Protein AF-A0A0L0VIV9-F1 (afdb_monomer_lite)

Organism: NCBI:txid1165861

Foldseek 3Di:
DDDDPPPLQDDDPVLLVVLVVVVDPVCPLLSVLLSLLSNVLSVQVVVVVVPVPDDDDDDDDDPDDDDDDDDDDDDDDDPPPLPDDDDDDDPQCDVSNLVSCLPRVVVSLLVSVVSCLVGVLVCLLPDLVSNLSNLLSSLVVLVVCVVNVSDDVVVSCVRQCLDLLNLLSVVLSNLLSLCNVQFQNLLVDLQNQQLDLVSCLLFPSNVSCNVSSVPDDPQSSLLSSVSSLLSCLVSVVSNQDDDDDPDPVVLNQLSVLLNVFDQDDPPDSGGDQLVPGPDDPSNLVSLVVLVCLQQQLDDQDPDPSSLSSSLVSNRSSLSSLVSLCSSDVVSSLVSHDPVCNVVVPLVVQLVVLSSQLLVLLSSCVSVVVDDPVSVVSNVVSVVSNQVSLVVGPHNPSSVVSVVSSCVSRPDPDPPD

Structure (mmCIF, N/CA/C/O backbone):
data_AF-A0A0L0VIV9-F1
#
_entry.id   AF-A0A0L0VIV9-F1
#
loop_
_atom_site.group_PDB
_atom_site.id
_atom_site.type_symbol
_atom_site.label_atom_id
_atom_site.label_alt_id
_atom_site.label_comp_id
_atom_site.label_asym_id
_atom_site.label_entity_id
_atom_site.label_seq_id
_atom_site.pdbx_PDB_ins_code
_atom_site.Cartn_x
_atom_site.Cartn_y
_atom_site.Cartn_z
_atom_site.occupancy
_atom_site.B_iso_or_equiv
_atom_site.auth_seq_id
_atom_site.auth_comp_id
_atom_site.auth_asym_id
_atom_site.auth_atom_id
_atom_site.pdbx_PDB_model_num
ATOM 1 N N . MET A 1 1 ? -49.493 12.167 20.588 1.00 30.33 1 MET A N 1
ATOM 2 C CA . MET A 1 1 ? -48.872 11.074 21.364 1.00 30.33 1 MET A CA 1
ATOM 3 C C . MET A 1 1 ? -47.437 10.954 20.902 1.00 30.33 1 MET A C 1
ATOM 5 O O . MET A 1 1 ? -47.211 10.672 19.734 1.00 30.33 1 MET A O 1
ATOM 9 N N . TYR A 1 2 ? -46.517 11.317 21.790 1.00 25.84 2 TYR A N 1
ATOM 10 C CA . TYR A 1 2 ? -45.075 11.329 21.571 1.00 25.84 2 TYR A CA 1
ATOM 11 C C . TYR A 1 2 ? -44.561 9.894 21.414 1.00 25.84 2 TYR A C 1
ATOM 13 O O . TYR A 1 2 ? -44.811 9.061 22.281 1.00 25.84 2 TYR A O 1
ATOM 21 N N . ALA A 1 3 ? -43.861 9.618 20.316 1.00 26.64 3 ALA A N 1
ATOM 22 C CA . ALA A 1 3 ? -42.904 8.524 20.252 1.00 26.64 3 ALA A CA 1
ATOM 23 C C . ALA A 1 3 ? -41.528 9.155 20.475 1.00 26.64 3 ALA A C 1
ATOM 25 O O . ALA A 1 3 ? -41.120 10.031 19.711 1.00 26.64 3 ALA A O 1
ATOM 26 N N . ASP A 1 4 ? -40.881 8.760 21.568 1.00 26.44 4 ASP A N 1
ATOM 27 C CA . ASP A 1 4 ? -39.577 9.244 22.003 1.00 26.44 4 ASP A CA 1
ATOM 28 C C . ASP A 1 4 ? -38.535 9.075 20.893 1.00 26.44 4 ASP A C 1
ATOM 30 O O . ASP A 1 4 ? -38.040 7.978 20.619 1.00 26.44 4 ASP A O 1
ATOM 34 N N . ALA A 1 5 ? -38.180 10.189 20.256 1.00 26.14 5 ALA A N 1
ATOM 35 C CA . ALA A 1 5 ? -36.932 10.291 19.528 1.00 26.14 5 ALA A CA 1
ATOM 36 C C . ALA A 1 5 ? -35.815 10.178 20.569 1.00 26.14 5 ALA A C 1
ATOM 38 O O . ALA A 1 5 ? -35.598 11.096 21.358 1.00 26.14 5 ALA A O 1
ATOM 39 N N . ILE A 1 6 ? -35.145 9.026 20.609 1.00 30.06 6 ILE A N 1
ATOM 40 C CA . ILE A 1 6 ? -33.910 8.864 21.373 1.00 30.06 6 ILE A CA 1
ATOM 41 C C . ILE A 1 6 ? -32.949 9.936 20.854 1.00 30.06 6 ILE A C 1
ATOM 43 O O . ILE A 1 6 ? -32.520 9.891 19.704 1.00 30.06 6 ILE A O 1
ATOM 47 N N . ASP A 1 7 ? -32.684 10.936 21.687 1.00 30.53 7 ASP A N 1
ATOM 48 C CA . ASP A 1 7 ? -31.726 12.002 21.431 1.00 30.53 7 ASP A CA 1
ATOM 49 C C . ASP A 1 7 ? -30.311 11.404 21.481 1.00 30.53 7 ASP A C 1
ATOM 51 O O . ASP A 1 7 ? -29.715 11.238 22.547 1.0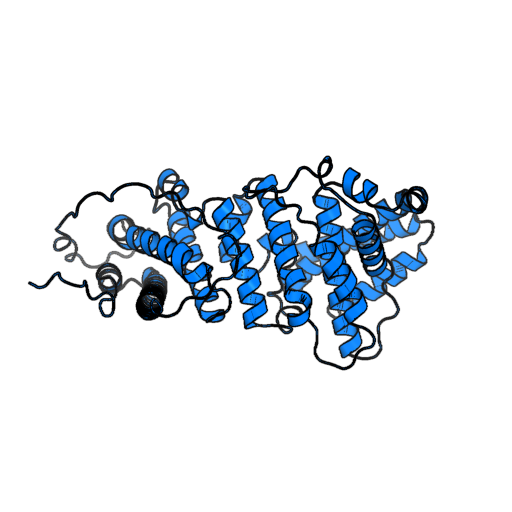0 30.53 7 ASP A O 1
ATOM 55 N N . TRP A 1 8 ? -29.797 11.002 20.316 1.00 32.59 8 TRP A N 1
ATOM 56 C CA . TRP A 1 8 ? -28.451 10.439 20.158 1.00 32.59 8 TRP A CA 1
ATOM 57 C C . TRP A 1 8 ? -27.338 11.501 20.259 1.00 32.59 8 TRP A C 1
ATOM 59 O O . TRP A 1 8 ? -26.168 11.130 20.217 1.00 32.59 8 TRP A O 1
ATOM 69 N N . SER A 1 9 ? -27.678 12.789 20.424 1.00 29.77 9 SER A N 1
ATOM 70 C CA . SER A 1 9 ? -26.742 13.910 20.235 1.00 29.77 9 SER A CA 1
ATOM 71 C C . SER A 1 9 ? -25.964 14.366 21.471 1.00 29.77 9 SER A C 1
ATOM 73 O O . SER A 1 9 ? -25.123 15.263 21.380 1.00 29.77 9 SER A O 1
ATOM 75 N N . LYS A 1 10 ? -26.232 13.804 22.661 1.00 35.88 10 LYS A N 1
ATOM 76 C CA . LYS A 1 10 ? -25.715 14.404 23.912 1.00 35.88 10 LYS A CA 1
ATOM 77 C C . LYS A 1 10 ? -25.101 13.486 24.952 1.00 35.88 10 LYS A C 1
ATOM 79 O O . LYS A 1 10 ? -24.591 13.997 25.947 1.00 35.88 10 LYS A O 1
ATOM 84 N N . ASN A 1 11 ? -25.070 12.176 24.752 1.00 44.88 11 ASN A N 1
ATOM 85 C CA . ASN A 1 11 ? -24.484 11.286 25.749 1.00 44.88 11 ASN A CA 1
ATOM 86 C C . ASN A 1 11 ? -23.296 10.538 25.162 1.00 44.88 11 ASN A C 1
ATOM 88 O O . ASN A 1 11 ? -23.470 9.590 24.402 1.00 44.88 11 ASN A O 1
ATOM 92 N N . ILE A 1 12 ? -22.089 10.948 25.576 1.00 50.00 12 ILE A N 1
ATOM 93 C CA . ILE A 1 12 ? -20.916 10.069 25.521 1.00 50.00 12 ILE A CA 1
ATOM 94 C C . ILE A 1 12 ? -21.352 8.735 26.118 1.00 50.00 12 ILE A C 1
ATOM 96 O O . ILE A 1 12 ? -21.906 8.750 27.224 1.00 50.00 12 ILE A O 1
ATOM 100 N N . ASP A 1 13 ? -21.119 7.620 25.415 1.00 57.41 13 ASP A N 1
ATOM 101 C CA . ASP A 1 13 ? -21.567 6.306 25.887 1.00 57.41 13 ASP A CA 1
ATOM 102 C C . ASP A 1 13 ? -21.195 6.156 27.376 1.00 57.41 13 ASP A C 1
ATOM 104 O O . ASP A 1 13 ? -20.014 6.269 27.731 1.00 57.41 13 ASP A O 1
ATOM 108 N N . PRO A 1 14 ? -22.167 5.952 28.286 1.00 58.62 14 PRO A N 1
ATOM 109 C CA . PRO A 1 14 ? -21.909 5.940 29.723 1.00 58.62 14 PRO A CA 1
ATOM 110 C C . PRO A 1 14 ? -20.863 4.889 30.121 1.00 58.62 14 PRO A C 1
ATOM 112 O O . PRO A 1 14 ? -20.201 5.030 31.150 1.00 58.62 14 PRO A O 1
ATOM 115 N N . ARG A 1 15 ? -20.636 3.871 29.280 1.00 55.31 15 ARG A N 1
ATOM 116 C CA . ARG A 1 15 ? -19.543 2.902 29.422 1.00 55.31 15 ARG A CA 1
ATOM 117 C C . ARG A 1 15 ? -18.161 3.553 29.256 1.00 55.31 15 ARG A C 1
ATOM 119 O O . ARG A 1 15 ? -17.265 3.249 30.033 1.00 55.31 15 ARG A O 1
ATOM 126 N N . ILE A 1 16 ? -17.985 4.504 28.336 1.00 57.59 16 ILE A N 1
ATOM 127 C CA . ILE A 1 16 ? -16.742 5.282 28.138 1.00 57.59 16 ILE A CA 1
ATOM 128 C C . ILE A 1 16 ? -16.467 6.230 29.321 1.00 57.59 16 ILE A C 1
ATOM 130 O O . ILE A 1 16 ? -15.313 6.559 29.621 1.00 57.59 16 ILE A O 1
ATOM 134 N N . THR A 1 17 ? -17.516 6.705 29.992 1.00 59.12 17 THR A N 1
ATOM 135 C CA . THR A 1 17 ? -17.397 7.506 31.221 1.00 59.12 17 THR A CA 1
ATOM 136 C C . THR A 1 17 ? -16.951 6.640 32.397 1.00 59.12 17 THR A C 1
ATOM 138 O O . THR A 1 17 ? -15.981 7.003 33.057 1.00 59.12 17 THR A O 1
ATOM 141 N N . ARG A 1 18 ? -17.521 5.438 32.556 1.00 57.97 18 ARG A N 1
ATOM 142 C CA . ARG A 1 18 ? -17.087 4.449 33.564 1.00 57.97 18 ARG A CA 1
ATOM 143 C C . ARG A 1 18 ? -15.617 4.040 33.428 1.00 57.97 18 ARG A C 1
ATOM 145 O O . ARG A 1 18 ? -14.953 3.811 34.427 1.00 57.97 18 ARG A O 1
ATOM 152 N N . LEU A 1 19 ? -15.068 4.017 32.211 1.00 56.31 19 LEU A N 1
ATOM 153 C CA . LEU A 1 19 ? -13.638 3.745 32.000 1.00 56.31 19 LEU A CA 1
ATOM 154 C C . LEU A 1 19 ? -12.714 4.845 32.538 1.00 56.31 19 LEU A C 1
ATOM 156 O O . LEU A 1 19 ? -11.604 4.538 32.968 1.00 56.31 19 LEU A O 1
ATOM 160 N N . LYS A 1 20 ? -13.158 6.114 32.564 1.00 58.38 20 LYS A N 1
ATOM 161 C CA . LYS A 1 20 ? -12.384 7.208 33.187 1.00 58.38 20 LYS A CA 1
ATOM 162 C C . LYS A 1 20 ? -12.302 7.053 34.700 1.00 58.38 20 LYS A C 1
ATOM 164 O O . LYS A 1 20 ? -11.278 7.392 35.284 1.00 58.38 20 LYS A O 1
ATOM 169 N N . GLU A 1 21 ? -13.375 6.568 35.316 1.00 56.59 21 GLU A N 1
ATOM 170 C CA . GLU A 1 21 ? -13.497 6.437 36.773 1.00 56.59 21 GLU A CA 1
ATOM 171 C C . GLU A 1 21 ? -12.497 5.423 37.353 1.00 56.59 21 GLU A C 1
ATOM 173 O O . GLU A 1 21 ? -12.188 5.472 38.539 1.00 56.59 21 GLU A O 1
ATOM 178 N N . LEU A 1 22 ? -11.921 4.558 36.511 1.00 54.41 22 LEU A N 1
ATOM 179 C CA . LEU A 1 22 ? -10.913 3.569 36.901 1.00 54.41 22 LEU A CA 1
ATOM 180 C C . LEU A 1 22 ? -9.522 4.168 37.155 1.00 54.41 22 LEU A C 1
ATOM 182 O O . LEU A 1 22 ? -8.687 3.507 37.770 1.00 54.41 22 LEU A O 1
ATOM 186 N N . GLY A 1 23 ? -9.240 5.384 36.665 1.00 53.12 23 GLY A N 1
ATOM 187 C CA . GLY A 1 23 ? -8.001 6.120 36.958 1.00 53.12 23 GLY A CA 1
ATOM 188 C C . GLY A 1 23 ? -6.684 5.420 36.578 1.00 53.12 23 GLY A C 1
ATOM 189 O O . GLY A 1 23 ? -5.636 5.783 37.107 1.00 53.12 23 GLY A O 1
ATOM 190 N N . ARG A 1 24 ? -6.707 4.407 35.698 1.00 56.03 24 ARG A N 1
ATOM 191 C CA . ARG A 1 24 ? -5.515 3.639 35.287 1.00 56.03 24 ARG A CA 1
ATOM 192 C C . ARG A 1 24 ? -4.817 4.307 34.095 1.00 56.03 24 ARG A C 1
ATOM 194 O O . ARG A 1 24 ? -5.448 4.533 33.063 1.00 56.03 24 ARG A O 1
ATOM 201 N N . GLU A 1 25 ? -3.508 4.553 34.199 1.00 56.38 25 GLU A N 1
ATOM 202 C CA . GLU A 1 25 ? -2.712 5.195 33.134 1.00 56.38 25 GLU A CA 1
ATOM 203 C C . GLU A 1 25 ? -2.796 4.460 31.789 1.00 56.38 25 GLU A C 1
ATOM 205 O O . GLU A 1 25 ? -2.945 5.091 30.742 1.00 56.38 25 GLU A O 1
ATOM 210 N N . GLU A 1 26 ? -2.793 3.128 31.820 1.00 51.44 26 GLU A N 1
ATOM 211 C CA . GLU A 1 26 ? -2.868 2.261 30.637 1.00 51.44 26 GLU A CA 1
ATOM 212 C C . GLU A 1 26 ? -4.173 2.442 29.840 1.00 51.44 26 GLU A C 1
ATOM 214 O O . GLU A 1 26 ? -4.196 2.279 28.620 1.00 51.44 26 GLU A O 1
ATOM 219 N N . LEU A 1 27 ? -5.257 2.852 30.509 1.00 56.91 27 LEU A N 1
ATOM 220 C CA . LEU A 1 27 ? -6.567 3.078 29.899 1.00 56.91 27 LEU A CA 1
ATOM 221 C C . LEU A 1 27 ? -6.804 4.538 29.495 1.00 56.91 27 LEU A C 1
ATOM 223 O O . LEU A 1 27 ? -7.804 4.827 28.835 1.00 56.91 27 LEU A O 1
ATOM 227 N N . ASN A 1 28 ? -5.907 5.471 29.825 1.00 63.88 28 ASN A N 1
ATOM 228 C CA . ASN A 1 28 ? -6.099 6.888 29.496 1.00 63.88 28 ASN A CA 1
ATOM 229 C C . ASN A 1 28 ? -6.072 7.136 27.982 1.00 63.88 28 ASN A C 1
ATOM 231 O O . ASN A 1 28 ? -6.937 7.841 27.449 1.00 63.88 28 ASN A O 1
ATOM 235 N N . GLY A 1 29 ? -5.132 6.505 27.270 1.00 60.91 29 GLY A N 1
ATOM 236 C CA . GLY A 1 29 ? -5.070 6.564 25.805 1.00 60.91 29 GLY A CA 1
ATOM 237 C C . GLY A 1 29 ? -6.297 5.920 25.156 1.00 60.91 29 GLY A C 1
ATOM 238 O O . GLY A 1 29 ? -6.917 6.510 24.272 1.00 60.91 29 GLY A O 1
ATOM 239 N N . VAL A 1 30 ? -6.708 4.755 25.670 1.00 61.75 30 VAL A N 1
ATOM 240 C CA . VAL A 1 30 ? -7.902 4.012 25.234 1.00 61.75 30 VAL A CA 1
ATOM 241 C C . VAL A 1 30 ? -9.163 4.857 25.372 1.00 61.75 30 VAL A C 1
ATOM 243 O O . VAL A 1 30 ? -9.919 5.041 24.423 1.00 61.75 30 VAL A O 1
ATOM 246 N N . THR A 1 31 ? -9.356 5.435 26.550 1.00 66.06 31 THR A N 1
ATOM 247 C CA . THR A 1 31 ? -10.541 6.219 26.888 1.00 66.06 31 THR A CA 1
ATOM 248 C C . THR A 1 31 ? -10.613 7.519 26.093 1.00 66.06 31 THR A C 1
ATOM 250 O O . THR A 1 31 ? -11.701 7.949 25.713 1.00 66.06 31 THR A O 1
ATOM 253 N N . THR A 1 32 ? -9.466 8.143 25.815 1.00 69.81 32 THR A N 1
ATOM 254 C CA . THR A 1 32 ? -9.387 9.336 24.959 1.00 69.81 32 THR A CA 1
ATOM 255 C C . THR A 1 32 ? -9.786 8.999 23.526 1.00 69.81 32 THR A C 1
ATOM 257 O O . THR A 1 32 ? -10.635 9.674 22.947 1.00 69.81 32 THR A O 1
ATOM 260 N N . HIS A 1 33 ? -9.238 7.914 22.978 1.00 64.69 33 HIS A N 1
ATOM 261 C CA . HIS A 1 33 ? -9.556 7.455 21.631 1.00 64.69 33 HIS A CA 1
ATOM 262 C C . HIS A 1 33 ? -11.033 7.071 21.463 1.00 64.69 33 HIS A C 1
ATOM 264 O O . HIS A 1 33 ? -11.654 7.471 20.481 1.00 64.69 33 HIS A O 1
ATOM 270 N N . LEU A 1 34 ? -11.610 6.350 22.431 1.00 69.69 34 LEU A N 1
ATOM 271 C CA . LEU A 1 34 ? -13.023 5.960 22.398 1.00 69.69 34 LEU A CA 1
ATOM 272 C C . LEU A 1 34 ? -13.958 7.177 22.451 1.00 69.69 34 LEU A C 1
ATOM 274 O O . LEU A 1 34 ? -14.949 7.202 21.732 1.00 69.69 34 LEU A O 1
ATOM 278 N N . LYS A 1 35 ? -13.630 8.208 23.245 1.00 72.12 35 LYS A N 1
ATOM 279 C CA . LYS A 1 35 ? -14.424 9.451 23.309 1.00 72.12 35 LYS A CA 1
ATOM 280 C C . LYS A 1 35 ? -14.464 10.192 21.985 1.00 72.12 35 LYS A C 1
ATOM 282 O O . LYS A 1 35 ? -15.537 10.586 21.545 1.00 72.12 35 LYS A O 1
ATOM 287 N N . LEU A 1 36 ? -13.296 10.390 21.377 1.00 69.38 36 LEU A N 1
ATOM 288 C CA . LEU A 1 36 ? -13.211 11.079 20.093 1.00 69.38 36 LEU A CA 1
ATOM 289 C C . LEU A 1 36 ? -14.004 10.312 19.022 1.00 69.38 36 LEU A C 1
ATOM 291 O O . LEU A 1 36 ? -14.686 10.927 18.207 1.00 69.38 36 LEU A O 1
ATOM 295 N N . LEU A 1 37 ? -13.946 8.975 19.053 1.00 67.25 37 LEU A N 1
ATOM 296 C CA . LEU A 1 37 ? -14.643 8.121 18.095 1.00 67.25 37 LEU A CA 1
ATOM 297 C C . LEU A 1 37 ? -16.168 8.176 18.261 1.00 67.25 37 LEU A C 1
ATOM 299 O O . LEU A 1 37 ? -16.882 8.283 17.268 1.00 67.25 37 LEU A O 1
ATOM 303 N N . ASP A 1 38 ? -16.661 8.146 19.498 1.00 71.38 38 ASP A N 1
ATOM 304 C CA . ASP A 1 38 ? -18.091 8.259 19.802 1.00 71.38 38 ASP A CA 1
ATOM 305 C C . ASP A 1 38 ? -18.660 9.617 19.356 1.00 71.38 38 ASP A C 1
ATOM 307 O O . ASP A 1 38 ? -19.642 9.663 18.617 1.00 71.38 38 ASP A O 1
ATOM 311 N N . GLN A 1 39 ? -17.970 10.718 19.680 1.00 75.00 39 GLN A N 1
ATOM 312 C CA . GLN A 1 39 ? -18.352 12.069 19.240 1.00 75.00 39 GLN A CA 1
ATOM 313 C C . GLN A 1 39 ? -18.424 12.189 17.713 1.00 75.00 39 GLN A C 1
ATOM 315 O O . GLN A 1 39 ? -19.348 12.789 17.167 1.00 75.00 39 GLN A O 1
ATOM 320 N N . TYR A 1 40 ? -17.454 11.599 17.014 1.00 70.06 40 TYR A N 1
ATOM 321 C CA . TYR A 1 40 ? -17.420 11.617 15.559 1.00 70.06 40 TYR A CA 1
ATOM 322 C C . TYR A 1 40 ? -18.597 10.871 14.931 1.00 70.06 40 TYR A C 1
ATOM 324 O O . TYR A 1 40 ? -19.241 11.357 14.001 1.00 70.06 40 TYR A O 1
ATOM 332 N N . VAL A 1 41 ? -18.870 9.670 15.436 1.00 70.56 41 VAL A N 1
ATOM 333 C CA . VAL A 1 41 ? -19.943 8.814 14.933 1.00 70.56 41 VAL A CA 1
ATOM 334 C C . VAL A 1 41 ? -21.312 9.458 15.166 1.00 70.56 41 VAL A C 1
ATOM 336 O O . VAL A 1 41 ? -22.151 9.414 14.266 1.00 70.56 41 VAL A O 1
ATOM 339 N N . GLN A 1 42 ? -21.516 10.101 16.320 1.00 72.00 42 GLN A N 1
ATOM 340 C CA . GLN A 1 42 ? -22.736 10.859 16.623 1.00 72.00 42 GLN A CA 1
ATOM 341 C C . GLN A 1 42 ? -22.939 12.015 15.630 1.00 72.00 42 GLN A C 1
ATOM 343 O O . GLN A 1 42 ? -23.981 12.083 14.975 1.00 72.00 42 GLN A O 1
ATOM 348 N N . ALA A 1 43 ? -21.904 12.830 15.397 1.00 70.88 43 ALA A N 1
ATOM 349 C CA . ALA A 1 43 ? -21.970 13.944 14.448 1.00 70.88 43 ALA A CA 1
ATOM 350 C C . ALA A 1 43 ? -22.299 13.499 13.005 1.00 70.88 43 ALA A C 1
ATOM 352 O O . ALA A 1 43 ? -23.040 14.175 12.290 1.00 70.88 43 ALA A O 1
ATOM 353 N N . GLN A 1 44 ? -21.782 12.346 12.561 1.00 67.38 44 GLN A N 1
ATOM 354 C CA . GLN A 1 44 ? -22.096 11.802 11.230 1.00 67.38 44 GLN A CA 1
ATOM 355 C C . GLN A 1 44 ? -23.524 11.245 11.137 1.00 67.38 44 GLN A C 1
ATOM 357 O O . GLN A 1 44 ? -24.179 11.395 10.101 1.00 67.38 44 GLN A O 1
ATOM 362 N N . ALA A 1 45 ? -24.027 10.619 12.203 1.00 65.00 45 ALA A N 1
ATOM 363 C CA . ALA A 1 45 ? -25.401 10.124 12.249 1.00 65.00 45 ALA A CA 1
ATOM 364 C C . ALA A 1 45 ? -26.417 11.277 12.152 1.00 65.00 45 ALA A C 1
ATOM 366 O O . ALA A 1 45 ? -27.360 11.192 11.365 1.00 65.00 45 ALA A O 1
ATOM 367 N N . GLU A 1 46 ? -26.174 12.379 12.866 1.00 64.12 46 GLU A N 1
ATOM 368 C CA . GLU A 1 46 ? -26.997 13.599 12.823 1.00 64.12 46 GLU A CA 1
ATOM 369 C C . GLU A 1 46 ? -26.972 14.294 11.456 1.00 64.12 46 GLU A C 1
ATOM 371 O O . GLU A 1 46 ? -28.000 14.749 10.951 1.00 64.12 46 GLU A O 1
ATOM 376 N N . ALA A 1 47 ? -25.805 14.338 10.809 1.00 59.78 47 ALA A N 1
ATOM 377 C CA . ALA A 1 47 ? -25.685 14.892 9.463 1.00 59.78 47 ALA A CA 1
ATOM 378 C C . ALA A 1 47 ? -26.463 14.069 8.418 1.00 59.78 47 ALA A C 1
ATOM 380 O O . ALA A 1 47 ? -26.955 14.622 7.434 1.00 59.78 47 ALA A O 1
ATOM 381 N N . THR A 1 48 ? -26.595 12.756 8.632 1.00 56.66 48 THR A N 1
ATOM 382 C CA . THR A 1 48 ? -27.301 11.848 7.715 1.00 56.66 48 THR A CA 1
ATOM 383 C C . THR A 1 48 ? -28.821 11.951 7.872 1.00 56.66 48 THR A C 1
ATOM 385 O O . THR A 1 48 ? -29.536 11.937 6.872 1.00 56.66 48 THR A O 1
ATOM 388 N N . THR A 1 49 ? -29.337 12.138 9.092 1.00 52.47 49 THR A N 1
ATOM 389 C CA . THR A 1 49 ? -30.774 12.372 9.336 1.00 52.47 49 THR A CA 1
ATOM 390 C C . THR A 1 49 ? -31.246 13.753 8.870 1.00 52.47 49 THR A C 1
ATOM 392 O O . THR A 1 49 ? -32.402 13.890 8.476 1.00 52.47 49 THR A O 1
ATOM 395 N N . GLY A 1 50 ? -30.364 14.758 8.827 1.00 40.47 50 GLY A N 1
ATOM 396 C CA . GLY A 1 50 ? -30.671 16.091 8.287 1.00 40.47 50 GLY A CA 1
ATOM 397 C C . GLY A 1 50 ? -30.670 16.206 6.753 1.00 40.47 50 GLY A C 1
ATOM 398 O O . GLY A 1 50 ? -31.199 17.178 6.217 1.00 40.47 50 GLY A O 1
ATOM 399 N N . ALA A 1 51 ? -30.095 15.237 6.029 1.00 37.31 51 ALA A N 1
ATOM 400 C CA . ALA A 1 51 ? -29.887 15.312 4.576 1.00 37.31 51 ALA A CA 1
ATOM 401 C C . ALA A 1 51 ? -30.969 14.616 3.720 1.00 37.31 51 ALA A C 1
ATOM 403 O O . ALA A 1 51 ? -30.902 14.670 2.493 1.00 37.31 51 ALA A O 1
ATOM 404 N N . VAL A 1 52 ? -31.988 13.996 4.331 1.00 36.50 52 VAL A N 1
ATOM 405 C CA . VAL A 1 52 ? -33.010 13.183 3.629 1.00 36.50 52 VAL A CA 1
ATOM 406 C C . VAL A 1 52 ? -33.962 14.008 2.730 1.00 36.50 52 VAL A C 1
ATOM 408 O O . VAL A 1 52 ? -34.784 13.442 2.020 1.00 36.50 52 VAL A O 1
ATOM 411 N N . THR A 1 53 ? -33.840 15.338 2.653 1.00 33.97 53 THR A N 1
ATOM 412 C CA . THR A 1 53 ? -34.732 16.189 1.832 1.00 33.97 53 THR A CA 1
ATOM 413 C C . THR A 1 53 ? -34.216 16.598 0.449 1.00 33.97 53 THR A C 1
ATOM 415 O O . THR A 1 53 ? -34.863 17.426 -0.195 1.00 33.97 53 THR A O 1
ATOM 418 N N . ARG A 1 54 ? -33.103 16.054 -0.064 1.00 28.61 54 ARG A N 1
ATOM 419 C CA . ARG A 1 54 ? -32.705 16.269 -1.473 1.00 28.61 54 ARG A CA 1
ATOM 420 C C . ARG A 1 54 ? -32.071 15.022 -2.089 1.00 28.61 54 ARG A C 1
ATOM 422 O O . ARG A 1 54 ? -30.956 14.658 -1.731 1.00 28.61 54 ARG A O 1
ATOM 429 N N . GLU A 1 55 ? -32.772 14.409 -3.043 1.00 34.03 55 GLU A N 1
ATOM 430 C CA . GLU A 1 55 ? -32.191 13.409 -3.949 1.00 34.03 55 GLU A CA 1
ATOM 431 C C . GLU A 1 55 ? -30.999 13.997 -4.718 1.00 34.03 55 GLU A C 1
ATOM 433 O O . GLU A 1 55 ? -31.011 15.171 -5.107 1.00 34.03 55 GLU A O 1
ATOM 438 N N . PRO A 1 56 ? -29.982 13.165 -4.989 1.00 31.84 56 PRO A N 1
ATOM 439 C CA . PRO A 1 56 ? -29.657 12.948 -6.394 1.00 31.84 56 PRO A CA 1
ATOM 440 C C . PRO A 1 56 ? -29.307 11.492 -6.734 1.00 31.84 56 PRO A C 1
ATOM 442 O O . PRO A 1 56 ? -28.641 10.772 -5.993 1.00 31.84 56 PRO A O 1
ATOM 445 N N . GLN A 1 57 ? -29.713 11.109 -7.943 1.00 33.56 57 GLN A N 1
ATOM 446 C CA . GLN A 1 57 ? -29.256 9.930 -8.667 1.00 33.56 57 GLN A CA 1
ATOM 447 C C . GLN A 1 57 ? -27.767 10.070 -9.028 1.00 33.56 57 GLN A C 1
ATOM 449 O O . GLN A 1 57 ? -27.364 11.058 -9.639 1.00 33.56 57 GLN A O 1
ATOM 454 N N . THR A 1 58 ? -26.944 9.070 -8.714 1.00 23.25 58 THR A N 1
ATOM 455 C CA . THR A 1 58 ? -25.841 8.617 -9.584 1.00 23.25 58 THR A CA 1
ATOM 456 C C . THR A 1 58 ? -25.390 7.216 -9.166 1.00 23.25 58 THR A C 1
ATOM 458 O O . THR A 1 58 ? -25.135 6.934 -8.000 1.00 23.25 58 THR A O 1
ATOM 461 N N . LEU A 1 59 ? -25.346 6.329 -10.159 1.00 30.91 59 LEU A N 1
ATOM 462 C CA . LEU A 1 59 ? -24.979 4.919 -10.083 1.00 30.91 59 LEU A CA 1
ATOM 463 C C . LEU A 1 59 ? -23.494 4.739 -9.730 1.00 30.91 59 LEU A C 1
ATOM 465 O O . LEU A 1 59 ? -22.633 4.899 -10.591 1.00 30.91 59 LEU A O 1
ATOM 469 N N . VAL A 1 60 ? -23.207 4.338 -8.492 1.00 25.84 60 VAL A N 1
ATOM 470 C CA . VAL A 1 60 ? -22.025 3.542 -8.126 1.00 25.84 60 VAL A CA 1
ATOM 471 C C . VAL A 1 60 ? -22.505 2.519 -7.100 1.00 25.84 60 VAL A C 1
ATOM 473 O O . VAL A 1 60 ? -23.008 2.897 -6.044 1.00 25.84 60 VAL A O 1
ATOM 476 N N . GLU A 1 61 ? -22.416 1.231 -7.430 1.00 24.00 61 GLU A N 1
ATOM 477 C CA . GLU A 1 61 ? -22.817 0.161 -6.513 1.00 24.00 61 GLU A CA 1
ATOM 478 C C . GLU A 1 61 ? -21.992 0.212 -5.209 1.00 24.00 61 GLU A C 1
ATOM 480 O O . GLU A 1 61 ? -20.777 0.443 -5.251 1.00 24.00 61 GLU A O 1
ATOM 485 N N . PRO A 1 62 ? -22.627 0.016 -4.039 1.00 26.17 62 PRO A N 1
ATOM 486 C CA . PRO A 1 62 ? -21.956 0.092 -2.748 1.00 26.17 62 PRO A CA 1
ATOM 487 C C . PRO A 1 62 ? -21.010 -1.098 -2.532 1.00 26.17 62 PRO A C 1
ATOM 489 O O . PRO A 1 62 ? -21.368 -2.251 -2.750 1.00 26.17 62 PRO A O 1
ATOM 492 N N . VAL A 1 63 ? -19.809 -0.810 -2.022 1.00 34.47 63 VAL A N 1
ATOM 493 C CA . VAL A 1 63 ? -18.732 -1.786 -1.739 1.00 34.47 63 VAL A CA 1
ATOM 494 C C . VAL A 1 63 ? -18.982 -2.598 -0.452 1.00 34.47 63 VAL A C 1
ATOM 496 O O . VAL A 1 63 ? -18.235 -3.518 -0.137 1.00 34.47 63 VAL A O 1
ATOM 499 N N . PHE A 1 64 ? -20.052 -2.316 0.296 1.00 30.67 64 PHE A N 1
ATOM 500 C CA . PHE A 1 64 ? -20.349 -2.995 1.558 1.00 30.67 64 PHE A CA 1
ATOM 501 C C . PHE A 1 64 ? -21.729 -3.658 1.519 1.00 30.67 64 PHE A C 1
ATOM 503 O O . PHE A 1 64 ? -22.753 -2.992 1.657 1.00 30.67 64 PHE A O 1
ATOM 510 N N . GLN A 1 65 ? -21.757 -4.986 1.392 1.00 25.34 65 GLN A N 1
ATOM 511 C CA . GLN A 1 65 ? -22.915 -5.796 1.773 1.00 25.34 65 GLN A CA 1
ATOM 512 C C . GLN A 1 65 ? -22.641 -6.393 3.154 1.00 25.34 65 GLN A C 1
ATOM 514 O O . GLN A 1 65 ? -21.966 -7.411 3.287 1.00 25.34 65 GLN A O 1
ATOM 519 N N . VAL A 1 66 ? -23.128 -5.725 4.201 1.00 29.42 66 VAL A N 1
ATOM 520 C CA . VAL A 1 66 ? -23.114 -6.276 5.561 1.00 29.42 66 VAL A CA 1
ATOM 521 C C . VAL A 1 66 ? -24.424 -7.027 5.769 1.00 29.42 66 VAL A C 1
ATOM 523 O O . VAL A 1 66 ? -25.487 -6.415 5.849 1.00 29.42 66 VAL A O 1
ATOM 526 N N . THR A 1 67 ? -24.357 -8.353 5.866 1.00 23.50 67 THR A N 1
ATOM 527 C CA . THR A 1 67 ? -25.498 -9.174 6.287 1.00 23.50 67 THR A CA 1
ATOM 528 C C . THR A 1 67 ? -25.798 -8.882 7.763 1.00 23.50 67 THR A C 1
ATOM 530 O O . THR A 1 67 ? -24.884 -8.975 8.588 1.00 23.50 67 THR A O 1
ATOM 533 N N . PRO A 1 68 ? -27.037 -8.524 8.143 1.00 22.48 68 PRO A N 1
ATOM 534 C CA . PRO A 1 68 ? -27.366 -8.251 9.536 1.00 22.48 68 PRO A CA 1
ATOM 535 C C . PRO A 1 68 ? -27.332 -9.554 10.344 1.00 22.48 68 PRO A C 1
ATOM 537 O O . PRO A 1 68 ? -28.104 -10.475 10.081 1.00 22.48 68 PRO A O 1
ATOM 540 N N . ALA A 1 69 ? -26.439 -9.637 11.332 1.00 26.91 69 ALA A N 1
ATOM 541 C CA . ALA A 1 69 ? -26.467 -10.687 12.344 1.00 26.91 69 ALA A CA 1
ATOM 542 C C . ALA A 1 69 ? -27.321 -10.252 13.549 1.00 26.91 69 ALA A C 1
ATOM 544 O O . ALA A 1 69 ? -27.412 -9.073 13.886 1.00 26.91 69 ALA A O 1
ATOM 545 N N . GLN A 1 70 ? -27.992 -11.240 14.137 1.00 27.42 70 GLN A N 1
ATOM 546 C CA . GLN A 1 70 ? -29.142 -11.147 15.033 1.00 27.42 70 GLN A CA 1
ATOM 547 C C . GLN A 1 70 ? -28.870 -10.522 16.416 1.00 27.42 70 GLN A C 1
ATOM 549 O O . GLN A 1 70 ? -27.756 -10.529 16.929 1.00 27.42 70 GLN A O 1
ATOM 554 N N . ALA A 1 71 ? -29.973 -10.026 16.991 1.00 25.20 71 ALA A N 1
ATOM 555 C CA . ALA A 1 71 ? -30.220 -9.516 18.341 1.00 25.20 71 ALA A CA 1
ATOM 556 C C . ALA A 1 71 ? -29.148 -9.778 19.422 1.00 25.20 71 ALA A C 1
ATOM 558 O O . ALA A 1 71 ? -28.835 -10.913 19.778 1.00 25.20 71 ALA A O 1
ATOM 559 N N . SER A 1 72 ? -28.688 -8.684 20.033 1.00 26.39 72 SER A N 1
ATOM 560 C CA . SER A 1 72 ? -27.850 -8.661 21.234 1.00 26.39 72 SER A CA 1
ATOM 561 C C . SER A 1 72 ? -28.578 -9.256 22.458 1.00 26.39 72 SER A C 1
ATOM 563 O O . SER A 1 72 ? -29.768 -8.978 22.634 1.00 26.39 72 SER A O 1
ATOM 565 N N . PRO A 1 73 ? -27.902 -9.997 23.361 1.00 26.73 73 PRO A N 1
ATOM 566 C CA . PRO A 1 73 ? -28.509 -10.440 24.613 1.00 26.73 73 PRO A CA 1
ATOM 567 C C . PRO A 1 73 ? -28.654 -9.302 25.635 1.00 26.73 73 PRO A C 1
ATOM 569 O O . PRO A 1 73 ? -27.931 -8.305 25.617 1.00 26.73 73 PRO A O 1
ATOM 572 N N . GLN A 1 74 ? -29.619 -9.499 26.534 1.00 29.23 74 GLN A N 1
ATOM 573 C CA . GLN A 1 74 ? -30.139 -8.576 27.542 1.00 29.23 74 GLN A CA 1
ATOM 574 C C . GLN A 1 74 ? -29.121 -8.004 28.545 1.00 29.23 74 GLN A C 1
ATOM 576 O O . GLN A 1 74 ? -28.149 -8.638 28.950 1.00 29.23 74 GLN A O 1
ATOM 581 N N . ARG A 1 75 ? -29.464 -6.788 29.001 1.00 32.91 75 ARG A N 1
ATOM 582 C CA . ARG A 1 75 ? -28.891 -6.023 30.119 1.00 32.91 75 ARG A CA 1
ATOM 583 C C . ARG A 1 75 ? -28.685 -6.879 31.377 1.00 32.91 75 ARG A C 1
ATOM 585 O O . ARG A 1 75 ? -29.636 -7.468 31.877 1.00 32.91 75 ARG A O 1
ATOM 592 N N . SER A 1 76 ? -27.489 -6.799 31.957 1.00 28.06 76 SER A N 1
ATOM 593 C CA . SER A 1 76 ? -27.216 -7.183 33.346 1.00 28.06 76 SER A CA 1
ATOM 594 C C . SER A 1 76 ? -26.858 -5.935 34.157 1.00 28.06 76 SER A C 1
ATOM 596 O O . SER A 1 76 ? -25.946 -5.178 33.816 1.00 28.06 76 SER A O 1
ATOM 598 N N . SER A 1 77 ? -27.642 -5.687 35.203 1.00 30.06 77 SER A N 1
ATOM 599 C CA . SER A 1 77 ? -27.465 -4.633 36.196 1.00 30.06 77 SER A CA 1
ATOM 600 C C . SER A 1 77 ? -26.680 -5.158 37.398 1.00 30.06 77 SER A C 1
ATOM 602 O O . SER A 1 77 ? -27.147 -6.090 38.044 1.00 30.06 77 SER A O 1
ATOM 604 N N . SER A 1 78 ? -25.549 -4.519 37.719 1.00 34.44 78 SER A N 1
ATOM 605 C CA . SER A 1 78 ? -24.989 -4.289 39.071 1.00 34.44 78 SER A CA 1
ATOM 606 C C . SER A 1 78 ? -23.456 -4.267 39.008 1.00 34.44 78 SER A C 1
ATOM 608 O O . SER A 1 78 ? -22.795 -5.286 39.161 1.00 34.44 78 SER A O 1
ATOM 610 N N . LEU A 1 79 ? -22.884 -3.084 38.764 1.00 33.41 79 LEU A N 1
ATOM 611 C CA . LEU A 1 79 ? -21.433 -2.832 38.842 1.00 33.41 79 LEU A CA 1
ATOM 612 C C . LEU A 1 79 ? -21.045 -2.062 40.117 1.00 33.41 79 LEU A C 1
ATOM 614 O O . LEU A 1 79 ? -19.887 -1.718 40.309 1.00 33.41 79 LEU A O 1
ATOM 618 N N . VAL A 1 80 ? -22.004 -1.792 41.008 1.00 30.47 80 VAL A N 1
ATOM 619 C CA . VAL A 1 80 ? -21.808 -0.927 42.186 1.00 30.47 80 VAL A CA 1
ATOM 620 C C . VAL A 1 80 ? -20.939 -1.602 43.265 1.00 30.47 80 VAL A C 1
ATOM 622 O O . VAL A 1 80 ? -20.349 -0.914 44.090 1.00 30.47 80 VAL A O 1
ATOM 625 N N . GLY A 1 81 ? -20.783 -2.930 43.230 1.00 31.28 81 GLY A N 1
ATOM 626 C CA . GLY A 1 81 ? -20.010 -3.691 44.222 1.00 31.28 81 GLY A CA 1
ATOM 627 C C . GLY A 1 81 ? -18.491 -3.759 44.006 1.00 31.28 81 GLY A C 1
ATOM 628 O O . GLY A 1 81 ? -17.796 -4.239 44.895 1.00 31.28 81 GLY A O 1
ATOM 629 N N . LEU A 1 82 ? -17.962 -3.300 42.864 1.00 35.50 82 LEU A N 1
ATOM 630 C CA . LEU A 1 82 ? -16.528 -3.426 42.540 1.00 35.50 82 LEU A CA 1
ATOM 631 C C . LEU A 1 82 ? -15.679 -2.242 43.047 1.00 35.50 82 LEU A C 1
ATOM 633 O O . LEU A 1 82 ? -14.467 -2.341 43.152 1.00 35.50 82 LEU A O 1
ATOM 637 N N . PHE A 1 83 ? -16.296 -1.131 43.459 1.00 37.38 83 PHE A N 1
ATOM 638 C CA . PHE A 1 83 ? -15.591 0.129 43.750 1.00 37.38 83 PHE A CA 1
ATOM 639 C C . PHE A 1 83 ? -14.941 0.238 45.142 1.00 37.38 83 PHE A C 1
ATOM 641 O O . PHE A 1 83 ? -14.558 1.330 45.565 1.00 37.38 83 PHE A O 1
ATOM 648 N N . THR A 1 84 ? -14.784 -0.865 45.877 1.00 31.11 84 THR A N 1
ATOM 649 C CA . THR A 1 84 ? -14.195 -0.840 47.224 1.00 31.11 84 THR A CA 1
ATOM 650 C C . THR A 1 84 ? -13.042 -1.824 47.371 1.00 31.11 84 THR A C 1
ATOM 652 O O . THR A 1 84 ? -13.168 -2.809 48.094 1.00 31.11 84 THR A O 1
ATOM 655 N N . LYS A 1 85 ? -11.891 -1.544 46.749 1.00 34.00 85 LYS A N 1
ATOM 656 C CA . LYS A 1 85 ? -10.576 -1.934 47.293 1.00 34.00 85 LYS A CA 1
ATOM 657 C C . LYS A 1 85 ? -9.437 -1.180 46.606 1.00 34.00 85 LYS A C 1
ATOM 659 O O . LYS A 1 85 ? -9.321 -1.127 45.390 1.00 34.00 85 LYS A O 1
ATOM 664 N N . LYS A 1 86 ? -8.597 -0.544 47.425 1.00 34.16 86 LYS A N 1
ATOM 665 C CA . LYS A 1 86 ? -7.404 0.188 46.989 1.00 34.16 86 LYS A CA 1
ATOM 666 C C . LYS A 1 86 ? -6.312 -0.785 46.537 1.00 34.16 86 LYS A C 1
ATOM 668 O O . LYS A 1 86 ? -5.904 -1.632 47.320 1.00 34.16 86 LYS A O 1
ATOM 673 N N . SER A 1 87 ? -5.804 -0.530 45.329 1.00 43.31 87 SER A N 1
ATOM 674 C CA . SER A 1 87 ? -4.405 -0.634 44.883 1.00 43.31 87 SER A CA 1
ATOM 675 C C . SER A 1 87 ? -3.564 -1.771 45.477 1.00 43.31 87 SER A C 1
ATOM 677 O O . SER A 1 87 ? -3.045 -1.637 46.586 1.00 43.31 87 SER A O 1
ATOM 679 N N . SER A 1 88 ? -3.230 -2.769 44.654 1.00 32.66 88 SER A N 1
ATOM 680 C CA . SER A 1 88 ? -1.991 -3.531 44.833 1.00 32.66 88 SER A CA 1
ATOM 681 C C . SER A 1 88 ? -1.071 -3.344 43.624 1.00 32.66 88 SER A C 1
ATOM 683 O O . SER A 1 88 ? -1.503 -3.341 42.474 1.00 32.66 88 SER A O 1
ATOM 685 N N . LYS A 1 89 ? 0.203 -3.087 43.924 1.00 38.09 89 LYS A N 1
ATOM 686 C CA . LYS A 1 89 ? 1.297 -2.938 42.969 1.00 38.09 89 LYS A CA 1
ATOM 687 C C . LYS A 1 89 ? 1.669 -4.329 42.451 1.00 38.09 89 LYS A C 1
ATOM 689 O O . LYS A 1 89 ? 2.317 -5.070 43.180 1.00 38.09 89 LYS A O 1
ATOM 694 N N . ASN A 1 90 ? 1.302 -4.656 41.217 1.00 33.94 90 ASN A N 1
ATOM 695 C CA . ASN A 1 90 ? 1.959 -5.701 40.433 1.00 33.94 90 ASN A CA 1
ATOM 696 C C . ASN A 1 90 ? 1.816 -5.390 38.929 1.00 33.94 90 ASN A C 1
ATOM 698 O O . ASN A 1 90 ? 0.800 -4.822 38.539 1.00 33.94 90 ASN A O 1
ATOM 702 N N . PRO A 1 91 ? 2.815 -5.721 38.088 1.00 42.88 91 PRO A N 1
ATOM 703 C CA . PRO A 1 91 ? 2.796 -5.470 36.643 1.00 42.88 91 PRO A CA 1
ATOM 704 C C . PRO A 1 91 ? 2.020 -6.538 35.845 1.00 42.88 91 PRO A C 1
ATOM 706 O O . PRO A 1 91 ? 2.055 -6.538 34.617 1.00 42.88 91 PRO A O 1
ATOM 709 N N . GLU A 1 92 ? 1.329 -7.456 36.520 1.00 47.91 92 GLU A N 1
ATOM 710 C CA . GLU A 1 92 ? 0.337 -8.327 35.895 1.00 47.91 92 GLU A CA 1
ATOM 711 C C . GLU A 1 92 ? -1.005 -7.593 35.852 1.00 47.91 92 GLU A C 1
ATOM 713 O O . GLU A 1 92 ? -1.407 -6.978 36.839 1.00 47.91 92 GLU A O 1
ATOM 718 N N . LEU A 1 93 ? -1.688 -7.645 34.702 1.00 56.41 93 LEU A N 1
ATOM 719 C CA . LEU A 1 93 ? -3.070 -7.182 34.552 1.00 56.41 93 LEU A CA 1
ATOM 720 C C . LEU A 1 93 ? -3.932 -7.802 35.656 1.00 56.41 93 LEU A C 1
ATOM 722 O O . LEU A 1 93 ? -4.290 -8.975 35.566 1.00 56.41 93 LEU A O 1
ATOM 726 N N . ASP A 1 94 ? -4.219 -6.990 36.672 1.00 65.75 94 ASP A N 1
ATOM 727 C CA . ASP A 1 94 ? -5.084 -7.294 37.808 1.00 65.75 94 ASP A CA 1
ATOM 728 C C . ASP A 1 94 ? -6.399 -7.917 37.311 1.00 65.75 94 ASP A C 1
ATOM 730 O O . ASP A 1 94 ? -6.991 -7.425 36.346 1.00 65.75 94 ASP A O 1
ATOM 734 N N . GLU A 1 95 ? -6.846 -9.009 37.930 1.00 68.50 95 GLU A N 1
ATOM 735 C CA . GLU A 1 95 ? -8.000 -9.795 37.464 1.00 68.50 95 GLU A CA 1
ATOM 736 C C . GLU A 1 95 ? -9.272 -8.930 37.392 1.00 68.50 95 GLU A C 1
ATOM 738 O O . GLU A 1 95 ? -10.083 -9.048 36.475 1.00 68.50 95 GLU A O 1
ATOM 743 N N . GLU A 1 96 ? -9.384 -7.955 38.297 1.00 66.94 96 GLU A N 1
ATOM 744 C CA . GLU A 1 96 ? -10.443 -6.946 38.293 1.00 66.94 96 GLU A CA 1
ATOM 745 C C . GLU A 1 96 ? -10.401 -6.059 37.033 1.00 66.94 96 GLU A C 1
ATOM 747 O O . GLU A 1 96 ? -11.426 -5.782 36.406 1.00 66.94 96 GLU A O 1
ATOM 752 N N . LEU A 1 97 ? -9.203 -5.647 36.612 1.00 66.31 97 LEU A N 1
ATOM 753 C CA . LEU A 1 97 ? -9.001 -4.846 35.406 1.00 66.31 97 LEU A CA 1
ATOM 754 C C . LEU A 1 97 ? -9.308 -5.660 34.142 1.00 66.31 97 LEU A C 1
ATOM 756 O O . LEU A 1 97 ? -9.896 -5.123 33.199 1.00 66.31 97 LEU A O 1
ATOM 760 N N . ARG A 1 98 ? -8.961 -6.955 34.130 1.00 70.12 98 ARG A N 1
ATOM 761 C CA . ARG A 1 98 ? -9.329 -7.876 33.042 1.00 70.12 98 ARG A CA 1
ATOM 762 C C . ARG A 1 98 ? -10.844 -7.965 32.886 1.00 70.12 98 ARG A C 1
ATOM 764 O O . ARG A 1 98 ? -11.344 -7.769 31.777 1.00 70.12 98 ARG A O 1
ATOM 771 N N . GLU A 1 99 ? -11.563 -8.177 33.985 1.00 72.56 99 GLU A N 1
ATOM 772 C CA . GLU A 1 99 ? -13.026 -8.259 33.989 1.00 72.56 99 GLU A CA 1
ATOM 773 C C . GLU A 1 99 ? -13.684 -6.970 33.487 1.00 72.56 99 GLU A C 1
ATOM 775 O O . GLU A 1 99 ? -14.603 -7.014 32.664 1.00 72.56 99 GLU A O 1
ATOM 780 N N . ILE A 1 100 ? -13.178 -5.800 33.883 1.00 69.62 100 ILE A N 1
ATOM 781 C CA . ILE A 1 100 ? -13.703 -4.523 33.385 1.00 69.62 100 ILE A CA 1
ATOM 782 C C . ILE A 1 100 ? -13.454 -4.350 31.879 1.00 69.62 100 ILE A C 1
ATOM 784 O O . ILE A 1 100 ? -14.331 -3.874 31.150 1.00 69.62 100 ILE A O 1
ATOM 788 N N . ILE A 1 101 ? -12.283 -4.747 31.377 1.00 70.50 101 ILE A N 1
ATOM 789 C CA . ILE A 1 101 ? -11.988 -4.658 29.942 1.00 70.50 101 ILE A CA 1
ATOM 790 C C . ILE A 1 101 ? -12.932 -5.562 29.140 1.00 70.50 101 ILE A C 1
ATOM 792 O O . ILE A 1 101 ? -13.522 -5.108 28.153 1.00 70.50 101 ILE A O 1
ATOM 796 N N . ILE A 1 102 ? -13.128 -6.799 29.600 1.00 75.31 102 ILE A N 1
ATOM 797 C CA . ILE A 1 102 ? -14.020 -7.790 28.983 1.00 75.31 102 ILE A CA 1
ATOM 798 C C . ILE A 1 102 ? -15.472 -7.305 28.966 1.00 75.31 102 ILE A C 1
ATOM 800 O O . ILE A 1 102 ? -16.121 -7.336 27.919 1.00 75.31 102 ILE A O 1
ATOM 804 N N . THR A 1 103 ? -15.980 -6.834 30.103 1.00 73.38 103 THR A N 1
ATOM 805 C CA . THR A 1 103 ? -17.406 -6.519 30.277 1.00 73.38 103 THR A CA 1
ATOM 806 C C . THR A 1 103 ? -17.799 -5.121 29.799 1.00 73.38 103 THR A C 1
ATOM 808 O O . THR A 1 103 ? -18.936 -4.931 29.361 1.00 73.38 103 THR A O 1
ATOM 811 N N . ALA A 1 104 ? -16.893 -4.136 29.844 1.00 69.56 104 ALA A N 1
ATOM 812 C CA . ALA A 1 104 ? -17.214 -2.743 29.524 1.00 69.56 104 ALA A CA 1
ATOM 813 C C . ALA A 1 104 ? -16.511 -2.215 28.266 1.00 69.56 104 ALA A C 1
ATOM 815 O O . ALA A 1 104 ? -17.166 -1.584 27.435 1.00 69.56 104 ALA A O 1
ATOM 816 N N . VAL A 1 105 ? -15.206 -2.459 28.095 1.00 73.50 105 VAL A N 1
ATOM 817 C CA . VAL A 1 105 ? -14.434 -1.847 26.993 1.00 73.50 105 VAL A CA 1
ATOM 818 C C . VAL A 1 105 ? -14.715 -2.534 25.661 1.00 73.50 105 VAL A C 1
ATOM 820 O O . VAL A 1 105 ? -15.032 -1.869 24.675 1.00 73.50 105 VAL A O 1
ATOM 823 N N . ILE A 1 106 ? -14.594 -3.862 25.616 1.00 77.56 106 ILE A N 1
ATOM 824 C CA . ILE A 1 106 ? -14.706 -4.634 24.372 1.00 77.56 106 ILE A CA 1
ATOM 825 C C . ILE A 1 106 ? -16.074 -4.456 23.697 1.00 77.56 106 ILE A C 1
ATOM 827 O O . ILE A 1 106 ? -16.085 -4.241 22.485 1.00 77.56 106 ILE A O 1
ATOM 831 N N . PRO A 1 107 ? -17.217 -4.461 24.414 1.00 80.88 107 PRO A N 1
ATOM 832 C CA . PRO A 1 107 ? -18.515 -4.200 23.793 1.00 80.88 107 PRO A CA 1
ATOM 833 C C . PRO A 1 107 ? -18.630 -2.806 23.165 1.00 80.88 107 PRO A C 1
ATOM 835 O O . PRO A 1 107 ? -19.205 -2.675 22.089 1.00 80.88 107 PRO A O 1
ATOM 838 N N . VAL A 1 108 ? -18.072 -1.771 23.803 1.00 76.75 108 VAL A N 1
ATOM 839 C CA . VAL A 1 108 ? -18.054 -0.405 23.249 1.00 76.75 108 VAL A CA 1
ATOM 840 C C . VAL A 1 108 ? -17.180 -0.348 22.006 1.00 76.75 108 VAL A C 1
ATOM 842 O O . VAL A 1 108 ? -17.587 0.178 20.977 1.00 76.75 108 VAL A O 1
ATOM 845 N N . TRP A 1 109 ? -15.979 -0.916 22.083 1.00 82.69 109 TRP A N 1
ATOM 846 C CA . TRP A 1 109 ? -15.072 -0.966 20.944 1.00 82.69 109 TRP A CA 1
ATOM 847 C C . TRP A 1 109 ? -15.692 -1.725 19.758 1.00 82.69 109 TRP A C 1
ATOM 849 O O . TRP A 1 109 ? -15.619 -1.231 18.634 1.00 82.69 109 TRP A O 1
ATOM 859 N N . LYS A 1 110 ? -16.374 -2.856 20.007 1.00 83.00 110 LYS A N 1
ATOM 860 C CA . LYS A 1 110 ? -17.117 -3.628 18.993 1.00 83.00 110 LYS A CA 1
ATOM 861 C C . LYS A 1 110 ? -18.253 -2.836 18.342 1.00 83.00 110 LYS A C 1
ATOM 863 O O . LYS A 1 110 ? -18.455 -2.966 17.142 1.00 83.00 110 LYS A O 1
ATOM 868 N N . ASP A 1 111 ? -18.975 -2.020 19.099 1.00 80.62 111 ASP A N 1
ATOM 869 C CA . ASP A 1 111 ? -20.027 -1.158 18.549 1.00 80.62 111 ASP A CA 1
ATOM 870 C C . ASP A 1 111 ? -19.434 -0.021 17.697 1.00 80.62 111 ASP A C 1
ATOM 872 O O . ASP A 1 111 ? -19.864 0.231 16.570 1.00 80.62 111 ASP A O 1
ATOM 876 N N . LEU A 1 112 ? -18.375 0.626 18.191 1.00 79.19 112 LEU A N 1
ATOM 877 C CA . LEU A 1 112 ? -17.744 1.744 17.496 1.00 79.19 112 LEU A CA 1
ATOM 878 C C . LEU A 1 112 ? -17.039 1.327 16.199 1.00 79.19 112 LEU A C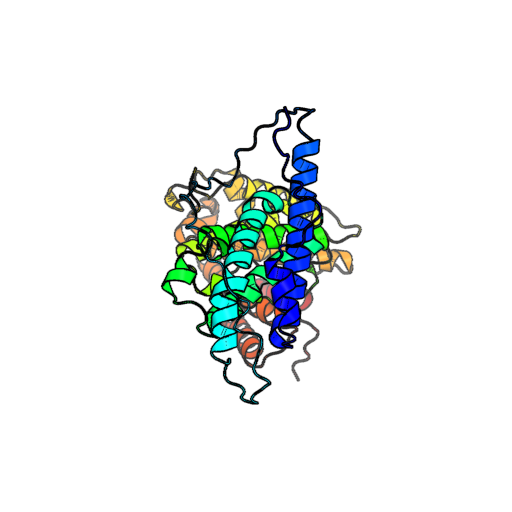 1
ATOM 880 O O . LEU A 1 112 ? -17.132 2.062 15.216 1.00 79.19 112 LEU A O 1
ATOM 884 N N . GLN A 1 113 ? -16.366 0.168 16.152 1.00 85.56 113 GLN A N 1
ATOM 885 C CA . GLN A 1 113 ? -15.789 -0.326 14.890 1.00 85.56 113 GLN A CA 1
ATOM 886 C C . GLN A 1 113 ? -16.876 -0.580 13.835 1.00 85.56 113 GLN A C 1
ATOM 888 O O . GLN A 1 113 ? -16.703 -0.174 12.689 1.00 85.56 113 GLN A O 1
ATOM 893 N N . GLU A 1 114 ? -18.017 -1.174 14.203 1.00 83.75 114 GLU A N 1
ATOM 894 C CA . GLU A 1 114 ? -19.111 -1.409 13.257 1.00 83.75 114 GLU A CA 1
ATOM 895 C C . GLU A 1 114 ? -19.702 -0.103 12.734 1.00 83.75 114 GLU A C 1
ATOM 897 O O . GLU A 1 114 ? -19.899 0.047 11.527 1.00 83.75 114 GLU A O 1
ATOM 902 N N . LYS A 1 115 ? -19.963 0.860 13.625 1.00 80.94 115 LYS A N 1
ATOM 903 C CA . LYS A 1 115 ? -20.473 2.178 13.232 1.00 80.94 115 LYS A CA 1
ATOM 904 C C . LYS A 1 115 ? -19.477 2.922 12.348 1.00 80.94 115 LYS A C 1
ATOM 906 O O . LYS A 1 115 ? -19.879 3.513 11.350 1.00 80.94 115 LYS A O 1
ATOM 911 N N . PHE A 1 116 ? -18.184 2.858 12.660 1.00 82.50 116 PHE A N 1
ATOM 912 C CA . PHE A 1 116 ? -17.144 3.471 11.837 1.00 82.50 116 PHE A CA 1
ATOM 913 C C . PHE A 1 116 ? -17.109 2.870 10.425 1.00 82.50 116 PHE A C 1
ATOM 915 O O . PHE A 1 116 ? -17.144 3.617 9.446 1.00 82.50 116 PHE A O 1
ATOM 922 N N . ILE A 1 117 ? -17.127 1.537 10.311 1.00 83.00 117 ILE A N 1
ATOM 923 C CA . ILE A 1 117 ? -17.168 0.835 9.019 1.00 83.00 117 ILE A CA 1
ATOM 924 C C . ILE A 1 117 ? -18.435 1.219 8.236 1.00 83.00 117 ILE A C 1
ATOM 926 O O . ILE A 1 117 ? -18.358 1.545 7.053 1.00 83.00 117 ILE A O 1
ATOM 930 N N . LYS A 1 118 ? -19.602 1.248 8.892 1.00 80.25 118 LYS A N 1
ATOM 931 C CA . LYS A 1 118 ? -20.895 1.537 8.248 1.00 80.25 118 LYS A CA 1
ATOM 932 C C . LYS A 1 118 ? -21.090 3.008 7.871 1.00 80.25 118 LYS A C 1
ATOM 934 O O . LYS A 1 118 ? -21.772 3.280 6.894 1.00 80.25 118 LYS A O 1
ATOM 939 N N . LEU A 1 119 ? -20.510 3.962 8.599 1.00 73.44 119 LEU A N 1
ATOM 940 C CA . LEU A 1 119 ? -20.803 5.393 8.417 1.00 73.44 119 LEU A CA 1
ATOM 941 C C . LEU A 1 119 ? -19.611 6.173 7.852 1.00 73.44 119 LEU A C 1
ATOM 943 O O . LEU A 1 119 ? -19.743 6.918 6.883 1.00 73.44 119 LEU A O 1
ATOM 947 N N . ALA A 1 120 ? -18.423 5.993 8.428 1.00 70.12 120 ALA A N 1
ATOM 948 C CA . ALA A 1 120 ? -17.266 6.837 8.135 1.00 70.12 120 ALA A CA 1
ATOM 949 C C . ALA A 1 120 ? -16.503 6.396 6.878 1.00 70.12 120 ALA A C 1
ATOM 951 O O . ALA A 1 120 ? -15.956 7.243 6.159 1.00 70.12 120 ALA A O 1
ATOM 952 N N . CYS A 1 121 ? -16.477 5.091 6.592 1.00 76.44 121 CYS A N 1
ATOM 953 C CA . CYS A 1 121 ? -15.761 4.540 5.439 1.00 76.44 121 CYS A CA 1
ATOM 954 C C . CYS A 1 121 ? -16.407 4.878 4.083 1.00 76.44 121 CYS A C 1
ATOM 956 O O . CYS A 1 121 ? -15.728 4.819 3.061 1.00 76.44 121 CYS A O 1
ATOM 958 N N . HIS A 1 122 ? -17.674 5.307 4.065 1.00 69.88 122 HIS A N 1
ATOM 959 C CA . HIS A 1 122 ? -18.412 5.637 2.838 1.00 69.88 122 HIS A CA 1
ATOM 960 C C . HIS A 1 122 ? -18.097 7.032 2.275 1.00 69.88 122 HIS A C 1
ATOM 962 O O . HIS A 1 122 ? -18.432 7.326 1.132 1.00 69.88 122 HIS A O 1
ATOM 968 N N . SER A 1 123 ? -17.437 7.899 3.050 1.00 69.31 123 SER A N 1
ATOM 969 C CA . SER A 1 123 ? -17.175 9.296 2.676 1.00 69.31 123 SER A CA 1
ATOM 970 C C . SER A 1 123 ? -15.690 9.674 2.796 1.00 69.31 123 SER A C 1
ATOM 972 O O . SER A 1 123 ? -15.354 10.581 3.561 1.00 69.31 123 SER A O 1
ATOM 974 N N . PRO A 1 124 ? -14.759 9.011 2.078 1.00 66.81 124 PRO A N 1
ATOM 975 C CA . PRO A 1 124 ? -13.313 9.247 2.227 1.00 66.81 124 PRO A CA 1
ATOM 976 C C . PRO A 1 124 ? -12.917 10.726 2.116 1.00 66.81 124 PRO A C 1
ATOM 978 O O . PRO A 1 124 ? -11.970 11.154 2.760 1.00 66.81 124 PRO A O 1
ATOM 981 N N . GLU A 1 125 ? -13.692 11.514 1.372 1.00 68.12 125 GLU A N 1
ATOM 982 C CA . GLU A 1 125 ? -13.410 12.910 1.054 1.00 68.12 125 GLU A CA 1
ATOM 983 C C . GLU A 1 125 ? -13.498 13.888 2.237 1.00 68.12 125 GLU A C 1
ATOM 985 O O . GLU A 1 125 ? -12.977 14.999 2.138 1.00 68.12 125 GLU A O 1
ATOM 990 N N . LYS A 1 126 ? -14.116 13.514 3.361 1.00 74.62 126 LYS A N 1
ATOM 991 C CA . LYS A 1 126 ? -14.262 14.404 4.523 1.00 74.62 126 LYS A CA 1
ATOM 992 C C . LYS A 1 126 ? -13.332 13.993 5.660 1.00 74.62 126 LYS A C 1
ATOM 994 O O . LYS A 1 126 ? -13.281 12.822 6.026 1.00 74.62 126 LYS A O 1
ATOM 999 N N . GLU A 1 127 ? -12.652 14.987 6.234 1.00 80.12 127 GLU A N 1
ATOM 1000 C CA . GLU A 1 127 ? -11.890 14.891 7.492 1.00 80.12 127 GLU A CA 1
ATOM 1001 C C . GLU A 1 127 ? -10.851 13.749 7.526 1.00 80.12 127 GLU A C 1
ATOM 1003 O O . GLU A 1 127 ? -10.869 12.906 8.432 1.00 80.12 127 GLU A O 1
ATOM 1008 N N . PRO A 1 128 ? -9.920 13.696 6.555 1.00 85.06 128 PRO A N 1
ATOM 1009 C CA . PRO A 1 128 ? -9.032 12.549 6.397 1.00 85.06 128 PRO A CA 1
ATOM 1010 C C . PRO A 1 128 ? -8.140 12.294 7.618 1.00 85.06 128 PRO A C 1
ATOM 1012 O O . PRO A 1 128 ? -7.982 11.146 8.025 1.00 85.06 128 PRO A O 1
ATOM 1015 N N . ASP A 1 129 ? -7.615 13.343 8.256 1.00 83.06 129 ASP A N 1
ATOM 1016 C CA . ASP A 1 129 ? -6.745 13.212 9.434 1.00 83.06 129 ASP A CA 1
ATOM 1017 C C . ASP A 1 129 ? -7.474 12.618 10.644 1.00 83.06 129 ASP A C 1
ATOM 1019 O O . ASP A 1 129 ? -6.933 11.781 11.369 1.00 83.06 129 ASP A O 1
ATOM 1023 N N . ILE A 1 130 ? -8.728 13.026 10.844 1.00 79.69 130 ILE A N 1
ATOM 1024 C CA . ILE A 1 130 ? -9.576 12.543 11.933 1.00 79.69 130 ILE A CA 1
ATOM 1025 C C . ILE A 1 130 ? -9.847 11.043 11.741 1.00 79.69 130 ILE A C 1
ATOM 1027 O O . ILE A 1 130 ? -9.617 10.243 12.649 1.00 79.69 130 ILE A O 1
ATOM 1031 N N . LYS A 1 131 ? -10.239 10.638 10.528 1.00 84.62 131 LYS A N 1
ATOM 1032 C CA . LYS A 1 131 ? -10.509 9.232 10.188 1.00 84.62 131 LYS A CA 1
ATOM 1033 C C . LYS A 1 131 ? -9.267 8.340 10.273 1.00 84.62 131 LYS A C 1
ATOM 1035 O O . LYS A 1 131 ? -9.372 7.201 10.728 1.00 84.62 131 LYS A O 1
ATOM 1040 N N . LEU A 1 132 ? -8.095 8.849 9.886 1.00 85.88 132 LEU A N 1
ATOM 1041 C CA . LEU A 1 132 ? -6.817 8.142 10.043 1.00 85.88 132 LEU A CA 1
ATOM 1042 C C . LEU A 1 132 ? -6.494 7.875 11.516 1.00 85.88 132 LEU A C 1
ATOM 1044 O O . LEU A 1 132 ? -6.123 6.756 11.877 1.00 85.88 132 LEU A O 1
ATOM 1048 N N . ASN A 1 133 ? -6.673 8.880 12.377 1.00 81.25 133 ASN A N 1
ATOM 1049 C CA . ASN A 1 133 ? -6.468 8.713 13.814 1.00 81.25 133 ASN A CA 1
ATOM 1050 C C . ASN A 1 133 ? -7.426 7.670 14.398 1.00 81.25 133 ASN A C 1
ATOM 1052 O O . ASN A 1 133 ? -6.997 6.837 15.192 1.00 81.25 133 ASN A O 1
ATOM 1056 N N . PHE A 1 134 ? -8.683 7.645 13.951 1.00 82.81 134 PHE A N 1
ATOM 1057 C CA . PHE A 1 134 ? -9.651 6.643 14.397 1.00 82.81 134 PHE A CA 1
ATOM 1058 C C . PHE A 1 134 ? -9.316 5.221 13.983 1.00 82.81 134 PHE A C 1
ATOM 1060 O O . PHE A 1 134 ? -9.349 4.329 14.831 1.00 82.81 134 PHE A O 1
ATOM 1067 N N . LEU A 1 135 ? -8.944 5.005 12.722 1.00 87.88 135 LEU A N 1
ATOM 1068 C CA . LEU A 1 135 ? -8.452 3.705 12.268 1.00 87.88 135 LEU A CA 1
ATOM 1069 C C . LEU A 1 135 ? -7.299 3.226 13.148 1.00 87.88 135 LEU A C 1
ATOM 1071 O O . LEU A 1 135 ? -7.348 2.130 13.704 1.00 87.88 135 LEU A O 1
ATOM 1075 N N . LYS A 1 136 ? -6.296 4.085 13.347 1.00 85.50 136 LYS A N 1
ATOM 1076 C CA . LYS A 1 136 ? -5.154 3.776 14.206 1.00 85.50 136 LYS A CA 1
ATOM 1077 C C . LYS A 1 136 ? -5.601 3.385 15.613 1.00 85.50 136 LYS A C 1
ATOM 1079 O O . LYS A 1 136 ? -5.140 2.373 16.136 1.00 85.50 136 LYS A O 1
ATOM 1084 N N . SER A 1 137 ? -6.502 4.154 16.215 1.00 81.62 137 SER A N 1
ATOM 1085 C CA . SER A 1 137 ? -7.042 3.873 17.543 1.00 81.62 137 SER A CA 1
ATOM 1086 C C . SER A 1 137 ? -7.754 2.523 17.625 1.00 81.62 137 SER A C 1
ATOM 1088 O O . SER A 1 137 ? -7.497 1.769 18.561 1.00 81.62 137 SER A O 1
ATOM 1090 N N . LEU A 1 138 ? -8.611 2.195 16.655 1.00 86.44 138 LEU A N 1
ATOM 1091 C CA . LEU A 1 138 ? -9.364 0.939 16.631 1.00 86.44 138 LEU A CA 1
ATOM 1092 C C . LEU A 1 138 ? -8.444 -0.286 16.577 1.00 86.44 138 LEU A C 1
ATOM 1094 O O . LEU A 1 138 ? -8.645 -1.230 17.343 1.00 86.44 138 LEU A O 1
ATOM 1098 N N . PHE A 1 139 ? -7.422 -0.249 15.719 1.00 87.69 139 PHE A N 1
ATOM 1099 C CA . PHE A 1 139 ? -6.461 -1.344 15.584 1.00 87.69 139 PHE A CA 1
ATOM 1100 C C . PHE A 1 139 ? -5.537 -1.466 16.797 1.00 87.69 139 PHE A C 1
ATOM 1102 O O . PHE A 1 139 ? -5.347 -2.569 17.300 1.00 87.69 139 PHE A O 1
ATOM 1109 N N . VAL A 1 140 ? -5.025 -0.347 17.327 1.00 83.12 140 VAL A N 1
ATOM 1110 C CA . VAL A 1 140 ? -4.194 -0.355 18.546 1.00 83.12 140 VAL A CA 1
ATOM 1111 C C . VAL A 1 140 ? -4.951 -0.967 19.728 1.00 83.12 140 VAL A C 1
ATOM 1113 O O . VAL A 1 140 ? -4.370 -1.738 20.489 1.00 83.12 140 VAL A O 1
ATOM 1116 N N . LEU A 1 141 ? -6.246 -0.666 19.868 1.00 79.62 141 LEU A N 1
ATOM 1117 C CA . LEU A 1 141 ? -7.084 -1.249 20.917 1.00 79.62 141 LEU A CA 1
ATOM 1118 C C . LEU A 1 141 ? -7.265 -2.753 20.759 1.00 79.62 141 LEU A C 1
ATOM 1120 O O . LEU A 1 141 ? -7.058 -3.499 21.713 1.00 79.62 141 LEU A O 1
ATOM 1124 N N . GLY A 1 142 ? -7.612 -3.215 19.561 1.00 82.94 142 GLY A N 1
ATOM 1125 C CA . GLY A 1 142 ? -7.776 -4.647 19.349 1.00 82.94 142 GLY A CA 1
ATOM 1126 C C . GLY A 1 142 ? -6.456 -5.423 19.464 1.00 82.94 142 GLY A C 1
ATOM 1127 O O . GLY A 1 142 ? -6.450 -6.529 20.002 1.00 82.94 142 GLY A O 1
ATOM 1128 N N . ASP A 1 143 ? -5.324 -4.837 19.065 1.00 82.50 143 ASP A N 1
ATOM 1129 C CA . ASP A 1 143 ? -3.996 -5.426 19.282 1.00 82.50 143 ASP A CA 1
ATOM 1130 C C . ASP A 1 143 ? -3.635 -5.506 20.769 1.00 82.50 143 ASP A C 1
ATOM 1132 O O . ASP A 1 143 ? -3.039 -6.496 21.202 1.00 82.50 143 ASP A O 1
ATOM 1136 N N . TYR A 1 144 ? -4.033 -4.509 21.566 1.00 77.69 144 TYR A N 1
ATOM 1137 C CA . TYR A 1 144 ? -3.889 -4.547 23.020 1.00 77.69 144 TYR A CA 1
ATOM 1138 C C . TYR A 1 144 ? -4.724 -5.681 23.631 1.00 77.69 144 TYR A C 1
ATOM 1140 O O . TYR A 1 144 ? -4.205 -6.437 24.454 1.00 77.69 144 TYR A O 1
ATOM 1148 N N . PHE A 1 145 ? -5.977 -5.862 23.196 1.00 79.56 145 PHE A N 1
ATOM 1149 C CA . PHE A 1 145 ? -6.823 -6.968 23.666 1.00 79.56 145 PHE A CA 1
ATOM 1150 C C . PHE A 1 145 ? -6.239 -8.337 23.314 1.00 79.56 145 PHE A C 1
ATOM 1152 O O . PHE A 1 145 ? -6.221 -9.234 24.160 1.00 79.56 145 PHE A O 1
ATOM 1159 N N . TYR A 1 146 ? -5.718 -8.476 22.093 1.00 79.69 146 TYR A N 1
ATOM 1160 C CA . TYR A 1 146 ? -5.073 -9.700 21.629 1.00 79.69 146 TYR A CA 1
ATOM 1161 C C . TYR A 1 146 ? -3.805 -10.016 22.433 1.00 79.69 146 TYR A C 1
ATOM 1163 O O . TYR A 1 146 ? -3.681 -11.094 23.006 1.00 79.69 146 TYR A O 1
ATOM 1171 N N . SER A 1 147 ? -2.874 -9.061 22.512 1.00 77.81 147 SER A N 1
ATOM 1172 C CA . SER A 1 147 ? -1.530 -9.279 23.071 1.00 77.81 147 SER A CA 1
ATOM 1173 C C . SER A 1 147 ? -1.540 -9.568 24.573 1.00 77.81 147 SER A C 1
ATOM 1175 O O . SER A 1 147 ? -0.625 -10.205 25.081 1.00 77.81 147 SER A O 1
ATOM 1177 N N . ASN A 1 148 ? -2.581 -9.123 25.279 1.00 73.38 148 ASN A N 1
ATOM 1178 C CA . ASN A 1 148 ? -2.742 -9.330 26.717 1.00 73.38 148 ASN A CA 1
ATOM 1179 C C . ASN A 1 148 ? -3.650 -10.526 27.074 1.00 73.38 148 ASN A C 1
ATOM 1181 O O . ASN A 1 148 ? -3.983 -10.723 28.248 1.00 73.38 148 ASN A O 1
ATOM 1185 N N . ASN A 1 149 ? -4.066 -11.326 26.082 1.00 73.81 149 ASN A N 1
ATOM 1186 C CA . ASN A 1 149 ? -5.007 -12.440 26.255 1.00 73.81 149 ASN A CA 1
ATOM 1187 C C . ASN A 1 149 ? -6.302 -12.016 26.972 1.00 73.81 149 ASN A C 1
ATOM 1189 O O . ASN A 1 149 ? -6.852 -12.760 27.781 1.00 73.81 149 ASN A O 1
ATOM 1193 N N . LEU A 1 150 ? -6.775 -10.794 26.707 1.00 71.00 150 LEU A N 1
ATOM 1194 C CA . LEU A 1 150 ? -7.997 -10.248 27.315 1.00 71.00 150 LEU A CA 1
ATOM 1195 C C . LEU A 1 150 ? -9.256 -10.784 26.634 1.00 71.00 150 LEU A C 1
ATOM 1197 O O . LEU A 1 150 ? -10.360 -10.628 27.136 1.00 71.00 150 LEU A O 1
ATOM 1201 N N . VAL A 1 151 ? -9.094 -11.421 25.478 1.00 68.62 151 VAL A N 1
ATOM 1202 C CA . VAL A 1 151 ? -10.172 -12.011 24.697 1.00 68.62 151 VAL A CA 1
ATOM 1203 C C . VAL A 1 151 ? -9.708 -13.385 24.236 1.00 68.62 151 VAL A C 1
ATOM 1205 O O . VAL A 1 151 ? -8.608 -13.521 23.701 1.00 68.62 151 VAL A O 1
ATOM 1208 N N . ARG A 1 152 ? -10.538 -14.419 24.428 1.00 67.25 152 ARG A N 1
ATOM 1209 C CA . ARG A 1 152 ? -10.273 -15.748 23.846 1.00 67.25 152 ARG A CA 1
ATOM 1210 C C . ARG A 1 152 ? -10.162 -15.602 22.328 1.00 67.25 152 ARG A C 1
ATOM 1212 O O . ARG A 1 152 ? -10.989 -14.898 21.751 1.00 67.25 152 ARG A O 1
ATOM 1219 N N . SER A 1 153 ? -9.218 -16.292 21.678 1.00 64.44 153 SER A N 1
ATOM 1220 C CA . SER A 1 153 ? -8.973 -16.109 20.232 1.00 64.44 153 SER A CA 1
ATOM 1221 C C . SER A 1 153 ? -10.258 -16.214 19.403 1.00 64.44 153 SER A C 1
ATOM 1223 O O . SER A 1 153 ? -10.511 -15.358 18.569 1.00 64.44 153 SER A O 1
ATOM 1225 N N . LYS A 1 154 ? -11.148 -17.150 19.762 1.00 65.62 154 LYS A N 1
ATOM 1226 C CA . LYS A 1 154 ? -12.448 -17.352 19.111 1.00 65.62 154 LYS A CA 1
ATOM 1227 C C . LYS A 1 154 ? -13.328 -16.092 19.052 1.00 65.62 154 LYS A C 1
ATOM 1229 O O . LYS A 1 154 ? -14.010 -15.876 18.064 1.00 65.62 154 LYS A O 1
ATOM 1234 N N . ILE A 1 155 ? -13.304 -15.246 20.085 1.00 68.56 155 ILE A N 1
ATOM 1235 C CA . ILE A 1 155 ? -14.076 -13.990 20.114 1.00 68.56 155 ILE A CA 1
ATOM 1236 C C . ILE A 1 155 ? -13.372 -12.897 19.294 1.00 68.56 155 ILE A C 1
ATOM 1238 O O . ILE A 1 155 ? -14.046 -12.013 18.769 1.00 68.56 155 ILE A O 1
ATOM 1242 N N . MET A 1 156 ? -12.038 -12.943 19.177 1.00 70.81 156 MET A N 1
ATOM 1243 C CA . MET A 1 156 ? -11.277 -12.048 18.292 1.00 70.81 156 MET A CA 1
ATOM 1244 C C . MET A 1 156 ? -11.492 -12.387 16.817 1.00 70.81 156 MET A C 1
ATOM 1246 O O . MET A 1 156 ? -11.538 -11.472 16.000 1.00 70.81 156 MET A O 1
ATOM 1250 N N . ASP A 1 157 ? -11.687 -13.667 16.497 1.00 67.94 157 ASP A N 1
ATOM 1251 C CA . ASP A 1 157 ? -11.992 -14.141 15.142 1.00 67.94 157 ASP A CA 1
ATOM 1252 C C . ASP A 1 157 ? -13.376 -13.661 14.655 1.00 67.94 157 ASP A C 1
ATOM 1254 O O . ASP A 1 157 ? -13.611 -13.513 13.457 1.00 67.94 157 ASP A O 1
ATOM 1258 N N . GLU A 1 158 ? -14.290 -13.362 15.583 1.00 74.25 158 GLU A N 1
ATOM 1259 C CA . GLU A 1 158 ? -15.622 -12.810 15.298 1.00 74.25 158 GLU A CA 1
ATOM 1260 C C . GLU A 1 158 ? -15.622 -11.284 15.094 1.00 74.25 158 GLU A C 1
ATOM 1262 O O . GLU A 1 158 ? -16.631 -10.717 14.673 1.00 74.25 158 GLU A O 1
ATOM 1267 N N . VAL A 1 159 ? -14.522 -10.588 15.398 1.00 81.06 159 VAL A N 1
ATOM 1268 C CA . VAL A 1 159 ? -14.454 -9.127 15.271 1.00 81.06 159 VAL A CA 1
ATOM 1269 C C . VAL A 1 159 ? -14.357 -8.723 13.800 1.00 81.06 159 VAL A C 1
ATOM 1271 O O . VAL A 1 159 ? -13.380 -9.027 13.118 1.00 81.06 159 VAL A O 1
ATOM 1274 N N . GLU A 1 160 ? -15.331 -7.931 13.351 1.00 84.31 160 GLU A N 1
ATOM 1275 C CA . GLU A 1 160 ? -15.435 -7.439 11.972 1.00 84.31 160 GLU A CA 1
ATOM 1276 C C . GLU A 1 160 ? -14.145 -6.797 11.433 1.00 84.31 160 GLU A C 1
ATOM 1278 O O . GLU A 1 160 ? -13.688 -7.175 10.359 1.00 84.31 160 GLU A O 1
ATOM 1283 N N . ILE A 1 161 ? -13.507 -5.887 12.183 1.00 86.81 161 ILE A N 1
ATOM 1284 C CA . ILE A 1 161 ? -12.299 -5.160 11.747 1.00 86.81 161 ILE A CA 1
ATOM 1285 C C . ILE A 1 161 ? -11.089 -6.071 11.479 1.00 86.81 161 ILE A C 1
ATOM 1287 O O . ILE A 1 161 ? -10.136 -5.645 10.827 1.00 86.81 161 ILE A O 1
ATOM 1291 N N . PHE A 1 162 ? -11.114 -7.314 11.976 1.00 88.31 162 PHE A N 1
ATOM 1292 C CA . PHE A 1 162 ? -10.061 -8.311 11.774 1.00 88.31 162 PHE A CA 1
ATOM 1293 C C . PHE A 1 162 ? -10.402 -9.364 10.725 1.00 88.31 162 PHE A C 1
ATOM 1295 O O . PHE A 1 162 ? -9.532 -10.163 10.372 1.00 88.31 162 PHE A O 1
ATOM 1302 N N . LYS A 1 163 ? -11.616 -9.343 10.165 1.00 88.94 163 LYS A N 1
ATOM 1303 C CA . LYS A 1 163 ? -11.954 -10.217 9.043 1.00 88.94 163 LYS A CA 1
ATOM 1304 C C . LYS A 1 163 ? -11.079 -9.871 7.833 1.00 88.94 163 LYS A C 1
ATOM 1306 O O . LYS A 1 163 ? -10.922 -8.688 7.527 1.00 88.94 163 LYS A O 1
ATOM 1311 N N . PRO A 1 164 ? -10.523 -10.865 7.114 1.00 89.56 164 PRO A N 1
ATOM 1312 C CA . PRO A 1 164 ? -9.531 -10.613 6.070 1.00 89.56 164 PRO A CA 1
ATOM 1313 C C . PRO A 1 164 ? -9.956 -9.595 5.005 1.00 89.56 164 PRO A C 1
ATOM 1315 O O . PRO A 1 164 ? -9.191 -8.689 4.690 1.00 89.56 164 PRO A O 1
ATOM 1318 N N . ASN A 1 165 ? -11.180 -9.694 4.486 1.00 88.06 165 ASN A N 1
ATOM 1319 C CA . ASN A 1 165 ? -11.691 -8.769 3.473 1.00 88.06 165 ASN A CA 1
ATOM 1320 C C . ASN A 1 165 ? -11.894 -7.346 4.023 1.00 88.06 165 ASN A C 1
ATOM 1322 O O . ASN A 1 165 ? -11.553 -6.365 3.364 1.00 88.06 165 ASN A O 1
ATOM 1326 N N . ILE A 1 166 ? -12.365 -7.227 5.267 1.00 90.19 166 ILE A N 1
ATOM 1327 C CA . ILE A 1 166 ? -12.512 -5.942 5.955 1.00 90.19 166 ILE A CA 1
ATOM 1328 C C . ILE A 1 166 ? -11.143 -5.298 6.192 1.00 90.19 166 ILE A C 1
ATOM 1330 O O . ILE A 1 166 ? -10.975 -4.112 5.917 1.00 90.19 166 ILE A O 1
ATOM 1334 N N . VAL A 1 167 ? -10.139 -6.071 6.616 1.00 93.19 167 VAL A N 1
ATOM 1335 C CA . VAL A 1 167 ? -8.757 -5.589 6.774 1.00 93.19 167 VAL A CA 1
ATOM 1336 C C . VAL A 1 167 ? -8.231 -5.011 5.462 1.00 93.19 167 VAL A C 1
ATOM 1338 O O . VAL A 1 167 ? -7.679 -3.910 5.467 1.00 93.19 167 VAL A O 1
ATOM 1341 N N . VAL A 1 168 ? -8.430 -5.709 4.338 1.00 92.94 168 VAL A N 1
ATOM 1342 C CA . VAL A 1 168 ? -8.008 -5.212 3.020 1.00 92.94 168 VAL A CA 1
ATOM 1343 C C . VAL A 1 168 ? -8.672 -3.874 2.700 1.00 92.94 168 VAL A C 1
ATOM 1345 O O . VAL A 1 168 ? -7.979 -2.911 2.364 1.00 92.94 168 VAL A O 1
ATOM 1348 N N . ASN A 1 169 ? -9.990 -3.787 2.875 1.00 90.56 169 ASN A N 1
ATOM 1349 C CA . ASN A 1 169 ? -10.755 -2.576 2.586 1.00 90.56 169 ASN A CA 1
ATOM 1350 C C . ASN A 1 169 ? -10.359 -1.400 3.493 1.00 90.56 169 ASN A C 1
ATOM 1352 O O . ASN A 1 169 ? -10.295 -0.260 3.037 1.00 90.56 169 ASN A O 1
ATOM 1356 N N . LEU A 1 170 ? -10.040 -1.655 4.764 1.00 93.44 170 LEU A N 1
ATOM 1357 C CA . LEU A 1 170 ? -9.612 -0.614 5.702 1.00 93.44 170 LEU A CA 1
ATOM 1358 C C . LEU A 1 170 ? -8.196 -0.110 5.423 1.00 93.44 170 LEU A C 1
ATOM 1360 O O . LEU A 1 170 ? -7.938 1.080 5.604 1.00 93.44 170 LEU A O 1
ATOM 1364 N N . ILE A 1 171 ? -7.290 -0.971 4.953 1.00 94.56 171 ILE A N 1
ATOM 1365 C CA . ILE A 1 171 ? -5.959 -0.535 4.512 1.00 94.56 171 ILE A CA 1
ATOM 1366 C C . ILE A 1 171 ? -6.074 0.277 3.219 1.00 94.56 171 ILE A C 1
ATOM 1368 O O . ILE A 1 171 ? -5.476 1.348 3.119 1.00 94.56 171 ILE A O 1
ATOM 1372 N N . ASP A 1 172 ? -6.883 -0.176 2.258 1.00 92.12 172 ASP A N 1
ATOM 1373 C CA . ASP A 1 172 ? -7.169 0.581 1.034 1.00 92.12 172 ASP A CA 1
ATOM 1374 C C . ASP A 1 172 ? -7.737 1.974 1.358 1.00 92.12 172 ASP A C 1
ATOM 1376 O O . ASP A 1 172 ? -7.268 3.001 0.856 1.00 92.12 172 ASP A O 1
ATOM 1380 N N . PHE A 1 173 ? -8.690 2.025 2.290 1.00 91.88 173 PHE A N 1
ATOM 1381 C CA . PHE A 1 173 ? -9.255 3.262 2.812 1.00 91.88 173 PHE A CA 1
ATOM 1382 C C . PHE A 1 173 ? -8.196 4.142 3.498 1.00 91.88 173 PHE A C 1
ATOM 1384 O O . PHE A 1 173 ? -8.087 5.324 3.171 1.00 91.88 173 PHE A O 1
ATOM 1391 N N . HIS A 1 174 ? -7.353 3.580 4.372 1.00 93.62 174 HIS A N 1
ATOM 1392 C CA . HIS A 1 174 ? -6.243 4.296 5.013 1.00 93.62 174 HIS A CA 1
ATOM 1393 C C . HIS A 1 174 ? -5.301 4.940 3.985 1.00 93.62 174 HIS A C 1
ATOM 1395 O O . HIS A 1 174 ? -4.889 6.093 4.142 1.00 93.62 174 HIS A O 1
ATOM 1401 N N . VAL A 1 175 ? -4.958 4.220 2.913 1.00 92.94 175 VAL A N 1
ATOM 1402 C CA . VAL A 1 175 ? -4.088 4.731 1.844 1.00 92.94 175 VAL A CA 1
ATOM 1403 C C . VAL A 1 175 ? -4.744 5.913 1.132 1.00 92.94 175 VAL A C 1
ATOM 1405 O O . VAL A 1 175 ? -4.102 6.954 0.976 1.00 92.94 175 VAL A O 1
ATOM 1408 N N . LYS A 1 176 ? -6.031 5.809 0.772 1.00 91.94 176 LYS A N 1
ATOM 1409 C CA . LYS A 1 176 ? -6.783 6.919 0.156 1.00 91.94 176 LYS A CA 1
ATOM 1410 C C . LYS A 1 176 ? -6.800 8.158 1.049 1.00 91.94 176 LYS A C 1
ATOM 1412 O O . LYS A 1 176 ? -6.495 9.250 0.568 1.00 91.94 176 LYS A O 1
ATOM 1417 N N . LEU A 1 177 ? -7.090 7.989 2.340 1.00 91.56 177 LEU A N 1
ATOM 1418 C CA . LEU A 1 177 ? -7.090 9.089 3.308 1.00 91.56 177 LEU A CA 1
ATOM 1419 C C . LEU A 1 177 ? -5.699 9.713 3.465 1.00 91.56 177 LEU A C 1
ATOM 1421 O O . LEU A 1 177 ? -5.576 10.934 3.516 1.00 91.56 177 LEU A O 1
ATOM 1425 N N . SER A 1 178 ? -4.643 8.895 3.490 1.00 91.56 178 SER A N 1
ATOM 1426 C CA . SER A 1 178 ? -3.258 9.371 3.601 1.00 91.56 178 SER A CA 1
ATOM 1427 C C . SER A 1 178 ? -2.861 10.239 2.408 1.00 91.56 178 SER A C 1
ATOM 1429 O O . SER A 1 178 ? -2.257 11.300 2.580 1.00 91.56 178 SER A O 1
ATOM 1431 N N . ILE A 1 179 ? -3.227 9.813 1.193 1.00 91.12 179 ILE A N 1
ATOM 1432 C CA . ILE A 1 179 ? -2.987 10.588 -0.030 1.00 91.12 179 ILE A CA 1
ATOM 1433 C C . ILE A 1 179 ? -3.801 11.876 -0.002 1.00 91.12 179 ILE A C 1
ATOM 1435 O O . ILE A 1 179 ? -3.287 12.926 -0.368 1.00 91.12 179 ILE A O 1
ATOM 1439 N N . GLN A 1 180 ? -5.044 11.829 0.465 1.00 89.50 180 GLN A N 1
ATOM 1440 C CA . GLN A 1 180 ? -5.880 13.017 0.534 1.00 89.50 180 GLN A CA 1
ATOM 1441 C C . GLN A 1 180 ? -5.376 14.044 1.558 1.00 89.50 180 GLN A C 1
ATOM 1443 O O . GLN A 1 180 ? -5.330 15.233 1.253 1.00 89.50 180 GLN A O 1
ATOM 1448 N N . SER A 1 181 ? -4.977 13.595 2.748 1.00 88.75 181 SER A N 1
ATOM 1449 C CA . SER A 1 181 ? -4.437 14.452 3.810 1.00 88.75 181 SER A CA 1
ATOM 1450 C C . SER A 1 181 ? -3.140 15.145 3.373 1.00 88.75 181 SER A C 1
ATOM 1452 O O . SER A 1 181 ? -2.966 16.352 3.548 1.00 88.75 181 SER A O 1
ATOM 1454 N N . LYS A 1 182 ? -2.216 14.391 2.765 1.00 88.56 182 LYS A N 1
ATOM 1455 C CA . LYS A 1 182 ? -0.838 14.859 2.532 1.00 88.56 182 LYS A CA 1
ATOM 1456 C C . LYS A 1 182 ? -0.548 15.265 1.091 1.00 88.56 182 LYS A C 1
ATOM 1458 O O . LYS A 1 182 ? 0.445 15.958 0.847 1.00 88.56 182 LYS A O 1
ATOM 1463 N N . GLY A 1 183 ? -1.373 14.839 0.138 1.00 87.94 183 GLY A N 1
ATOM 1464 C CA . GLY A 1 183 ? -1.174 15.042 -1.294 1.00 87.94 183 GLY A CA 1
ATOM 1465 C C . GLY A 1 183 ? 0.231 14.642 -1.735 1.00 87.94 183 GLY A C 1
ATOM 1466 O O . GLY A 1 183 ? 0.794 13.627 -1.316 1.00 87.94 183 GLY A O 1
ATOM 1467 N N . ASN A 1 184 ? 0.855 15.511 -2.521 1.00 85.94 184 ASN A N 1
ATOM 1468 C CA . ASN A 1 184 ? 2.198 15.300 -3.049 1.00 85.94 184 ASN A CA 1
ATOM 1469 C C . ASN A 1 184 ? 3.318 15.272 -1.994 1.00 85.94 184 ASN A C 1
ATOM 1471 O O . ASN A 1 184 ? 4.427 14.837 -2.302 1.00 85.94 184 ASN A O 1
ATOM 1475 N N . LYS A 1 185 ? 3.057 15.693 -0.748 1.00 85.94 185 LYS A N 1
ATOM 1476 C CA . LYS A 1 185 ? 4.032 15.561 0.345 1.00 85.94 185 LYS A CA 1
ATOM 1477 C C . LYS A 1 185 ? 4.163 14.113 0.816 1.00 85.94 185 LYS A C 1
ATOM 1479 O O . LYS A 1 185 ? 5.218 13.748 1.331 1.00 85.94 185 LYS A O 1
ATOM 1484 N N . LEU A 1 186 ? 3.133 13.279 0.619 1.00 85.44 186 LEU A N 1
ATOM 1485 C CA . LEU A 1 186 ? 3.158 11.872 1.032 1.00 85.44 186 LEU A CA 1
ATOM 1486 C C . LEU A 1 186 ? 4.300 11.117 0.353 1.00 85.44 186 LEU A C 1
ATOM 1488 O O . LEU A 1 186 ? 5.061 10.420 1.018 1.00 85.44 186 LEU A O 1
ATOM 1492 N N . PHE A 1 187 ? 4.432 11.304 -0.959 1.00 81.31 187 PHE A N 1
ATOM 1493 C CA . PHE A 1 187 ? 5.410 10.628 -1.808 1.00 81.31 187 PHE A CA 1
ATOM 1494 C C . PHE A 1 187 ? 6.861 10.793 -1.323 1.00 81.31 187 PHE A C 1
ATOM 1496 O O . PHE A 1 187 ? 7.686 9.880 -1.415 1.00 81.31 187 PHE A O 1
ATOM 1503 N N . GLU A 1 188 ? 7.189 11.954 -0.764 1.00 77.50 188 GLU A N 1
ATOM 1504 C CA . GLU A 1 188 ? 8.545 12.239 -0.296 1.00 77.50 188 GLU A CA 1
ATOM 1505 C C . GLU A 1 188 ? 8.789 11.809 1.148 1.00 77.50 188 GLU A C 1
ATOM 1507 O O . GLU A 1 188 ? 9.944 11.741 1.573 1.00 77.50 188 GLU A O 1
ATOM 1512 N N . SER A 1 189 ? 7.732 11.464 1.877 1.00 82.81 189 SER A N 1
ATOM 1513 C CA . SER A 1 189 ? 7.799 11.083 3.281 1.00 82.81 189 SER A CA 1
ATOM 1514 C C . SER A 1 189 ? 8.157 9.605 3.478 1.00 82.81 189 SER A C 1
ATOM 1516 O O . SER A 1 189 ? 8.020 8.776 2.577 1.00 82.81 189 SER A O 1
ATOM 1518 N N . SER A 1 190 ? 8.581 9.260 4.695 1.00 78.38 190 SER A N 1
ATOM 1519 C CA . SER A 1 190 ? 8.738 7.869 5.145 1.00 78.38 190 SER A CA 1
ATOM 1520 C C . SER A 1 190 ? 7.406 7.130 5.304 1.00 78.38 190 SER A C 1
ATOM 1522 O O . SER A 1 190 ? 7.399 5.918 5.473 1.00 78.38 190 SER A O 1
ATOM 1524 N N . GLU A 1 191 ? 6.288 7.853 5.266 1.00 82.44 191 GLU A N 1
ATOM 1525 C CA . GLU A 1 191 ? 4.939 7.297 5.377 1.00 82.44 191 GLU A CA 1
ATOM 1526 C C . GLU A 1 191 ? 4.357 6.876 4.027 1.00 82.44 191 GLU A C 1
ATOM 1528 O O . GLU A 1 191 ? 3.248 6.344 3.972 1.00 82.44 191 GLU A O 1
ATOM 1533 N N . TRP A 1 192 ? 5.102 7.105 2.940 1.00 87.69 192 TRP A N 1
ATOM 1534 C CA . TRP A 1 192 ? 4.757 6.594 1.624 1.00 87.69 192 TRP A CA 1
ATOM 1535 C C . TRP A 1 192 ? 4.508 5.084 1.675 1.00 87.69 192 TRP A C 1
ATOM 1537 O O . TRP A 1 192 ? 5.336 4.314 2.177 1.00 87.69 192 TRP A O 1
ATOM 1547 N N . VAL A 1 193 ? 3.382 4.669 1.101 1.00 88.81 193 VAL A N 1
ATOM 1548 C CA . VAL A 1 193 ? 2.955 3.275 1.035 1.00 88.81 193 VAL A CA 1
ATOM 1549 C C . VAL A 1 193 ? 3.334 2.697 -0.324 1.00 88.81 193 VAL A C 1
ATOM 1551 O O . VAL A 1 193 ? 2.712 3.005 -1.338 1.00 88.81 193 VAL A O 1
ATOM 1554 N N . THR A 1 194 ? 4.363 1.850 -0.346 1.00 91.06 194 THR A N 1
ATOM 1555 C CA . THR A 1 194 ? 4.714 1.066 -1.535 1.00 91.06 194 THR A CA 1
ATOM 1556 C C . THR A 1 194 ? 3.851 -0.202 -1.568 1.00 91.06 194 THR A C 1
ATOM 1558 O O . THR A 1 194 ? 3.916 -0.965 -0.604 1.00 91.06 194 THR A O 1
ATOM 1561 N N . PRO A 1 195 ? 3.063 -0.456 -2.633 1.00 92.81 195 PRO A N 1
ATOM 1562 C CA . PRO A 1 195 ? 2.239 -1.657 -2.790 1.00 92.81 195 PRO A CA 1
ATOM 1563 C C . PRO A 1 195 ? 3.095 -2.915 -3.028 1.00 92.81 195 PRO A C 1
ATOM 1565 O O . PRO A 1 195 ? 3.174 -3.436 -4.130 1.00 92.81 195 PRO A O 1
ATOM 1568 N N . GLN A 1 196 ? 3.764 -3.390 -1.983 1.00 92.31 196 GLN A N 1
ATOM 1569 C CA . GLN A 1 196 ? 4.504 -4.649 -1.943 1.00 92.31 196 GLN A CA 1
ATOM 1570 C C . GLN A 1 196 ? 4.379 -5.198 -0.527 1.00 92.31 196 GLN A C 1
ATOM 1572 O O . GLN A 1 196 ? 4.597 -4.458 0.429 1.00 92.31 196 GLN A O 1
ATOM 1577 N N . ILE A 1 197 ? 4.044 -6.479 -0.374 1.00 92.75 197 ILE A N 1
ATOM 1578 C CA . ILE A 1 197 ? 3.594 -7.005 0.921 1.00 92.75 197 ILE A CA 1
ATOM 1579 C C . ILE A 1 197 ? 4.593 -6.775 2.067 1.00 92.75 197 ILE A C 1
ATOM 1581 O O . ILE A 1 197 ? 4.196 -6.281 3.120 1.00 92.75 197 ILE A O 1
ATOM 1585 N N . ASP A 1 198 ? 5.885 -7.021 1.844 1.00 90.50 198 ASP A N 1
ATOM 1586 C CA . ASP A 1 198 ? 6.923 -6.809 2.862 1.00 90.50 198 ASP A CA 1
ATOM 1587 C C . ASP A 1 198 ? 7.058 -5.322 3.228 1.00 90.50 198 ASP A C 1
ATOM 1589 O O . ASP A 1 198 ? 7.183 -4.965 4.398 1.00 90.50 198 ASP A O 1
ATOM 1593 N N . LEU A 1 199 ? 6.942 -4.434 2.235 1.00 91.44 199 LEU A N 1
ATOM 1594 C CA . LEU A 1 199 ? 6.987 -2.984 2.439 1.00 91.44 199 LEU A CA 1
ATOM 1595 C C . LEU A 1 199 ? 5.724 -2.439 3.111 1.00 91.44 199 LEU A C 1
ATOM 1597 O O . LEU A 1 199 ? 5.796 -1.398 3.761 1.00 91.44 199 LEU A O 1
ATOM 1601 N N . LEU A 1 200 ? 4.576 -3.108 2.963 1.00 93.62 200 LEU A N 1
ATOM 1602 C CA . LEU A 1 200 ? 3.353 -2.791 3.704 1.00 93.62 200 LEU A CA 1
ATOM 1603 C C . LEU A 1 200 ? 3.496 -3.194 5.177 1.00 93.62 200 LEU A C 1
ATOM 1605 O O . LEU A 1 200 ? 3.156 -2.406 6.057 1.00 93.62 200 LEU A O 1
ATOM 1609 N N . ILE A 1 201 ? 4.039 -4.388 5.443 1.00 91.62 201 ILE A N 1
ATOM 1610 C CA . ILE A 1 201 ? 4.276 -4.917 6.798 1.00 91.62 201 ILE A CA 1
ATOM 1611 C C . ILE A 1 201 ? 5.277 -4.050 7.571 1.00 91.62 201 ILE A C 1
ATOM 1613 O O . ILE A 1 201 ? 5.105 -3.835 8.774 1.00 91.62 201 ILE A O 1
ATOM 1617 N N . ASP A 1 202 ? 6.318 -3.564 6.898 1.00 87.81 202 ASP A N 1
ATOM 1618 C CA . ASP A 1 202 ? 7.371 -2.746 7.507 1.00 87.81 202 ASP A CA 1
ATOM 1619 C C . ASP A 1 202 ? 7.054 -1.247 7.518 1.00 87.81 202 ASP A C 1
ATOM 1621 O O . ASP A 1 202 ? 7.811 -0.460 8.092 1.00 87.81 202 ASP A O 1
ATOM 1625 N N . ASN A 1 203 ? 5.936 -0.826 6.921 1.00 88.88 203 ASN A N 1
ATOM 1626 C CA . ASN A 1 203 ? 5.616 0.588 6.816 1.00 88.88 203 ASN A CA 1
ATOM 1627 C C . ASN A 1 203 ? 5.315 1.209 8.194 1.00 88.88 203 ASN A C 1
ATOM 1629 O O . ASN A 1 203 ? 4.382 0.767 8.875 1.00 88.88 203 ASN A O 1
ATOM 1633 N N . PRO A 1 204 ? 6.001 2.299 8.587 1.00 86.25 204 PRO A N 1
ATOM 1634 C CA . PRO A 1 204 ? 5.710 2.984 9.842 1.00 86.25 204 PRO A CA 1
ATOM 1635 C C . PRO A 1 204 ? 4.269 3.504 9.953 1.00 86.25 204 PRO A C 1
ATOM 1637 O O . PRO A 1 204 ? 3.697 3.463 11.045 1.00 86.25 204 PRO A O 1
ATOM 1640 N N . SER A 1 205 ? 3.664 3.970 8.851 1.00 87.75 205 SER A N 1
ATOM 1641 C CA . SER A 1 205 ? 2.285 4.482 8.853 1.00 87.75 205 SER A CA 1
ATOM 1642 C C . SER A 1 205 ? 1.256 3.362 9.027 1.00 87.75 205 SER A C 1
ATOM 1644 O O . SER A 1 205 ? 0.230 3.574 9.667 1.00 87.75 205 SER A O 1
ATOM 1646 N N . LEU A 1 206 ? 1.575 2.142 8.582 1.00 92.00 206 LEU A N 1
ATOM 1647 C CA . LEU A 1 206 ? 0.720 0.955 8.703 1.00 92.00 206 LEU A CA 1
ATOM 1648 C C . LEU A 1 206 ? 1.061 0.074 9.910 1.00 92.00 206 LEU A C 1
ATOM 1650 O O . LEU A 1 206 ? 0.533 -1.029 10.030 1.00 92.00 206 LEU A O 1
ATOM 1654 N N . ARG A 1 207 ? 1.898 0.545 10.846 1.00 89.50 207 ARG A N 1
ATOM 1655 C CA . ARG A 1 207 ? 2.330 -0.249 12.012 1.00 89.50 207 ARG A CA 1
ATOM 1656 C C . ARG A 1 207 ? 1.164 -0.870 12.791 1.00 89.50 207 ARG A C 1
ATOM 1658 O O . ARG A 1 207 ? 1.301 -1.977 13.297 1.00 89.50 207 ARG A O 1
ATOM 1665 N N . HIS A 1 208 ? 0.038 -0.168 12.879 1.00 88.50 208 HIS A N 1
ATOM 1666 C CA . HIS A 1 208 ? -1.169 -0.626 13.571 1.00 88.50 208 HIS A CA 1
ATOM 1667 C C . HIS A 1 208 ? -1.928 -1.731 12.814 1.00 88.50 208 HIS A C 1
ATOM 1669 O O . HIS A 1 208 ? -2.669 -2.484 13.423 1.00 88.50 208 HIS A O 1
ATOM 1675 N N . PHE A 1 209 ? -1.712 -1.889 11.508 1.00 93.00 209 PHE A N 1
ATOM 1676 C CA . PHE A 1 209 ? -2.259 -2.998 10.723 1.00 93.00 209 PHE A CA 1
ATOM 1677 C C . PHE A 1 209 ? -1.335 -4.220 10.678 1.00 93.00 209 PHE A C 1
ATOM 1679 O O . PHE A 1 209 ? -1.732 -5.252 10.141 1.00 93.00 209 PHE A O 1
ATOM 1686 N N . ARG A 1 210 ? -0.101 -4.132 11.198 1.00 92.56 210 ARG A N 1
ATOM 1687 C CA . ARG A 1 210 ? 0.960 -5.128 10.964 1.00 92.56 210 ARG A CA 1
ATOM 1688 C C . ARG A 1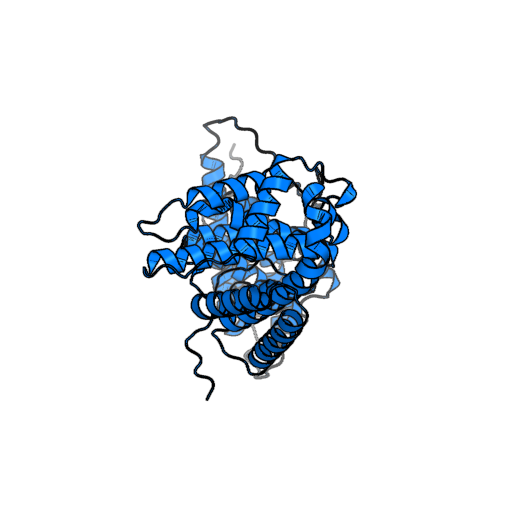 210 ? 0.521 -6.557 11.276 1.00 92.56 210 ARG A C 1
ATOM 1690 O O . ARG A 1 210 ? 0.698 -7.434 10.432 1.00 92.56 210 ARG A O 1
ATOM 1697 N N . ARG A 1 211 ? -0.087 -6.778 12.448 1.00 90.56 211 ARG A N 1
ATOM 1698 C CA . ARG A 1 211 ? -0.602 -8.096 12.853 1.00 90.56 211 ARG A CA 1
ATOM 1699 C C . ARG A 1 211 ? -1.660 -8.596 11.870 1.00 90.56 211 ARG A C 1
ATOM 1701 O O . ARG A 1 211 ? -1.584 -9.734 11.418 1.00 90.56 211 ARG A O 1
ATOM 1708 N N . SER A 1 212 ? -2.602 -7.735 11.501 1.00 92.44 212 SER A N 1
ATOM 1709 C CA . SER A 1 212 ? -3.686 -8.063 10.573 1.00 92.44 212 SER A CA 1
ATOM 1710 C C . SER A 1 212 ? -3.165 -8.405 9.177 1.00 92.44 212 SER A C 1
ATOM 1712 O O . SER A 1 212 ? -3.595 -9.400 8.610 1.00 92.44 212 SER A O 1
ATOM 1714 N N . ILE A 1 213 ? -2.185 -7.659 8.652 1.00 94.12 213 ILE A N 1
ATOM 1715 C CA . ILE A 1 213 ? -1.546 -7.948 7.354 1.00 94.12 213 ILE A CA 1
ATOM 1716 C C . ILE A 1 213 ? -0.821 -9.300 7.397 1.00 94.12 213 ILE A C 1
ATOM 1718 O O . ILE A 1 213 ? -0.935 -10.101 6.470 1.00 94.12 213 ILE A O 1
ATOM 1722 N N . GLN A 1 214 ? -0.098 -9.580 8.484 1.00 93.69 214 GLN A N 1
ATOM 1723 C CA . GLN A 1 214 ? 0.592 -10.858 8.675 1.00 93.69 214 GLN A CA 1
ATOM 1724 C C . GLN A 1 214 ? -0.383 -12.037 8.823 1.00 93.69 214 GLN A C 1
ATOM 1726 O O . GLN A 1 214 ? -0.052 -13.144 8.406 1.00 93.69 214 GLN A O 1
ATOM 1731 N N . ALA A 1 215 ? -1.585 -11.814 9.352 1.00 91.38 215 ALA A N 1
ATOM 1732 C CA . ALA A 1 215 ? -2.614 -12.845 9.473 1.00 91.38 215 ALA A CA 1
ATOM 1733 C C . ALA A 1 215 ? -3.340 -13.161 8.148 1.00 91.38 215 ALA A C 1
ATOM 1735 O O . ALA A 1 215 ? -4.007 -14.190 8.052 1.00 91.38 215 ALA A O 1
ATOM 1736 N N . LEU A 1 216 ? -3.215 -12.317 7.114 1.00 92.69 216 LEU A N 1
ATOM 1737 C CA . LEU A 1 216 ? -3.840 -12.570 5.813 1.00 92.69 216 LEU A CA 1
ATOM 1738 C C . LEU A 1 216 ? -3.240 -13.808 5.128 1.00 92.69 216 LEU A C 1
ATOM 1740 O O . LEU A 1 216 ? -2.020 -14.001 5.120 1.00 92.69 216 LEU A O 1
ATOM 1744 N N . SER A 1 217 ? -4.102 -14.592 4.475 1.00 91.50 217 SER A N 1
ATOM 1745 C CA . SER A 1 217 ? -3.702 -15.657 3.548 1.00 91.50 217 SER A CA 1
ATOM 1746 C C . SER A 1 217 ? -2.961 -15.099 2.326 1.00 91.50 217 SER A C 1
ATOM 1748 O O . SER A 1 217 ? -3.057 -13.909 2.024 1.00 91.50 217 SER A O 1
ATOM 1750 N N . GLY A 1 218 ? -2.247 -15.963 1.593 1.00 88.44 218 GLY A N 1
ATOM 1751 C CA . GLY A 1 218 ? -1.517 -15.582 0.375 1.00 88.44 218 GLY A CA 1
ATOM 1752 C C . GLY A 1 218 ? -2.384 -14.800 -0.617 1.00 88.44 218 GLY A C 1
ATOM 1753 O O . GLY A 1 218 ? -2.039 -13.674 -0.965 1.00 88.44 218 GLY A O 1
ATOM 1754 N N . ASP A 1 219 ? -3.554 -15.333 -0.970 1.00 87.44 219 ASP A N 1
ATOM 1755 C CA . ASP A 1 219 ? -4.482 -14.693 -1.913 1.00 87.44 219 ASP A CA 1
ATOM 1756 C C . ASP A 1 219 ? -4.942 -13.308 -1.437 1.00 87.44 219 ASP A C 1
ATOM 1758 O O . ASP A 1 219 ? -4.939 -12.347 -2.207 1.00 87.44 219 ASP A O 1
ATOM 1762 N N . ASN A 1 220 ? -5.263 -13.170 -0.145 1.00 90.44 220 ASN A N 1
ATOM 1763 C CA . ASN A 1 220 ? -5.678 -11.893 0.437 1.00 90.44 220 ASN A CA 1
ATOM 1764 C C . ASN A 1 220 ? -4.533 -10.872 0.479 1.00 90.44 220 ASN A C 1
ATOM 1766 O O . ASN A 1 220 ? -4.774 -9.675 0.347 1.00 90.44 220 ASN A O 1
ATOM 1770 N N . ARG A 1 221 ? -3.279 -11.317 0.630 1.00 92.00 221 ARG A N 1
ATOM 1771 C CA . ARG A 1 221 ? -2.103 -10.437 0.547 1.00 92.00 221 ARG A CA 1
ATOM 1772 C C . ARG A 1 221 ? -1.884 -9.927 -0.875 1.00 92.00 221 ARG A C 1
ATOM 1774 O O . ARG A 1 221 ? -1.594 -8.746 -1.047 1.00 92.00 221 ARG A O 1
ATOM 1781 N N . VAL A 1 222 ? -2.052 -10.777 -1.891 1.00 90.06 222 VAL A N 1
ATOM 1782 C CA . VAL A 1 222 ? -1.955 -10.349 -3.299 1.00 90.06 222 VAL A CA 1
ATOM 1783 C C . VAL A 1 222 ? -3.102 -9.391 -3.642 1.00 90.06 222 VAL A C 1
ATOM 1785 O O . VAL A 1 222 ? -2.868 -8.344 -4.248 1.00 90.06 222 VAL A O 1
ATOM 1788 N N . TYR A 1 223 ? -4.321 -9.688 -3.182 1.00 91.75 223 TYR A N 1
ATOM 1789 C CA . TYR A 1 223 ? -5.473 -8.795 -3.323 1.00 91.75 223 TYR A CA 1
ATOM 1790 C C . TYR A 1 223 ? -5.240 -7.435 -2.642 1.00 91.75 223 TYR A C 1
ATOM 1792 O O . TYR A 1 223 ? -5.442 -6.394 -3.267 1.00 91.75 223 TYR A O 1
ATOM 1800 N N . LEU A 1 224 ? -4.706 -7.421 -1.414 1.00 94.06 224 LEU A N 1
ATOM 1801 C CA . LEU A 1 224 ? -4.320 -6.199 -0.701 1.00 94.06 224 LEU A CA 1
ATOM 1802 C C . LEU A 1 224 ? -3.330 -5.344 -1.495 1.00 94.06 224 LEU A C 1
ATOM 1804 O O . LEU A 1 224 ? -3.511 -4.128 -1.615 1.00 94.06 224 LEU A O 1
ATOM 1808 N N . VAL A 1 225 ? -2.270 -5.970 -2.014 1.00 94.88 225 VAL A N 1
ATOM 1809 C CA . VAL A 1 225 ? -1.249 -5.286 -2.816 1.00 94.88 225 VAL A CA 1
ATOM 1810 C C . VAL A 1 225 ? -1.892 -4.631 -4.036 1.00 94.88 225 VAL A C 1
ATOM 1812 O O . VAL A 1 225 ? -1.634 -3.457 -4.306 1.00 94.88 225 VAL A O 1
ATOM 1815 N N . TYR A 1 226 ? -2.783 -5.344 -4.723 1.00 93.56 226 TYR A N 1
ATOM 1816 C CA . TYR A 1 226 ? -3.492 -4.814 -5.879 1.00 93.56 226 TYR A CA 1
ATOM 1817 C C . TYR A 1 226 ? -4.420 -3.639 -5.538 1.00 93.56 226 TYR A C 1
ATOM 1819 O O . TYR A 1 226 ? -4.367 -2.610 -6.214 1.00 93.56 226 TYR A O 1
ATOM 1827 N N . CYS A 1 227 ? -5.240 -3.746 -4.486 1.00 93.38 227 CYS A N 1
ATOM 1828 C CA . CYS A 1 227 ? -6.113 -2.651 -4.045 1.00 93.38 227 CYS A CA 1
ATOM 1829 C C . CYS A 1 227 ? -5.292 -1.404 -3.695 1.00 93.38 227 CYS A C 1
ATOM 1831 O O . CYS A 1 227 ? -5.545 -0.315 -4.213 1.00 93.38 227 CYS A O 1
ATOM 1833 N N . THR A 1 228 ? -4.213 -1.596 -2.931 1.00 94.94 228 THR A N 1
ATOM 1834 C CA . THR A 1 228 ? -3.280 -0.525 -2.564 1.00 94.94 228 THR A CA 1
ATOM 1835 C C . THR A 1 228 ? -2.658 0.129 -3.802 1.00 94.94 228 THR A C 1
ATOM 1837 O O . THR A 1 228 ? -2.605 1.357 -3.896 1.00 94.94 228 THR A O 1
ATOM 1840 N N . LEU A 1 229 ? -2.234 -0.674 -4.787 1.00 95.44 229 LEU A N 1
ATOM 1841 C CA . LEU A 1 229 ? -1.707 -0.187 -6.061 1.00 95.44 229 LEU A CA 1
ATOM 1842 C C . LEU A 1 229 ? -2.744 0.648 -6.814 1.00 95.44 229 LEU A C 1
ATOM 1844 O O . LEU A 1 229 ? -2.438 1.770 -7.217 1.00 95.44 229 LEU A O 1
ATOM 1848 N N . ARG A 1 230 ? -3.973 0.143 -6.977 1.00 93.94 230 ARG A N 1
ATOM 1849 C CA . ARG A 1 230 ? -5.052 0.886 -7.646 1.00 93.94 230 ARG A CA 1
ATOM 1850 C C . ARG A 1 230 ? -5.322 2.223 -6.969 1.00 93.94 230 ARG A C 1
ATOM 1852 O O . ARG A 1 230 ? -5.496 3.213 -7.672 1.00 93.94 230 ARG A O 1
ATOM 1859 N N . SER A 1 231 ? -5.332 2.270 -5.640 1.00 92.69 231 SER A N 1
ATOM 1860 C CA . SER A 1 231 ? -5.575 3.504 -4.887 1.00 92.69 231 SER A CA 1
ATOM 1861 C C . SER A 1 231 ? -4.470 4.537 -5.058 1.00 92.69 231 SER A C 1
ATOM 1863 O O . SER A 1 231 ? -4.759 5.717 -5.259 1.00 92.69 231 SER A O 1
ATOM 1865 N N . VAL A 1 232 ? -3.208 4.100 -5.055 1.00 93.12 232 VAL A N 1
ATOM 1866 C CA . VAL A 1 232 ? -2.064 4.970 -5.353 1.00 93.12 232 VAL A CA 1
ATOM 1867 C C . VAL A 1 232 ? -2.151 5.518 -6.780 1.00 93.12 232 VAL A C 1
ATOM 1869 O O . VAL A 1 232 ? -2.045 6.726 -6.992 1.00 93.12 232 VAL A O 1
ATOM 1872 N N . LEU A 1 233 ? -2.379 4.644 -7.761 1.00 93.31 233 LEU A N 1
ATOM 1873 C CA . LEU A 1 233 ? -2.442 5.015 -9.175 1.00 93.31 233 LEU A CA 1
ATOM 1874 C C . LEU A 1 233 ? -3.656 5.893 -9.502 1.00 93.31 233 LEU A C 1
ATOM 1876 O O . LEU A 1 233 ? -3.535 6.855 -10.255 1.00 93.31 233 LEU A O 1
ATOM 1880 N N . GLY A 1 234 ? -4.817 5.602 -8.915 1.00 91.62 234 GLY A N 1
ATOM 1881 C CA . GLY A 1 234 ? -6.051 6.367 -9.111 1.00 91.62 234 GLY A CA 1
ATOM 1882 C C . GLY A 1 234 ? -5.990 7.785 -8.541 1.00 91.62 234 GLY A C 1
ATOM 1883 O O . GLY A 1 234 ? -6.804 8.628 -8.906 1.00 91.62 234 GLY A O 1
ATOM 1884 N N . LYS A 1 235 ? -5.013 8.072 -7.673 1.00 89.69 235 LYS A N 1
ATOM 1885 C CA . LYS A 1 235 ? -4.737 9.408 -7.127 1.00 89.69 235 LYS A CA 1
ATOM 1886 C C . LYS A 1 235 ? -3.438 10.011 -7.673 1.00 89.69 235 LYS A C 1
ATOM 1888 O O . LYS A 1 235 ? -2.864 10.894 -7.037 1.00 89.69 235 LYS A O 1
ATOM 1893 N N . TYR A 1 236 ? -2.988 9.560 -8.848 1.00 89.50 236 TYR A N 1
ATOM 1894 C CA . TYR A 1 236 ? -1.765 10.032 -9.504 1.00 89.50 236 TYR A CA 1
ATOM 1895 C C . TYR A 1 236 ? -1.638 11.562 -9.517 1.00 89.50 236 TYR A C 1
ATOM 1897 O O . TYR A 1 236 ? -0.616 12.091 -9.083 1.00 89.50 236 TYR A O 1
ATOM 1905 N N . ASP A 1 237 ? -2.695 12.270 -9.917 1.00 87.38 237 ASP A N 1
ATOM 1906 C CA . ASP A 1 237 ? -2.669 13.732 -10.035 1.00 87.38 237 ASP A CA 1
ATOM 1907 C C . ASP A 1 237 ? -2.443 14.423 -8.683 1.00 87.38 237 ASP A C 1
ATOM 1909 O O . ASP A 1 237 ? -1.709 15.405 -8.589 1.00 87.38 237 ASP A O 1
ATOM 1913 N N . SER A 1 238 ? -2.997 13.869 -7.599 1.00 88.06 238 SER A N 1
ATOM 1914 C CA . SER A 1 238 ? -2.785 14.377 -6.237 1.00 88.06 238 SER A CA 1
ATOM 1915 C C . SER A 1 238 ? -1.356 14.149 -5.730 1.00 88.06 238 SER A C 1
ATOM 1917 O O . SER A 1 238 ? -0.914 14.837 -4.808 1.00 88.06 238 SER A O 1
ATOM 1919 N N . LEU A 1 239 ? -0.631 13.192 -6.318 1.00 88.19 239 LEU A N 1
ATOM 1920 C CA . LEU A 1 239 ? 0.746 12.842 -5.964 1.00 88.19 239 LEU A CA 1
ATOM 1921 C C . LEU A 1 239 ? 1.791 13.616 -6.776 1.00 88.19 239 LEU A C 1
ATOM 1923 O O . LEU A 1 239 ? 2.973 13.583 -6.421 1.00 88.19 239 LEU A O 1
ATOM 1927 N N . LEU A 1 240 ? 1.385 14.321 -7.838 1.00 87.25 240 LEU A N 1
ATOM 1928 C CA . LEU A 1 240 ? 2.309 15.044 -8.704 1.00 87.25 240 LEU A CA 1
ATOM 1929 C C . LEU A 1 240 ? 3.110 16.105 -7.919 1.00 87.25 240 LEU A C 1
ATOM 1931 O O . LEU A 1 240 ? 2.546 16.949 -7.205 1.00 87.25 240 LEU A O 1
ATOM 1935 N N . PRO A 1 241 ? 4.451 16.109 -8.042 1.00 82.38 241 PRO A N 1
ATOM 1936 C CA . PRO A 1 241 ? 5.271 17.188 -7.517 1.00 82.38 241 PRO A CA 1
ATOM 1937 C C . PRO A 1 241 ? 4.831 18.527 -8.116 1.00 82.38 241 PRO A C 1
ATOM 1939 O O . PRO A 1 241 ? 4.543 18.610 -9.303 1.00 82.38 241 PRO A O 1
ATOM 1942 N N . ARG A 1 242 ? 4.821 19.598 -7.317 1.00 78.75 242 ARG A N 1
ATOM 1943 C CA . ARG A 1 242 ? 4.658 20.960 -7.856 1.00 78.75 242 ARG A CA 1
ATOM 1944 C C . ARG A 1 242 ? 5.917 21.381 -8.623 1.00 78.75 242 ARG A C 1
ATOM 1946 O O . ARG A 1 242 ? 7.027 21.122 -8.146 1.00 78.75 242 ARG A O 1
ATOM 1953 N N . GLY A 1 243 ? 5.734 22.068 -9.747 1.00 70.75 243 GLY A N 1
ATOM 1954 C CA . GLY A 1 243 ? 6.793 22.684 -10.549 1.00 70.75 243 GLY A CA 1
ATOM 1955 C C . GLY A 1 243 ? 6.455 22.700 -12.039 1.00 70.75 243 GLY A C 1
ATOM 1956 O O . GLY A 1 243 ? 5.438 22.146 -12.438 1.00 70.75 243 GLY A O 1
ATOM 1957 N N . ASP A 1 244 ? 7.342 23.287 -12.840 1.00 65.12 244 ASP A N 1
ATOM 1958 C CA . ASP A 1 244 ? 7.275 23.204 -14.299 1.00 65.12 244 ASP A CA 1
ATOM 1959 C C . ASP A 1 244 ? 8.106 22.021 -14.782 1.00 65.12 244 ASP A C 1
ATOM 1961 O O . ASP A 1 244 ? 9.271 21.839 -14.397 1.00 65.12 244 ASP A O 1
ATOM 1965 N N . PHE A 1 245 ? 7.484 21.175 -15.594 1.00 69.00 245 PHE A N 1
ATOM 1966 C CA . PHE A 1 245 ? 8.102 19.975 -16.128 1.00 69.00 245 PHE A CA 1
ATOM 1967 C C . PHE A 1 245 ? 7.474 19.595 -17.463 1.00 69.00 245 PHE A C 1
ATOM 1969 O O . PHE A 1 245 ? 6.251 19.640 -17.610 1.00 69.00 245 PHE A O 1
ATOM 1976 N N . PRO A 1 246 ? 8.294 19.178 -18.437 1.00 57.19 246 PRO A N 1
ATOM 1977 C CA . PRO A 1 246 ? 7.780 18.748 -19.720 1.00 57.19 246 PRO A CA 1
ATOM 1978 C C . PRO A 1 246 ? 7.026 17.419 -19.578 1.00 57.19 246 PRO A C 1
ATOM 1980 O O . PRO A 1 246 ? 7.575 16.421 -19.115 1.00 57.19 246 PRO A O 1
ATOM 1983 N N . ASN A 1 247 ? 5.777 17.411 -20.046 1.00 62.59 247 ASN A N 1
ATOM 1984 C CA . ASN A 1 247 ? 4.974 16.220 -20.335 1.00 62.59 247 ASN A CA 1
ATOM 1985 C C . ASN A 1 247 ? 4.742 15.232 -19.160 1.00 62.59 247 ASN A C 1
ATOM 1987 O O . ASN A 1 247 ? 5.063 14.044 -19.279 1.00 62.59 247 ASN A O 1
ATOM 1991 N N . PRO A 1 248 ? 4.143 15.665 -18.035 1.00 63.19 248 PRO A N 1
ATOM 1992 C CA . PRO A 1 248 ? 3.711 14.732 -16.986 1.00 63.19 248 PRO A CA 1
ATOM 1993 C C . PRO A 1 248 ? 2.594 13.789 -17.443 1.00 63.19 248 PRO A C 1
ATOM 1995 O O . PRO A 1 248 ? 2.470 12.666 -16.952 1.00 63.19 248 PRO A O 1
ATOM 1998 N N . GLU A 1 249 ? 1.810 14.233 -18.419 1.00 66.19 249 GLU A N 1
ATOM 1999 C CA . GLU A 1 249 ? 0.612 13.555 -18.902 1.00 66.19 249 GLU A CA 1
ATOM 2000 C C . GLU A 1 249 ? 0.918 12.210 -19.565 1.00 66.19 249 GLU A C 1
ATOM 2002 O O . GLU A 1 249 ? 0.094 11.299 -19.503 1.00 66.19 249 GLU A O 1
ATOM 2007 N N . ARG A 1 250 ? 2.115 12.029 -20.146 1.00 77.00 250 ARG A N 1
ATOM 2008 C CA . ARG A 1 250 ? 2.488 10.763 -20.799 1.00 77.00 250 ARG A CA 1
ATOM 2009 C C . ARG A 1 250 ? 2.404 9.571 -19.839 1.00 77.00 250 ARG A C 1
ATOM 2011 O O . ARG A 1 250 ? 1.827 8.548 -20.203 1.00 77.00 250 ARG A O 1
ATOM 2018 N N . MET A 1 251 ? 2.944 9.700 -18.622 1.00 82.50 251 MET A N 1
ATOM 2019 C CA . MET A 1 251 ? 2.853 8.639 -17.609 1.00 82.50 251 MET A CA 1
ATOM 2020 C C . MET A 1 251 ? 1.412 8.475 -17.114 1.00 82.50 251 MET A C 1
ATOM 2022 O O . MET A 1 251 ? 0.936 7.347 -16.996 1.00 82.50 251 MET A O 1
ATOM 2026 N N . GLY A 1 252 ? 0.697 9.586 -16.904 1.00 85.88 252 GLY A N 1
ATOM 2027 C CA . GLY A 1 252 ? -0.725 9.569 -16.552 1.00 85.88 252 GLY A CA 1
ATOM 2028 C C . GLY A 1 252 ? -1.561 8.761 -17.549 1.00 85.88 252 GLY A C 1
ATOM 2029 O O . GLY A 1 252 ? -2.330 7.892 -17.148 1.00 85.88 252 GLY A O 1
ATOM 2030 N N . GLY A 1 253 ? -1.339 8.942 -18.854 1.00 88.69 253 GLY A N 1
ATOM 2031 C CA . GLY A 1 253 ? -2.024 8.185 -19.904 1.00 88.69 253 GLY A CA 1
ATOM 2032 C C . GLY A 1 253 ? -1.771 6.673 -19.847 1.00 88.69 253 GLY A C 1
ATOM 2033 O O . GLY A 1 253 ? -2.696 5.886 -20.059 1.00 88.69 253 GLY A O 1
ATOM 2034 N N . PHE A 1 254 ? -0.547 6.239 -19.526 1.00 89.56 254 PHE A N 1
ATOM 2035 C CA . PHE A 1 254 ? -0.252 4.813 -19.336 1.00 89.56 254 PHE A CA 1
ATOM 2036 C C . PHE A 1 254 ? -0.907 4.255 -18.071 1.00 89.56 254 PHE A C 1
ATOM 2038 O O . PHE A 1 254 ? -1.496 3.176 -18.119 1.00 89.56 254 PHE A O 1
ATOM 2045 N N . ILE A 1 255 ? -0.873 5.011 -16.970 1.00 90.50 255 ILE A N 1
ATOM 2046 C CA . ILE A 1 255 ? -1.531 4.640 -15.711 1.00 90.50 255 ILE A CA 1
ATOM 2047 C C . ILE A 1 255 ? -3.041 4.485 -15.916 1.00 90.50 255 ILE A C 1
ATOM 2049 O O . ILE A 1 255 ? -3.615 3.483 -15.498 1.00 90.50 255 ILE A O 1
ATOM 2053 N N . GLN A 1 256 ? -3.686 5.424 -16.611 1.00 90.25 256 GLN A N 1
ATOM 2054 C CA . GLN A 1 256 ? -5.123 5.359 -16.884 1.00 90.25 256 GLN A CA 1
ATOM 2055 C C . GLN A 1 256 ? -5.491 4.119 -17.705 1.00 90.25 256 GLN A C 1
ATOM 2057 O O . GLN A 1 256 ? -6.459 3.430 -17.390 1.00 90.25 256 GLN A O 1
ATOM 2062 N N . ARG A 1 257 ? -4.697 3.778 -18.726 1.00 88.94 257 ARG A N 1
ATOM 2063 C CA . ARG A 1 257 ? -4.899 2.543 -19.503 1.00 88.94 257 ARG A CA 1
ATOM 2064 C C . ARG A 1 257 ? -4.710 1.285 -18.655 1.00 88.94 257 ARG A C 1
ATOM 2066 O O . ARG A 1 257 ? -5.487 0.349 -18.809 1.00 88.94 257 ARG A O 1
ATOM 2073 N N . PHE A 1 258 ? -3.737 1.272 -17.744 1.00 86.56 258 PHE A N 1
ATOM 2074 C CA . PHE A 1 258 ? -3.555 0.171 -16.796 1.00 86.56 258 PHE A CA 1
ATOM 2075 C C . PHE A 1 258 ? -4.767 0.022 -15.860 1.00 86.56 258 PHE A C 1
ATOM 2077 O O . PHE A 1 258 ? -5.286 -1.079 -15.693 1.00 86.56 258 PHE A O 1
ATOM 2084 N N . LEU A 1 259 ? -5.273 1.130 -15.307 1.00 88.62 259 LEU A N 1
ATOM 2085 C CA . LEU A 1 259 ? -6.407 1.146 -14.374 1.00 88.62 259 LEU A CA 1
ATOM 2086 C C . LEU A 1 259 ? -7.744 0.710 -14.992 1.00 88.62 259 LEU A C 1
ATOM 2088 O O . LEU A 1 259 ? -8.632 0.283 -14.247 1.00 88.62 259 LEU A O 1
ATOM 2092 N N . ARG A 1 260 ? -7.893 0.797 -16.321 1.00 86.19 260 ARG A N 1
ATOM 2093 C CA . ARG A 1 260 ? -9.092 0.330 -17.042 1.00 86.19 260 ARG A CA 1
ATOM 2094 C C . ARG A 1 260 ? -9.305 -1.175 -16.936 1.00 86.19 260 ARG A C 1
ATOM 2096 O O . ARG A 1 260 ? -10.446 -1.616 -17.013 1.00 86.19 260 ARG A O 1
ATOM 2103 N N . ILE A 1 261 ? -8.242 -1.957 -16.749 1.00 83.12 261 ILE A N 1
ATOM 2104 C CA . ILE A 1 261 ? -8.396 -3.382 -16.469 1.00 83.12 261 ILE A CA 1
ATOM 2105 C C . ILE A 1 261 ? -8.754 -3.542 -14.997 1.00 83.12 261 ILE A C 1
ATOM 2107 O O . ILE A 1 261 ? -8.048 -3.062 -14.104 1.00 83.12 261 ILE A O 1
ATOM 2111 N N . ASN A 1 262 ? -9.877 -4.209 -14.748 1.00 81.44 262 ASN A N 1
ATOM 2112 C CA . ASN A 1 262 ? -10.269 -4.600 -13.411 1.00 81.44 262 ASN A CA 1
ATOM 2113 C C . ASN A 1 262 ? -9.899 -6.065 -13.183 1.00 81.44 262 ASN A C 1
ATOM 2115 O O . ASN A 1 262 ? -10.568 -6.962 -13.684 1.00 81.44 262 ASN A O 1
ATOM 2119 N N . PHE A 1 263 ? -8.833 -6.295 -12.420 1.00 85.19 263 PHE A N 1
ATOM 2120 C CA . PHE A 1 263 ? -8.436 -7.632 -11.992 1.00 85.19 263 PHE A CA 1
ATOM 2121 C C . PHE A 1 263 ? -9.251 -8.155 -10.803 1.00 85.19 263 PHE A C 1
ATOM 2123 O O . PHE A 1 263 ? -8.936 -9.233 -10.324 1.00 85.19 263 PHE A O 1
ATOM 2130 N N . ILE A 1 264 ? -10.262 -7.434 -10.303 1.00 87.44 264 ILE A N 1
ATOM 2131 C CA . ILE A 1 264 ? -11.148 -7.916 -9.229 1.00 87.44 264 ILE A CA 1
ATOM 2132 C C . ILE A 1 264 ? -12.264 -8.758 -9.839 1.00 87.44 264 ILE A C 1
ATOM 2134 O O . ILE A 1 264 ? -12.903 -8.335 -10.803 1.00 87.44 264 ILE A O 1
ATOM 2138 N N . GLU A 1 265 ? -12.502 -9.943 -9.281 1.00 84.94 265 GLU A N 1
ATOM 2139 C CA . GLU A 1 265 ? -13.596 -10.800 -9.728 1.00 84.94 265 GLU A CA 1
ATOM 2140 C C . GLU A 1 265 ? -14.951 -10.160 -9.382 1.00 84.94 265 GLU A C 1
ATOM 2142 O O . GLU A 1 265 ? -15.144 -9.734 -8.241 1.00 84.94 265 GLU A O 1
ATOM 2147 N N . PRO A 1 266 ? -15.903 -10.075 -10.333 1.00 82.06 266 PRO A N 1
ATOM 2148 C CA . PRO A 1 266 ? -17.197 -9.449 -10.079 1.00 82.06 266 PRO A CA 1
ATOM 2149 C C . PRO A 1 266 ? -17.898 -10.035 -8.847 1.00 82.06 266 PRO A C 1
ATOM 2151 O O . PRO A 1 266 ? -18.061 -11.251 -8.730 1.00 82.06 266 PRO A O 1
ATOM 2154 N N . GLY A 1 267 ? -18.302 -9.158 -7.924 1.00 80.12 267 GLY A N 1
ATOM 2155 C CA . GLY A 1 267 ? -18.996 -9.531 -6.689 1.00 80.12 267 GLY A CA 1
ATOM 2156 C C . GLY A 1 267 ? -18.137 -10.253 -5.643 1.00 80.12 267 GLY A C 1
ATOM 2157 O O . GLY A 1 267 ? -18.700 -10.820 -4.708 1.00 80.12 267 GLY A O 1
ATOM 2158 N N . LYS A 1 268 ? -16.802 -10.280 -5.783 1.00 84.25 268 LYS A N 1
ATOM 2159 C CA . LYS A 1 268 ? -15.906 -10.948 -4.828 1.00 84.25 268 LYS A CA 1
ATOM 2160 C C . LYS A 1 268 ? -14.705 -10.086 -4.450 1.00 84.25 268 LYS A C 1
ATOM 2162 O O . LYS A 1 268 ? -14.100 -9.435 -5.292 1.00 84.25 268 LYS A O 1
ATOM 2167 N N . ASP A 1 269 ? -14.278 -10.211 -3.197 1.00 83.56 269 ASP A N 1
ATOM 2168 C CA . ASP A 1 269 ? -13.069 -9.574 -2.660 1.00 83.56 269 ASP A CA 1
ATOM 2169 C C . ASP A 1 269 ? -11.802 -10.389 -2.978 1.00 83.56 269 ASP A C 1
ATOM 2171 O O . ASP A 1 269 ? -11.059 -10.801 -2.087 1.00 83.56 269 ASP A O 1
ATOM 2175 N N . ARG A 1 270 ? -11.579 -10.700 -4.259 1.00 86.31 270 ARG A N 1
ATOM 2176 C CA . ARG A 1 270 ? -10.381 -11.420 -4.716 1.00 86.31 270 ARG A CA 1
ATOM 2177 C C . ARG A 1 270 ? -10.049 -11.105 -6.165 1.00 86.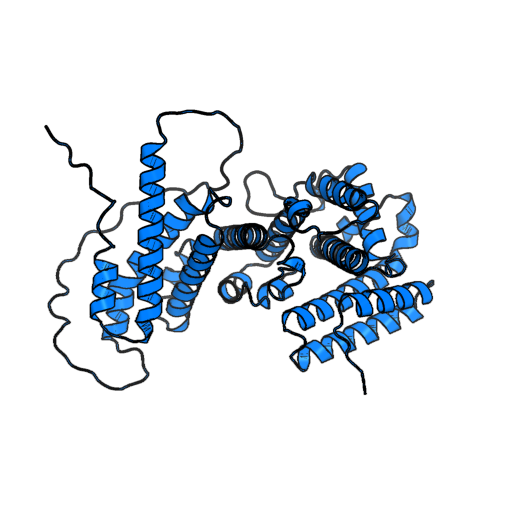31 270 ARG A C 1
ATOM 2179 O O . ARG A 1 270 ? -10.888 -10.619 -6.923 1.00 86.31 270 ARG A O 1
ATOM 2186 N N . LEU A 1 271 ? -8.821 -11.426 -6.560 1.00 86.56 271 LEU A N 1
ATOM 2187 C CA . LEU A 1 271 ? -8.395 -11.249 -7.940 1.00 86.56 271 LEU A CA 1
ATOM 2188 C C . LEU A 1 271 ? -8.962 -12.341 -8.855 1.00 86.56 271 LEU A C 1
ATOM 2190 O O . LEU A 1 271 ? -9.075 -13.502 -8.462 1.00 86.56 271 LEU A O 1
ATOM 2194 N N . ILE A 1 272 ? -9.282 -11.962 -10.093 1.00 85.50 272 ILE A N 1
ATOM 2195 C CA . ILE A 1 272 ? -9.596 -12.879 -11.188 1.00 85.50 272 ILE A CA 1
ATOM 2196 C C . ILE A 1 272 ? -8.380 -13.780 -11.404 1.00 85.50 272 ILE A C 1
ATOM 2198 O O . ILE A 1 272 ? -7.240 -13.376 -11.173 1.00 85.50 272 ILE A O 1
ATOM 2202 N N . ASN A 1 273 ? -8.607 -15.001 -11.879 1.00 77.31 273 ASN A N 1
ATOM 2203 C CA . ASN A 1 273 ? -7.511 -15.810 -12.382 1.00 77.31 273 ASN A CA 1
ATOM 2204 C C . ASN A 1 273 ? -6.805 -15.063 -13.544 1.00 77.31 273 ASN A C 1
ATOM 2206 O O . ASN A 1 273 ? -7.482 -14.698 -14.508 1.00 77.31 273 ASN A O 1
ATOM 2210 N N . PRO A 1 274 ? -5.478 -14.860 -13.493 1.00 70.94 274 PRO A N 1
ATOM 2211 C CA . PRO A 1 274 ? -4.715 -14.181 -14.539 1.00 70.94 274 PRO A CA 1
ATOM 2212 C C . PRO A 1 274 ? -5.020 -14.663 -15.975 1.00 70.94 274 PRO A C 1
ATOM 2214 O O . PRO A 1 274 ? -5.085 -13.842 -16.889 1.00 70.94 274 PRO A O 1
ATOM 2217 N N . TYR A 1 275 ? -5.289 -15.960 -16.181 1.00 70.25 275 TYR A N 1
ATOM 2218 C CA . TYR A 1 275 ? -5.628 -16.538 -17.497 1.00 70.25 275 TYR A CA 1
ATOM 2219 C C . TYR A 1 275 ? -7.008 -16.123 -18.034 1.00 70.25 275 TYR A C 1
ATOM 2221 O O . TYR A 1 275 ? -7.271 -16.256 -19.226 1.00 70.25 275 TYR A O 1
ATOM 2229 N N . ASN A 1 276 ? -7.877 -15.598 -17.170 1.00 73.62 276 ASN A N 1
ATOM 2230 C CA . ASN A 1 276 ? -9.221 -15.133 -17.513 1.00 73.62 276 ASN A CA 1
ATOM 2231 C C . ASN A 1 276 ? -9.293 -13.603 -17.656 1.00 73.62 276 ASN A C 1
ATOM 2233 O O . ASN A 1 276 ? -10.368 -13.060 -17.915 1.00 73.62 276 ASN A O 1
ATOM 2237 N N . ALA A 1 277 ? -8.183 -12.884 -17.458 1.00 69.50 277 ALA A N 1
ATOM 2238 C CA . ALA A 1 277 ? -8.162 -11.435 -17.595 1.00 69.50 277 ALA A CA 1
ATOM 2239 C C . ALA A 1 277 ? -8.310 -11.044 -19.079 1.00 69.50 277 ALA A C 1
ATOM 2241 O O . ALA A 1 277 ? -7.446 -11.346 -19.902 1.00 69.50 277 ALA A O 1
ATOM 2242 N N . GLY A 1 278 ? -9.406 -10.356 -19.420 1.00 68.62 278 GLY A N 1
ATOM 2243 C CA . GLY A 1 278 ? -9.713 -9.876 -20.775 1.00 68.62 278 GLY A CA 1
ATOM 2244 C C . GLY A 1 278 ? -8.806 -8.727 -21.218 1.00 68.62 278 GLY A C 1
ATOM 2245 O O . GLY A 1 278 ? -9.239 -7.579 -21.310 1.00 68.62 278 GLY A O 1
ATOM 2246 N N . ILE A 1 279 ? -7.530 -9.024 -21.451 1.00 72.06 279 ILE A N 1
ATOM 2247 C CA . ILE A 1 279 ? -6.505 -8.024 -21.743 1.00 72.06 279 ILE A CA 1
ATOM 2248 C C . ILE A 1 279 ? -6.463 -7.695 -23.228 1.00 72.06 279 ILE A C 1
ATOM 2250 O O . ILE A 1 279 ? -6.348 -8.566 -24.086 1.00 72.06 279 ILE A O 1
ATOM 2254 N N . ASN A 1 280 ? -6.551 -6.398 -23.516 1.00 75.81 280 ASN A N 1
ATOM 2255 C CA . ASN A 1 280 ? -6.545 -5.858 -24.867 1.00 75.81 280 ASN A CA 1
ATOM 2256 C C . ASN A 1 280 ? -5.180 -5.250 -25.238 1.00 75.81 280 ASN A C 1
ATOM 2258 O O . ASN A 1 280 ? -4.281 -5.082 -24.407 1.00 75.81 280 ASN A O 1
ATOM 2262 N N . SER A 1 281 ? -5.035 -4.884 -26.512 1.00 78.25 281 SER A N 1
ATOM 2263 C CA . SER A 1 281 ? -3.817 -4.275 -27.059 1.00 78.25 281 SER A CA 1
ATOM 2264 C C . SER A 1 281 ? -3.420 -2.967 -26.370 1.00 78.25 281 SER A C 1
ATOM 2266 O O . SER A 1 281 ? -2.226 -2.677 -26.242 1.00 78.25 281 SER A O 1
ATOM 2268 N N . ASP A 1 282 ? -4.397 -2.183 -25.911 1.00 80.94 282 ASP A N 1
ATOM 2269 C CA . ASP A 1 282 ? -4.158 -0.902 -25.242 1.00 80.94 282 ASP A CA 1
ATOM 2270 C C . ASP A 1 282 ? -3.470 -1.101 -23.892 1.00 80.94 282 ASP A C 1
ATOM 2272 O O . ASP A 1 282 ? -2.514 -0.388 -23.571 1.00 80.94 282 ASP A O 1
ATOM 2276 N N . TYR A 1 283 ? -3.914 -2.101 -23.127 1.00 83.12 283 TYR A N 1
ATOM 2277 C CA . TYR A 1 283 ? -3.280 -2.487 -21.873 1.00 83.12 283 TYR A CA 1
ATOM 2278 C C . TYR A 1 283 ? -1.856 -2.993 -22.104 1.00 83.12 283 TYR A C 1
ATOM 2280 O O . TYR A 1 283 ? -0.926 -2.488 -21.478 1.00 83.12 283 TYR A O 1
ATOM 2288 N N . SER A 1 284 ? -1.660 -3.931 -23.037 1.00 79.88 284 SER A N 1
ATOM 2289 C CA . SER A 1 284 ? -0.329 -4.462 -23.367 1.00 79.88 284 SER A CA 1
ATOM 2290 C C . SER A 1 284 ? 0.651 -3.359 -23.766 1.00 79.88 284 SER A C 1
ATOM 2292 O O . SER A 1 284 ? 1.804 -3.354 -23.335 1.00 79.88 284 SER A O 1
ATOM 2294 N N . THR A 1 285 ? 0.185 -2.386 -24.551 1.00 82.81 285 THR A N 1
ATOM 2295 C CA . THR A 1 285 ? 0.994 -1.235 -24.967 1.00 82.81 285 THR A CA 1
ATOM 2296 C C . THR A 1 285 ? 1.340 -0.334 -23.783 1.00 82.81 285 THR A C 1
ATOM 2298 O O . THR A 1 285 ? 2.487 0.094 -23.651 1.00 82.81 285 THR A O 1
ATOM 2301 N N . ALA A 1 286 ? 0.377 -0.062 -22.899 1.00 86.81 286 ALA A N 1
ATOM 2302 C CA . ALA A 1 286 ? 0.605 0.740 -21.701 1.00 86.81 286 ALA A CA 1
ATOM 2303 C C . ALA A 1 286 ? 1.576 0.058 -20.730 1.00 86.81 286 ALA A C 1
ATOM 2305 O O . ALA A 1 286 ? 2.519 0.694 -20.264 1.00 86.81 286 ALA A O 1
ATOM 2306 N N . PHE A 1 287 ? 1.391 -1.237 -20.472 1.00 85.69 287 PHE A N 1
ATOM 2307 C CA . PHE A 1 287 ? 2.275 -2.005 -19.604 1.00 85.69 287 PHE A CA 1
ATOM 2308 C C . PHE A 1 287 ? 3.698 -2.067 -20.170 1.00 85.69 287 PHE A C 1
ATOM 2310 O O . PHE A 1 287 ? 4.655 -1.835 -19.436 1.00 85.69 287 PHE A O 1
ATOM 2317 N N . TYR A 1 288 ? 3.852 -2.279 -21.482 1.00 83.19 288 TYR A N 1
ATOM 2318 C CA . TYR A 1 288 ? 5.154 -2.205 -22.150 1.00 83.19 288 TYR A CA 1
ATOM 2319 C C . TYR A 1 288 ? 5.818 -0.832 -21.995 1.00 83.19 288 TYR A C 1
ATOM 2321 O O . TYR A 1 288 ? 6.999 -0.751 -21.660 1.00 83.19 288 TYR A O 1
ATOM 2329 N N . ALA A 1 289 ? 5.060 0.254 -22.157 1.00 84.88 289 ALA A N 1
ATOM 2330 C CA . ALA A 1 289 ? 5.581 1.598 -21.940 1.00 84.88 289 ALA A CA 1
ATOM 2331 C C . ALA A 1 289 ? 6.015 1.830 -20.482 1.00 84.88 289 ALA A C 1
ATOM 2333 O O . ALA A 1 289 ? 7.073 2.408 -20.253 1.00 84.88 289 ALA A O 1
ATOM 2334 N N . ILE A 1 290 ? 5.253 1.330 -19.504 1.00 88.62 290 ILE A N 1
ATOM 2335 C CA . ILE A 1 290 ? 5.600 1.396 -18.076 1.00 88.62 290 ILE A CA 1
ATOM 2336 C C . ILE A 1 290 ? 6.865 0.584 -17.776 1.00 88.62 290 ILE A C 1
ATOM 2338 O O . ILE A 1 290 ? 7.743 1.061 -17.058 1.00 88.62 290 ILE A O 1
ATOM 2342 N N . MET A 1 291 ? 7.002 -0.612 -18.354 1.00 84.94 291 MET A N 1
ATOM 2343 C CA . MET A 1 291 ? 8.231 -1.403 -18.240 1.00 84.94 291 MET A CA 1
ATOM 2344 C C . MET A 1 291 ? 9.427 -0.660 -18.824 1.00 84.94 291 MET A C 1
ATOM 2346 O O . MET A 1 291 ? 10.464 -0.595 -18.176 1.00 84.94 291 MET A O 1
ATOM 2350 N N . ASN A 1 292 ? 9.277 -0.025 -19.985 1.00 82.06 292 ASN A N 1
ATOM 2351 C CA . ASN A 1 292 ? 10.335 0.806 -20.552 1.00 82.06 292 ASN A CA 1
ATOM 2352 C C . ASN A 1 292 ? 10.644 2.019 -19.670 1.00 82.06 292 ASN A C 1
ATOM 2354 O O . ASN A 1 292 ? 11.811 2.346 -19.500 1.00 82.06 292 ASN A O 1
ATOM 2358 N N . CYS A 1 293 ? 9.645 2.659 -19.056 1.00 83.44 293 CYS A N 1
ATOM 2359 C CA . CYS A 1 293 ? 9.887 3.707 -18.064 1.00 83.44 293 CYS A CA 1
ATOM 2360 C C . CYS A 1 293 ? 10.694 3.174 -16.874 1.00 83.44 293 CYS A C 1
ATOM 2362 O O . CYS A 1 293 ? 11.601 3.856 -16.407 1.00 83.44 293 CYS A O 1
ATOM 2364 N N . PHE A 1 294 ? 10.409 1.960 -16.397 1.00 86.81 294 PHE A N 1
ATOM 2365 C CA . PHE A 1 294 ? 11.188 1.321 -15.339 1.00 86.81 294 PHE A CA 1
ATOM 2366 C C . PHE A 1 294 ? 12.620 0.992 -15.785 1.00 86.81 294 PHE A C 1
ATOM 2368 O O . PHE A 1 294 ? 13.562 1.305 -15.060 1.00 86.81 294 PHE A O 1
ATOM 2375 N N . ASP A 1 295 ? 12.786 0.390 -16.963 1.00 79.38 295 ASP A N 1
ATOM 2376 C CA . ASP A 1 295 ? 14.056 -0.145 -17.460 1.00 79.38 295 ASP A CA 1
ATOM 2377 C C . ASP A 1 295 ? 14.995 0.934 -18.023 1.00 79.38 295 ASP A C 1
ATOM 2379 O O . ASP A 1 295 ? 16.204 0.864 -17.797 1.00 79.38 295 ASP A O 1
ATOM 2383 N N . LEU A 1 296 ? 14.450 1.943 -18.707 1.00 68.12 296 LEU A N 1
ATOM 2384 C CA . LEU A 1 296 ? 15.170 2.996 -19.431 1.00 68.12 296 LEU A CA 1
ATOM 2385 C C . LEU A 1 296 ? 15.115 4.324 -18.673 1.00 68.12 296 LEU A C 1
ATOM 2387 O O . LEU A 1 296 ? 14.705 5.358 -19.205 1.00 68.12 296 LEU A O 1
ATOM 2391 N N . GLN A 1 297 ? 15.534 4.301 -17.409 1.00 67.94 297 GLN A N 1
ATOM 2392 C CA . GLN A 1 297 ? 15.695 5.524 -16.627 1.00 67.94 297 GLN A CA 1
ATOM 2393 C C . GLN A 1 297 ? 16.725 6.432 -17.318 1.00 67.94 297 GLN A C 1
ATOM 2395 O O . GLN A 1 297 ? 17.926 6.157 -17.300 1.00 67.94 297 GLN A O 1
ATOM 2400 N N . GLY A 1 298 ? 16.229 7.486 -17.972 1.00 64.69 298 GLY A N 1
ATOM 2401 C CA . GLY A 1 298 ? 17.040 8.457 -18.702 1.00 64.69 298 GLY A CA 1
ATOM 2402 C C . GLY A 1 298 ? 17.976 9.257 -17.796 1.00 64.69 298 GLY A C 1
ATOM 2403 O O . GLY A 1 298 ? 17.999 9.079 -16.574 1.00 64.69 298 GLY A O 1
ATOM 2404 N N . ASP A 1 299 ? 18.746 10.160 -18.404 1.00 68.62 299 ASP A N 1
ATOM 2405 C CA . ASP A 1 299 ? 19.623 11.050 -17.647 1.00 68.62 299 ASP A CA 1
ATOM 2406 C C . ASP A 1 299 ? 18.817 11.892 -16.661 1.00 68.62 299 ASP A C 1
ATOM 2408 O O . ASP A 1 299 ? 17.706 12.346 -16.946 1.00 68.62 299 ASP A O 1
ATOM 2412 N N . ILE A 1 300 ? 19.380 12.059 -15.468 1.00 67.56 300 ILE A N 1
ATOM 2413 C CA . ILE A 1 300 ? 18.703 12.747 -14.378 1.00 67.56 300 ILE A CA 1
ATOM 2414 C C . ILE A 1 300 ? 18.548 14.218 -14.758 1.00 67.56 300 ILE A C 1
ATOM 2416 O O . ILE A 1 300 ? 19.563 14.882 -14.992 1.00 67.56 300 ILE A O 1
ATOM 2420 N N . PRO A 1 301 ? 17.321 14.768 -14.754 1.00 74.12 301 PRO A N 1
ATOM 2421 C CA . PRO A 1 301 ? 17.131 16.181 -15.013 1.00 74.12 301 PRO A CA 1
ATOM 2422 C C . PRO A 1 301 ? 17.963 17.035 -14.042 1.00 74.12 301 PRO A C 1
ATOM 2424 O O . PRO A 1 301 ? 18.038 16.726 -12.845 1.00 74.12 301 PRO A O 1
ATOM 2427 N N . PRO A 1 302 ? 18.570 18.138 -14.512 1.00 71.69 302 PRO A N 1
ATOM 2428 C CA . PRO A 1 302 ? 19.388 18.992 -13.654 1.00 71.69 302 PRO A CA 1
ATOM 2429 C C . PRO A 1 302 ? 18.539 19.681 -12.576 1.00 71.69 302 PRO A C 1
ATOM 2431 O O . PRO A 1 302 ? 19.020 19.949 -11.473 1.00 71.69 302 PRO A O 1
ATOM 2434 N N . THR A 1 303 ? 17.258 19.918 -12.866 1.00 78.62 303 THR A N 1
ATOM 2435 C CA . THR A 1 303 ? 16.327 20.617 -11.982 1.00 78.62 303 THR A CA 1
ATOM 2436 C C . THR A 1 303 ? 15.823 19.725 -10.848 1.00 78.62 303 THR A C 1
ATOM 2438 O O . THR A 1 303 ? 15.590 18.524 -11.000 1.00 78.62 303 THR A O 1
ATOM 2441 N N . HIS A 1 304 ? 15.597 20.331 -9.680 1.00 78.19 304 HIS A N 1
ATOM 2442 C CA . HIS A 1 304 ? 15.023 19.629 -8.532 1.00 78.19 304 HIS A CA 1
ATOM 2443 C C . HIS A 1 304 ? 13.616 19.083 -8.836 1.00 78.19 304 HIS A C 1
ATOM 2445 O O . HIS A 1 304 ? 13.320 17.941 -8.492 1.00 78.19 304 HIS A O 1
ATOM 2451 N N . SER A 1 305 ? 12.768 19.856 -9.525 1.00 77.31 305 SER A N 1
ATOM 2452 C CA . SER A 1 305 ? 11.432 19.414 -9.960 1.00 77.31 305 SER A CA 1
ATOM 2453 C C . SER A 1 305 ? 11.500 18.182 -10.865 1.00 77.31 305 SER A C 1
ATOM 2455 O O . SER A 1 305 ? 10.781 17.211 -10.626 1.00 77.31 305 SER A O 1
ATOM 2457 N N . GLY A 1 306 ? 12.424 18.165 -11.831 1.00 80.50 306 GLY A N 1
ATOM 2458 C CA . GLY A 1 306 ? 12.624 17.023 -12.720 1.00 80.50 306 GLY A CA 1
ATOM 2459 C C . GLY A 1 306 ? 13.061 15.759 -11.973 1.00 80.50 306 GLY A C 1
ATOM 2460 O O . GLY A 1 306 ? 12.513 14.685 -12.214 1.00 80.50 306 GLY A O 1
ATOM 2461 N N . LYS A 1 307 ? 13.953 15.883 -10.979 1.00 83.75 307 LYS A N 1
ATOM 2462 C CA . LYS A 1 307 ? 14.347 14.756 -10.109 1.00 83.75 307 LYS A CA 1
ATOM 2463 C C . LYS A 1 307 ? 13.169 14.172 -9.329 1.00 83.75 307 LYS A C 1
ATOM 2465 O O . LYS A 1 307 ? 13.057 12.953 -9.217 1.00 83.75 307 LYS A O 1
ATOM 2470 N N . ARG A 1 308 ? 12.284 15.020 -8.789 1.00 85.00 308 ARG A N 1
ATOM 2471 C CA . ARG A 1 308 ? 11.099 14.565 -8.033 1.00 85.00 308 ARG A CA 1
ATOM 2472 C C . ARG A 1 308 ? 10.153 13.749 -8.907 1.00 85.00 308 ARG A C 1
ATOM 2474 O O . ARG A 1 308 ? 9.639 12.729 -8.461 1.00 85.00 308 ARG A O 1
ATOM 2481 N N . ILE A 1 309 ? 9.956 14.171 -10.152 1.00 85.06 309 ILE A N 1
ATOM 2482 C CA . ILE A 1 309 ? 9.064 13.487 -11.096 1.00 85.06 309 ILE A CA 1
ATOM 2483 C C . ILE A 1 309 ? 9.661 12.189 -11.575 1.00 85.06 309 ILE A C 1
ATOM 2485 O O . ILE A 1 309 ? 8.962 11.183 -11.579 1.00 85.06 309 ILE A O 1
ATOM 2489 N N . GLN A 1 310 ? 10.947 12.186 -11.920 1.00 86.31 310 GLN A N 1
ATOM 2490 C CA . GLN A 1 310 ? 11.620 10.957 -12.312 1.00 86.31 310 GLN A CA 1
ATOM 2491 C C . GLN A 1 310 ? 11.577 9.932 -11.174 1.00 86.31 310 GLN A C 1
ATOM 2493 O O . GLN A 1 310 ? 11.290 8.763 -11.408 1.00 86.31 310 GLN A O 1
ATOM 2498 N N . ARG A 1 311 ? 11.755 10.375 -9.920 1.00 88.19 311 ARG A N 1
ATOM 2499 C CA . ARG A 1 311 ? 11.564 9.520 -8.742 1.00 88.19 311 ARG A CA 1
ATOM 2500 C C . ARG A 1 311 ? 10.138 8.963 -8.675 1.00 88.19 311 ARG A C 1
ATOM 2502 O O . ARG A 1 311 ? 9.980 7.774 -8.414 1.00 88.19 311 ARG A O 1
ATOM 2509 N N . LEU A 1 312 ? 9.112 9.793 -8.892 1.00 88.69 312 LEU A N 1
ATOM 2510 C CA . LEU A 1 312 ? 7.712 9.350 -8.860 1.00 88.69 312 LEU A CA 1
ATOM 2511 C C . LEU A 1 312 ? 7.434 8.337 -9.969 1.00 88.69 312 LEU A C 1
ATOM 2513 O O . LEU A 1 312 ? 6.890 7.273 -9.703 1.00 88.69 312 LEU A O 1
ATOM 2517 N N . GLN A 1 313 ? 7.863 8.628 -11.194 1.00 88.19 313 GLN A N 1
ATOM 2518 C CA . GLN A 1 313 ? 7.710 7.739 -12.341 1.00 88.19 313 GLN A CA 1
ATOM 2519 C C . GLN A 1 313 ? 8.432 6.408 -12.123 1.00 88.19 313 GLN A C 1
ATOM 2521 O O . GLN A 1 313 ? 7.839 5.360 -12.368 1.00 88.19 313 GLN A O 1
ATOM 2526 N N . ALA A 1 314 ? 9.667 6.430 -11.614 1.00 89.81 314 ALA A N 1
ATOM 2527 C CA . ALA A 1 314 ? 10.417 5.225 -11.276 1.00 89.81 314 ALA A CA 1
ATOM 2528 C C . ALA A 1 314 ? 9.685 4.381 -10.226 1.00 89.81 314 ALA A C 1
ATOM 2530 O O . ALA A 1 314 ? 9.569 3.170 -10.389 1.00 89.81 314 ALA A O 1
ATOM 2531 N N . LEU A 1 315 ? 9.141 5.022 -9.185 1.00 90.94 315 LEU A N 1
ATOM 2532 C CA . LEU A 1 315 ? 8.419 4.335 -8.120 1.00 90.94 315 LEU A CA 1
ATOM 2533 C C . LEU A 1 315 ? 7.097 3.737 -8.606 1.00 90.94 315 LEU A C 1
ATOM 2535 O O . LEU A 1 315 ? 6.834 2.573 -8.350 1.00 90.94 315 LEU A O 1
ATOM 2539 N N . LEU A 1 316 ? 6.280 4.492 -9.341 1.00 92.31 316 LEU A N 1
ATOM 2540 C CA . LEU A 1 316 ? 5.013 3.976 -9.864 1.00 92.31 316 LEU A CA 1
ATOM 2541 C C . LEU A 1 316 ? 5.237 2.863 -10.890 1.00 92.31 316 LEU A C 1
ATOM 2543 O O . LEU A 1 316 ? 4.516 1.868 -10.873 1.00 92.31 316 LEU A O 1
ATOM 2547 N N . SER A 1 317 ? 6.261 2.997 -11.738 1.00 91.88 317 SER A N 1
ATOM 2548 C CA . SER A 1 317 ? 6.631 1.936 -12.678 1.00 91.88 317 SER A CA 1
ATOM 2549 C C . SER A 1 317 ? 7.096 0.688 -11.932 1.00 91.88 317 SER A C 1
ATOM 2551 O O . SER A 1 317 ? 6.654 -0.405 -12.263 1.00 91.88 317 SER A O 1
ATOM 2553 N N . TYR A 1 318 ? 7.911 0.849 -10.883 1.00 92.88 318 TYR A N 1
ATOM 2554 C CA . TYR A 1 318 ? 8.291 -0.244 -9.991 1.00 92.88 318 TYR A CA 1
ATOM 2555 C C . TYR A 1 318 ? 7.065 -0.951 -9.410 1.00 92.88 318 TYR A C 1
ATOM 2557 O O . TYR A 1 318 ? 6.944 -2.154 -9.585 1.00 92.88 318 TYR A O 1
ATOM 2565 N N . CYS A 1 319 ? 6.130 -0.218 -8.795 1.00 93.00 319 CYS A N 1
ATOM 2566 C CA . CYS A 1 319 ? 4.957 -0.817 -8.156 1.00 93.00 319 CYS A CA 1
ATOM 2567 C C . CYS A 1 319 ? 4.091 -1.613 -9.147 1.00 93.00 319 CYS A C 1
ATOM 2569 O O . CYS A 1 319 ? 3.583 -2.677 -8.808 1.00 93.00 319 CYS A O 1
ATOM 2571 N N . ILE A 1 320 ? 3.927 -1.110 -10.375 1.00 92.12 320 ILE A N 1
ATOM 2572 C CA . ILE A 1 320 ? 3.168 -1.807 -11.421 1.00 92.12 320 ILE A CA 1
ATOM 2573 C C . ILE A 1 320 ? 3.908 -3.069 -11.874 1.00 92.12 320 ILE A C 1
ATOM 2575 O O . ILE A 1 320 ? 3.303 -4.134 -11.964 1.00 92.12 320 ILE A O 1
ATOM 2579 N N . VAL A 1 321 ? 5.207 -2.968 -12.161 1.00 90.00 321 VAL A N 1
ATOM 2580 C CA . VAL A 1 321 ? 5.998 -4.101 -12.662 1.00 90.00 321 VAL A CA 1
ATOM 2581 C C . VAL A 1 321 ? 6.168 -5.183 -11.588 1.00 90.00 321 VAL A C 1
ATOM 2583 O O . VAL A 1 321 ? 6.043 -6.361 -11.908 1.00 90.00 321 VAL A O 1
ATOM 2586 N N . ASP A 1 322 ? 6.386 -4.798 -10.329 1.00 90.81 322 ASP A N 1
ATOM 2587 C CA . ASP A 1 322 ? 6.491 -5.705 -9.178 1.00 90.81 322 ASP A CA 1
ATOM 2588 C C . ASP A 1 322 ? 5.179 -6.459 -8.918 1.00 90.81 322 ASP A C 1
ATOM 2590 O O . ASP A 1 322 ? 5.181 -7.683 -8.761 1.00 90.81 322 ASP A O 1
ATOM 2594 N N . PHE A 1 323 ? 4.040 -5.752 -8.969 1.00 90.62 323 PHE A N 1
ATOM 2595 C CA . PHE A 1 323 ? 2.727 -6.387 -8.869 1.00 90.62 323 PHE A CA 1
ATOM 2596 C C . PHE A 1 323 ? 2.518 -7.406 -9.987 1.00 90.62 323 PHE A C 1
ATOM 2598 O O . PHE A 1 323 ? 2.109 -8.527 -9.707 1.00 90.62 323 PHE A O 1
ATOM 2605 N N . MET A 1 324 ? 2.823 -7.053 -11.237 1.00 86.19 324 MET A N 1
ATOM 2606 C CA . MET A 1 324 ? 2.630 -7.974 -12.359 1.00 86.19 324 MET A CA 1
ATOM 2607 C C . MET A 1 324 ? 3.557 -9.195 -12.274 1.00 86.19 324 MET A C 1
ATOM 2609 O O . MET A 1 324 ? 3.107 -10.297 -12.578 1.00 86.19 324 MET A O 1
ATOM 2613 N N . ASP A 1 325 ? 4.807 -9.038 -11.814 1.00 81.38 325 ASP A N 1
ATOM 2614 C CA . ASP A 1 325 ? 5.704 -10.182 -11.565 1.00 81.38 325 ASP A CA 1
ATOM 2615 C C . ASP A 1 325 ? 5.169 -11.101 -10.455 1.00 81.38 325 ASP A C 1
ATOM 2617 O O . ASP A 1 325 ? 5.308 -12.321 -10.545 1.00 81.38 325 ASP A O 1
ATOM 2621 N N . SER A 1 326 ? 4.527 -10.524 -9.436 1.00 79.38 326 SER A N 1
ATOM 2622 C CA . SER A 1 326 ? 3.967 -11.257 -8.294 1.00 79.38 326 SER A CA 1
ATOM 2623 C C . SER A 1 326 ? 2.599 -11.889 -8.576 1.00 79.38 326 SER A C 1
ATOM 2625 O O . SER A 1 326 ? 2.298 -12.947 -8.029 1.00 79.38 326 SER A O 1
ATOM 2627 N N . TYR A 1 327 ? 1.765 -11.248 -9.399 1.00 77.19 327 TYR A N 1
ATOM 2628 C CA . TYR A 1 327 ? 0.392 -11.666 -9.692 1.00 77.19 327 TYR A CA 1
ATOM 2629 C C . TYR A 1 327 ? 0.355 -12.934 -10.545 1.00 77.19 327 TYR A C 1
ATOM 2631 O O . TYR A 1 327 ? -0.367 -13.859 -10.192 1.00 77.19 327 TYR A O 1
ATOM 2639 N N . ASP A 1 328 ? 1.155 -12.996 -11.615 1.00 71.69 328 ASP A N 1
ATOM 2640 C CA . ASP A 1 328 ? 1.548 -14.237 -12.296 1.00 71.69 328 ASP A CA 1
ATOM 2641 C C . ASP A 1 328 ? 2.619 -13.925 -13.359 1.00 71.69 328 ASP A C 1
ATOM 2643 O O . ASP A 1 328 ? 2.397 -13.154 -14.297 1.00 71.69 328 ASP A O 1
ATOM 2647 N N . ARG A 1 329 ? 3.791 -14.562 -13.238 1.00 64.81 329 ARG A N 1
ATOM 2648 C CA . ARG A 1 329 ? 4.933 -14.351 -14.147 1.00 64.81 329 ARG A CA 1
ATOM 2649 C C . ARG A 1 329 ? 4.685 -14.808 -15.579 1.00 64.81 329 ARG A C 1
ATOM 2651 O O . ARG A 1 329 ? 5.195 -14.188 -16.514 1.00 64.81 329 ARG A O 1
ATOM 2658 N N . VAL A 1 330 ? 3.980 -15.921 -15.768 1.00 59.41 330 VAL A N 1
ATOM 2659 C CA . VAL A 1 330 ? 3.673 -16.479 -17.095 1.00 59.41 330 VAL A CA 1
ATOM 2660 C C . VAL A 1 330 ? 2.746 -15.522 -17.832 1.00 59.41 330 VAL A C 1
ATOM 2662 O O . VAL A 1 330 ? 2.936 -15.224 -19.012 1.00 59.41 330 VAL A O 1
ATOM 2665 N N . VAL A 1 331 ? 1.802 -14.958 -17.101 1.00 61.47 331 VAL A N 1
ATOM 2666 C CA . VAL A 1 331 ? 0.774 -14.078 -17.607 1.00 61.47 331 VAL A CA 1
ATOM 2667 C C . VAL A 1 331 ? 1.318 -12.659 -17.819 1.00 61.47 331 VAL A C 1
ATOM 2669 O O . VAL A 1 331 ? 1.139 -12.117 -18.910 1.00 61.47 331 VAL A O 1
ATOM 2672 N N . ALA A 1 332 ? 2.160 -12.131 -16.924 1.00 61.88 332 ALA A N 1
ATOM 2673 C CA . ALA A 1 332 ? 2.936 -10.907 -17.164 1.00 61.88 332 ALA A CA 1
ATOM 2674 C C . ALA A 1 332 ? 3.793 -10.978 -18.443 1.00 61.88 332 ALA A C 1
ATOM 2676 O O . ALA A 1 332 ? 3.885 -10.003 -19.193 1.00 61.88 332 ALA A O 1
ATOM 2677 N N . ARG A 1 333 ? 4.382 -12.148 -18.734 1.00 62.22 333 ARG A N 1
ATOM 2678 C CA . ARG A 1 333 ? 5.111 -12.409 -19.989 1.00 62.22 333 ARG A CA 1
ATOM 2679 C C . ARG A 1 333 ? 4.179 -12.533 -21.193 1.00 62.22 333 ARG A C 1
ATOM 2681 O O . ARG A 1 333 ? 4.543 -12.107 -22.287 1.00 62.22 333 ARG A O 1
ATOM 2688 N N . SER A 1 334 ? 2.983 -13.089 -21.008 1.00 59.72 334 SER A N 1
ATOM 2689 C CA . SER A 1 334 ? 1.986 -13.218 -22.075 1.00 59.72 334 SER A CA 1
ATOM 2690 C C . SER A 1 334 ? 1.463 -11.859 -22.566 1.00 59.72 334 SER A C 1
ATOM 2692 O O . SER A 1 334 ? 1.164 -11.726 -23.756 1.00 59.72 334 SER A O 1
ATOM 2694 N N . PHE A 1 335 ? 1.451 -10.842 -21.690 1.00 62.94 335 PHE A N 1
ATOM 2695 C CA . PHE A 1 335 ? 0.986 -9.475 -21.973 1.00 62.94 335 PHE A CA 1
ATOM 2696 C C . PHE A 1 335 ? 1.939 -8.628 -22.802 1.00 62.94 335 PHE A C 1
ATOM 2698 O O . PHE A 1 335 ? 1.581 -7.524 -23.219 1.00 62.94 335 PHE A O 1
ATOM 2705 N N . LEU A 1 336 ? 3.139 -9.136 -23.061 1.00 63.03 336 LEU A N 1
ATOM 2706 C CA . LEU A 1 336 ? 4.097 -8.490 -23.936 1.00 63.03 336 LEU A CA 1
ATOM 2707 C C . LEU A 1 336 ? 3.699 -8.734 -25.398 1.00 63.03 336 LEU A C 1
ATOM 2709 O O . LEU A 1 336 ? 3.426 -9.886 -25.766 1.00 63.03 336 LEU A O 1
ATOM 2713 N N . PRO A 1 337 ? 3.673 -7.683 -26.247 1.00 63.00 337 PRO A N 1
ATOM 2714 C CA . PRO A 1 337 ? 3.362 -7.842 -27.662 1.00 63.00 337 PRO A CA 1
ATOM 2715 C C . PRO A 1 337 ? 4.242 -8.928 -28.288 1.00 63.00 337 PRO A C 1
ATOM 2717 O O . PRO A 1 337 ? 5.449 -8.953 -28.049 1.00 63.00 337 PRO A O 1
ATOM 2720 N N . ALA A 1 338 ? 3.646 -9.812 -29.096 1.00 60.56 338 ALA A N 1
ATOM 2721 C CA . ALA A 1 338 ? 4.314 -11.006 -29.629 1.00 60.56 338 ALA A CA 1
ATOM 2722 C C . ALA A 1 338 ? 5.671 -10.700 -30.292 1.00 60.56 338 ALA A C 1
ATOM 2724 O O . ALA A 1 338 ? 6.625 -11.450 -30.107 1.00 60.56 338 ALA A O 1
ATOM 2725 N N . ARG A 1 339 ? 5.773 -9.545 -30.964 1.00 59.72 339 ARG A N 1
ATOM 2726 C CA . ARG A 1 339 ? 6.990 -9.043 -31.622 1.00 59.72 339 ARG A CA 1
ATOM 2727 C C . ARG A 1 339 ? 8.186 -8.774 -30.698 1.00 59.72 339 ARG A C 1
ATOM 2729 O O . ARG A 1 339 ? 9.286 -8.631 -31.203 1.00 59.72 339 ARG A O 1
ATOM 2736 N N . PHE A 1 340 ? 7.987 -8.693 -29.383 1.00 57.12 340 PHE A N 1
ATOM 2737 C CA . PHE A 1 340 ? 9.060 -8.402 -28.426 1.00 57.12 340 PHE A CA 1
ATOM 2738 C C . PHE A 1 340 ? 9.480 -9.626 -27.598 1.00 57.12 340 PHE A C 1
ATOM 2740 O O . PHE A 1 340 ? 10.462 -9.554 -26.869 1.00 57.12 340 PHE A O 1
ATOM 2747 N N . ARG A 1 341 ? 8.762 -10.761 -27.677 1.00 56.53 341 ARG A N 1
ATOM 2748 C CA . ARG A 1 341 ? 8.923 -11.903 -26.747 1.00 56.53 341 ARG A CA 1
ATOM 2749 C C . ARG A 1 341 ? 10.320 -12.545 -26.742 1.00 56.53 341 ARG A C 1
ATOM 2751 O O . ARG A 1 341 ? 10.695 -13.105 -25.715 1.00 56.53 341 ARG A O 1
ATOM 2758 N N . SER A 1 342 ? 11.090 -12.453 -27.829 1.00 49.44 342 SER A N 1
ATOM 2759 C CA . SER A 1 342 ? 12.445 -13.020 -27.938 1.00 49.44 342 SER A CA 1
ATOM 2760 C C . SER A 1 342 ? 13.539 -12.175 -27.268 1.00 49.44 342 SER A C 1
ATOM 2762 O O . SER A 1 342 ? 14.456 -12.750 -26.696 1.00 49.44 342 SER A O 1
ATOM 2764 N N . GLU A 1 343 ? 13.417 -10.841 -27.235 1.00 51.34 343 GLU A N 1
ATOM 2765 C CA . GLU A 1 343 ? 14.317 -9.938 -26.479 1.00 51.34 343 GLU A CA 1
ATOM 2766 C C . GLU A 1 343 ? 14.113 -10.041 -24.953 1.00 51.34 343 GLU A C 1
ATOM 2768 O O . GLU A 1 343 ? 14.918 -9.566 -24.161 1.00 51.34 343 GLU A O 1
ATOM 2773 N N . ILE A 1 344 ? 13.022 -10.671 -24.508 1.00 52.53 344 ILE A N 1
ATOM 2774 C CA . ILE A 1 344 ? 12.538 -10.581 -23.126 1.00 52.53 344 ILE A CA 1
ATOM 2775 C C . ILE A 1 344 ? 13.204 -11.584 -22.170 1.00 52.53 344 ILE A C 1
ATOM 2777 O O . ILE A 1 344 ? 13.190 -11.349 -20.964 1.00 52.53 344 ILE A O 1
ATOM 2781 N N . MET A 1 345 ? 13.791 -12.692 -22.637 1.00 44.72 345 MET A N 1
ATOM 2782 C CA . MET A 1 345 ? 14.271 -13.745 -21.722 1.00 44.72 345 MET A CA 1
ATOM 2783 C C . MET A 1 345 ? 15.527 -13.343 -20.928 1.00 44.72 345 MET A C 1
ATOM 2785 O O . MET A 1 345 ? 15.524 -13.526 -19.709 1.00 44.72 345 MET A O 1
ATOM 2789 N N . SER A 1 346 ? 16.532 -12.707 -21.545 1.00 49.56 346 SER A N 1
ATOM 2790 C CA . SER A 1 346 ? 17.686 -12.122 -20.829 1.00 49.56 346 SER A CA 1
ATOM 2791 C C . SER A 1 346 ? 17.273 -10.899 -19.995 1.00 49.56 346 SER A C 1
ATOM 2793 O O . SER A 1 346 ? 17.570 -10.820 -18.799 1.00 49.56 346 SER A O 1
ATOM 2795 N N . VAL A 1 347 ? 16.438 -10.026 -20.571 1.00 58.66 347 VAL A N 1
ATOM 2796 C CA . VAL A 1 347 ? 15.863 -8.839 -19.909 1.00 58.66 347 VAL A CA 1
ATOM 2797 C C . VAL A 1 347 ? 15.029 -9.206 -18.674 1.00 58.66 347 VAL A C 1
ATOM 2799 O O . VAL A 1 347 ? 14.991 -8.453 -17.703 1.00 58.66 347 VAL A O 1
ATOM 2802 N N . SER A 1 348 ? 14.380 -10.375 -18.652 1.00 64.88 348 SER A N 1
ATOM 2803 C CA . SER A 1 348 ? 13.541 -10.802 -17.526 1.00 64.88 348 SER A CA 1
ATOM 2804 C C . SER A 1 348 ? 14.345 -11.145 -16.271 1.00 64.88 348 SER A C 1
ATOM 2806 O O . SER A 1 348 ? 13.907 -10.816 -15.167 1.00 64.88 348 SER A O 1
ATOM 2808 N N . TYR A 1 349 ? 15.539 -11.729 -16.421 1.00 71.06 349 TYR A N 1
ATOM 2809 C CA . TYR A 1 349 ? 16.422 -12.016 -15.290 1.00 71.06 349 TYR A CA 1
ATOM 2810 C C . TYR A 1 349 ? 16.982 -10.726 -14.684 1.00 71.06 349 TYR A C 1
ATOM 2812 O O . TYR A 1 349 ? 16.907 -10.517 -13.471 1.00 71.06 349 TYR A O 1
ATOM 2820 N N . GLU A 1 350 ? 17.476 -9.814 -15.521 1.00 78.44 350 GLU A N 1
ATOM 2821 C CA . GLU A 1 350 ? 17.946 -8.500 -15.076 1.00 78.44 350 GLU A CA 1
ATOM 2822 C C . GLU A 1 350 ? 16.843 -7.682 -14.423 1.00 78.44 350 GLU A C 1
ATOM 2824 O O . GLU A 1 350 ? 17.053 -7.111 -13.352 1.00 78.44 350 GLU A O 1
ATOM 2829 N N . ARG A 1 351 ? 15.652 -7.649 -15.029 1.00 83.31 351 ARG A N 1
ATOM 2830 C CA . ARG A 1 351 ? 14.490 -6.947 -14.482 1.00 83.31 351 ARG A CA 1
ATOM 2831 C C . ARG A 1 351 ? 14.149 -7.464 -13.097 1.00 83.31 351 ARG A C 1
ATOM 2833 O O . ARG A 1 351 ? 13.959 -6.664 -12.187 1.00 83.31 351 ARG A O 1
ATOM 2840 N N . GLN A 1 352 ? 14.155 -8.778 -12.902 1.00 84.25 352 GLN A N 1
ATOM 2841 C CA . GLN A 1 352 ? 13.921 -9.361 -11.588 1.00 84.25 352 GLN A CA 1
ATOM 2842 C C . GLN A 1 352 ? 14.976 -8.896 -10.568 1.00 84.25 352 GLN A C 1
ATOM 2844 O O . GLN A 1 352 ? 14.648 -8.551 -9.433 1.00 84.25 352 GLN A O 1
ATOM 2849 N N . ARG A 1 353 ? 16.251 -8.804 -10.970 1.00 89.19 353 ARG A N 1
ATOM 2850 C CA . ARG A 1 353 ? 17.309 -8.251 -10.107 1.00 89.19 353 ARG A CA 1
ATOM 2851 C C . ARG A 1 353 ? 17.135 -6.754 -9.839 1.00 89.19 353 ARG A C 1
ATOM 2853 O O . ARG A 1 353 ? 17.408 -6.326 -8.717 1.00 89.19 353 ARG A O 1
ATOM 2860 N N . LYS A 1 354 ? 16.669 -5.969 -10.817 1.00 91.00 354 LYS A N 1
ATOM 2861 C CA . LYS A 1 354 ? 16.334 -4.545 -10.645 1.00 91.00 354 LYS A CA 1
ATOM 2862 C C . LYS A 1 354 ? 15.196 -4.368 -9.639 1.00 91.00 354 LYS A C 1
ATOM 2864 O O . LYS A 1 354 ? 15.325 -3.535 -8.743 1.00 91.00 354 LYS A O 1
ATOM 2869 N N . LEU A 1 355 ? 14.134 -5.174 -9.746 1.00 91.38 355 LEU A N 1
ATOM 2870 C CA . LEU A 1 355 ? 13.010 -5.180 -8.804 1.00 91.38 355 LEU A CA 1
ATOM 2871 C C . LEU A 1 355 ? 13.494 -5.476 -7.382 1.00 91.38 355 LEU A C 1
ATOM 2873 O O . LEU A 1 355 ? 13.304 -4.649 -6.496 1.00 91.38 355 LEU A O 1
ATOM 2877 N N . PHE A 1 356 ? 14.226 -6.577 -7.172 1.00 91.44 356 PHE A N 1
ATOM 2878 C CA . PHE A 1 356 ? 14.759 -6.907 -5.844 1.00 91.44 356 PHE A CA 1
ATOM 2879 C C . PHE A 1 356 ? 15.647 -5.802 -5.271 1.00 91.44 356 PHE A C 1
ATOM 2881 O O . PHE A 1 356 ? 15.524 -5.442 -4.100 1.00 91.44 356 PHE A O 1
ATOM 2888 N N . TYR A 1 357 ? 16.544 -5.248 -6.090 1.00 93.81 357 TYR A N 1
ATOM 2889 C CA . TYR A 1 357 ? 17.429 -4.182 -5.645 1.00 93.81 357 TYR A CA 1
ATOM 2890 C C . TYR A 1 357 ? 16.657 -2.934 -5.206 1.00 93.81 357 TYR A C 1
ATOM 2892 O O . TYR A 1 357 ? 16.911 -2.408 -4.118 1.00 93.81 357 TYR A O 1
ATOM 2900 N N . LEU A 1 358 ? 15.713 -2.472 -6.031 1.00 93.25 358 LEU A N 1
ATOM 2901 C CA . LEU A 1 358 ? 14.915 -1.298 -5.703 1.00 93.25 358 LEU A CA 1
ATOM 2902 C C . LEU A 1 358 ? 14.005 -1.565 -4.500 1.00 93.25 358 LEU A C 1
ATOM 2904 O O . LEU A 1 358 ? 13.941 -0.715 -3.620 1.00 93.25 358 LEU A O 1
ATOM 2908 N N . GLY A 1 359 ? 13.398 -2.747 -4.388 1.00 93.06 359 GLY A N 1
ATOM 2909 C CA . GLY A 1 359 ? 12.609 -3.143 -3.219 1.00 93.06 359 GLY A CA 1
ATOM 2910 C C . GLY A 1 359 ? 13.400 -3.056 -1.913 1.00 93.06 359 GLY A C 1
ATOM 2911 O O . GLY A 1 359 ? 12.954 -2.416 -0.959 1.00 93.06 359 GLY A O 1
ATOM 2912 N N . TYR A 1 360 ? 14.629 -3.587 -1.877 1.00 93.06 360 TYR A N 1
ATOM 2913 C CA . TYR A 1 360 ? 15.500 -3.443 -0.704 1.00 93.06 360 TYR A CA 1
ATOM 2914 C C . TYR A 1 360 ? 15.871 -1.989 -0.413 1.00 93.06 360 TYR A C 1
ATOM 2916 O O . TYR A 1 360 ? 15.927 -1.582 0.750 1.00 93.06 360 TYR A O 1
ATOM 2924 N N . LEU A 1 361 ? 16.125 -1.193 -1.454 1.00 91.88 361 LEU A N 1
ATOM 2925 C CA . LEU A 1 361 ? 16.450 0.220 -1.297 1.00 91.88 361 LEU A CA 1
ATOM 2926 C C . LEU A 1 361 ? 15.260 1.018 -0.746 1.00 91.88 361 LEU A C 1
ATOM 2928 O O . LEU A 1 361 ? 15.445 1.875 0.120 1.00 91.88 361 LEU A O 1
ATOM 2932 N N . LEU A 1 362 ? 14.044 0.714 -1.204 1.00 91.38 362 LEU A N 1
ATOM 2933 C CA . LEU A 1 362 ? 12.809 1.309 -0.704 1.00 91.38 362 LEU A CA 1
ATOM 2934 C C . LEU A 1 362 ? 12.545 0.910 0.751 1.00 91.38 362 LEU A C 1
ATOM 2936 O O . LEU A 1 362 ? 12.252 1.801 1.548 1.00 91.38 362 LEU A O 1
ATOM 2940 N N . ASN A 1 363 ? 12.753 -0.360 1.123 1.00 89.50 363 ASN A N 1
ATOM 2941 C CA . ASN A 1 363 ? 12.655 -0.810 2.519 1.00 89.50 363 ASN A CA 1
ATOM 2942 C C . ASN A 1 363 ? 13.634 -0.028 3.419 1.00 89.50 363 ASN A C 1
ATOM 2944 O O . ASN A 1 363 ? 13.251 0.564 4.432 1.00 89.50 363 ASN A O 1
ATOM 2948 N N . LEU A 1 364 ? 14.906 0.057 3.010 1.00 88.69 364 LEU A N 1
ATOM 2949 C CA . LEU A 1 364 ? 15.920 0.810 3.751 1.00 88.69 364 LEU A CA 1
ATOM 2950 C C . LEU A 1 364 ? 15.532 2.291 3.897 1.00 88.69 364 LEU A C 1
ATOM 2952 O O . LEU A 1 364 ? 15.689 2.868 4.975 1.00 88.69 364 LEU A O 1
ATOM 2956 N N . ARG A 1 365 ? 15.015 2.914 2.831 1.00 86.38 365 ARG A N 1
ATOM 2957 C CA . ARG A 1 365 ? 14.559 4.311 2.848 1.00 86.38 365 ARG A CA 1
ATOM 2958 C C . ARG A 1 365 ? 13.369 4.516 3.787 1.00 86.38 365 ARG A C 1
ATOM 2960 O O . ARG A 1 365 ? 13.380 5.487 4.541 1.00 86.38 365 ARG A O 1
ATOM 2967 N N . GLN A 1 366 ? 12.368 3.635 3.758 1.00 85.44 366 GLN A N 1
ATOM 2968 C CA . GLN A 1 366 ? 11.195 3.705 4.643 1.00 85.44 366 GLN A CA 1
ATOM 2969 C C . GLN A 1 366 ? 11.596 3.631 6.121 1.00 85.44 366 GLN A C 1
ATOM 2971 O O . GLN A 1 366 ? 11.060 4.369 6.943 1.00 85.44 366 GLN A O 1
ATOM 2976 N N . ASN A 1 367 ? 12.635 2.856 6.436 1.00 81.12 367 ASN A N 1
ATOM 2977 C CA . ASN A 1 367 ? 13.242 2.789 7.767 1.00 81.12 367 ASN A CA 1
ATOM 2978 C C . ASN A 1 367 ? 14.227 3.941 8.073 1.00 81.12 367 ASN A C 1
ATOM 2980 O O . ASN A 1 367 ? 15.045 3.857 8.992 1.00 81.12 367 ASN A O 1
ATOM 2984 N N . GLY A 1 368 ? 14.192 5.035 7.304 1.00 82.44 368 GLY A N 1
ATOM 2985 C CA . GLY A 1 368 ? 15.038 6.212 7.520 1.00 82.44 368 GLY A CA 1
ATOM 2986 C C . GLY A 1 368 ? 16.532 5.943 7.324 1.00 82.44 368 GLY A C 1
ATOM 2987 O O . GLY A 1 368 ? 17.361 6.596 7.957 1.00 82.44 368 GLY A O 1
ATOM 2988 N N . PHE A 1 369 ? 16.883 4.962 6.486 1.00 81.62 369 PHE A N 1
ATOM 2989 C CA . PHE A 1 369 ? 18.248 4.467 6.268 1.00 81.62 369 PHE A CA 1
ATOM 2990 C C . PHE A 1 369 ? 18.917 3.874 7.521 1.00 81.62 369 PHE A C 1
ATOM 2992 O O . PHE A 1 369 ? 20.149 3.775 7.610 1.00 81.62 369 PHE A O 1
ATOM 2999 N N . LYS A 1 370 ? 18.108 3.456 8.498 1.00 75.75 370 LYS A N 1
ATOM 3000 C CA . LYS A 1 370 ? 18.549 2.765 9.713 1.00 75.75 370 LYS A CA 1
ATOM 3001 C C . LYS A 1 370 ? 18.411 1.246 9.529 1.00 75.75 370 LYS A C 1
ATOM 3003 O O . LYS A 1 370 ? 17.699 0.790 8.643 1.00 75.75 370 LYS A O 1
ATOM 3008 N N . GLY A 1 371 ? 19.134 0.478 10.346 1.00 79.56 371 GLY A N 1
ATOM 3009 C CA . GLY A 1 371 ? 19.125 -0.992 10.314 1.00 79.56 371 GLY A CA 1
ATOM 3010 C C . GLY A 1 371 ? 20.329 -1.601 9.588 1.00 79.56 371 GLY A C 1
ATOM 3011 O O . GLY A 1 371 ? 20.625 -1.273 8.439 1.00 79.56 371 GLY A O 1
ATOM 3012 N N . SER A 1 372 ? 21.087 -2.450 10.285 1.00 81.94 372 SER A N 1
ATOM 3013 C CA . SER A 1 372 ? 22.243 -3.171 9.727 1.00 81.94 372 SER A CA 1
ATOM 3014 C C . SER A 1 372 ? 21.813 -4.245 8.724 1.00 81.94 372 SER A C 1
ATOM 3016 O O . SER A 1 372 ? 22.458 -4.411 7.688 1.00 81.94 372 SER A O 1
ATOM 3018 N N . GLU A 1 373 ? 20.694 -4.912 8.994 1.00 88.31 373 GLU A N 1
ATOM 3019 C CA . GLU A 1 373 ? 20.114 -5.959 8.153 1.00 88.31 373 GLU A CA 1
ATOM 3020 C C . GLU A 1 373 ? 19.640 -5.414 6.798 1.00 88.31 373 GLU A C 1
ATOM 3022 O O . GLU A 1 373 ? 20.097 -5.876 5.753 1.00 88.31 373 GLU A O 1
ATOM 3027 N N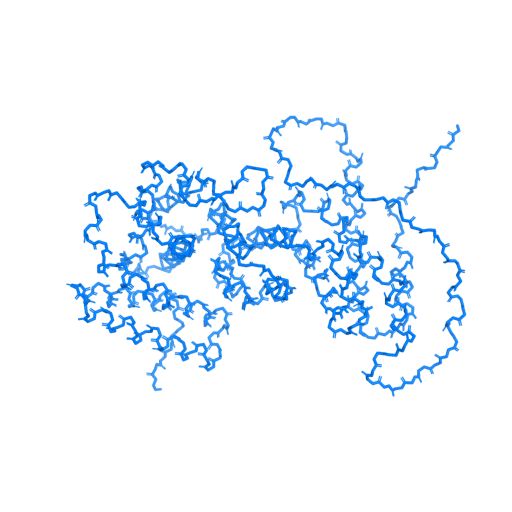 . GLN A 1 374 ? 18.834 -4.348 6.785 1.00 87.69 374 GLN A N 1
ATOM 3028 C CA . GLN A 1 374 ? 18.342 -3.718 5.553 1.00 87.69 374 GLN A CA 1
ATOM 3029 C C . GLN A 1 374 ? 19.504 -3.219 4.679 1.00 87.69 374 GLN A C 1
ATOM 3031 O O . GLN A 1 374 ? 19.486 -3.369 3.457 1.00 87.69 374 GLN A O 1
ATOM 3036 N N . LYS A 1 375 ? 20.573 -2.689 5.292 1.00 89.94 375 LYS A N 1
ATOM 3037 C CA . LYS A 1 375 ? 21.804 -2.327 4.566 1.00 89.94 375 LYS A CA 1
ATOM 3038 C C . LYS A 1 375 ? 22.482 -3.550 3.952 1.00 89.94 375 LYS A C 1
ATOM 3040 O O . LYS A 1 375 ? 22.988 -3.458 2.834 1.00 89.94 375 LYS A O 1
ATOM 3045 N N . SER A 1 376 ? 22.506 -4.680 4.659 1.00 91.12 376 SER A N 1
ATOM 3046 C CA . SER A 1 376 ? 23.025 -5.946 4.132 1.00 91.12 376 SER A CA 1
ATOM 3047 C C . SER A 1 376 ? 22.211 -6.422 2.926 1.00 91.12 376 SER A C 1
ATOM 3049 O O . SER A 1 376 ? 22.797 -6.755 1.894 1.00 91.12 376 SER A O 1
ATOM 3051 N N . HIS A 1 377 ? 20.878 -6.344 2.995 1.00 92.31 377 HIS A N 1
ATOM 3052 C CA . HIS A 1 377 ? 19.987 -6.675 1.880 1.00 92.31 377 HIS A CA 1
ATOM 3053 C C . HIS A 1 377 ? 20.243 -5.793 0.652 1.00 92.31 377 HIS A C 1
ATOM 3055 O O . HIS A 1 377 ? 20.435 -6.319 -0.444 1.00 92.31 377 HIS A O 1
ATOM 3061 N N . VAL A 1 378 ? 20.381 -4.471 0.821 1.00 92.94 378 VAL A N 1
ATOM 3062 C CA . VAL A 1 378 ? 20.731 -3.556 -0.285 1.00 92.94 378 VAL A CA 1
ATOM 3063 C C . VAL A 1 378 ? 22.089 -3.910 -0.899 1.00 92.94 378 VAL A C 1
ATOM 3065 O O . VAL A 1 378 ? 22.216 -3.975 -2.124 1.00 92.94 378 VAL A O 1
ATOM 3068 N N . LYS A 1 379 ? 23.111 -4.189 -0.075 1.00 93.31 379 LYS A N 1
ATOM 3069 C CA . LYS A 1 379 ? 24.436 -4.620 -0.562 1.00 93.31 379 LYS A CA 1
ATOM 3070 C C . LYS A 1 379 ? 24.357 -5.952 -1.310 1.00 93.31 379 LYS A C 1
ATOM 3072 O O . LYS A 1 379 ? 25.018 -6.121 -2.333 1.00 93.31 379 LYS A O 1
ATOM 3077 N N . HIS A 1 380 ? 23.578 -6.908 -0.811 1.00 93.88 380 HIS A N 1
ATOM 3078 C CA . HIS A 1 380 ? 23.362 -8.194 -1.466 1.00 93.88 380 HIS A CA 1
ATOM 3079 C C . HIS A 1 380 ? 22.644 -8.026 -2.813 1.00 93.88 380 HIS A C 1
ATOM 3081 O O . HIS A 1 380 ? 23.170 -8.479 -3.828 1.00 93.88 380 HIS A O 1
ATOM 3087 N N . GLY A 1 381 ? 21.528 -7.292 -2.851 1.00 92.38 381 GLY A N 1
ATOM 3088 C CA . GLY A 1 381 ? 20.791 -6.990 -4.079 1.00 92.38 381 GLY A CA 1
ATOM 3089 C C . GLY A 1 381 ? 21.661 -6.296 -5.128 1.00 92.38 381 GLY A C 1
ATOM 3090 O O . GLY A 1 381 ? 21.670 -6.708 -6.286 1.00 92.38 381 GLY A O 1
ATOM 3091 N N . LEU A 1 382 ? 22.483 -5.321 -4.719 1.00 93.81 382 LEU A N 1
ATOM 3092 C CA . LEU A 1 382 ? 23.415 -4.642 -5.623 1.00 93.81 382 LEU A CA 1
ATOM 3093 C C . LEU A 1 382 ? 24.465 -5.599 -6.200 1.00 93.81 382 LEU A C 1
ATOM 3095 O O . LEU A 1 382 ? 24.777 -5.522 -7.387 1.00 93.81 382 LEU A O 1
ATOM 3099 N N . ARG A 1 383 ? 25.021 -6.502 -5.379 1.00 93.50 383 ARG A N 1
ATOM 3100 C CA . ARG A 1 383 ? 25.976 -7.520 -5.851 1.00 93.50 383 ARG A CA 1
ATOM 3101 C C . ARG A 1 383 ? 25.332 -8.447 -6.879 1.00 93.50 383 ARG A C 1
ATOM 3103 O O . ARG A 1 383 ? 25.931 -8.686 -7.923 1.00 93.50 383 ARG A O 1
ATOM 3110 N N . MET A 1 384 ? 24.118 -8.922 -6.606 1.00 91.50 384 MET A N 1
ATOM 3111 C CA . MET A 1 384 ? 23.384 -9.803 -7.518 1.00 91.50 384 MET A CA 1
ATOM 3112 C C . MET A 1 384 ? 23.022 -9.102 -8.830 1.00 91.50 384 MET A C 1
ATOM 3114 O O . MET A 1 384 ? 23.186 -9.693 -9.893 1.00 91.50 384 MET A O 1
ATOM 3118 N N . LEU A 1 385 ? 22.602 -7.836 -8.776 1.00 90.75 385 LEU A N 1
ATOM 3119 C CA . LEU A 1 385 ? 22.312 -7.042 -9.969 1.00 90.75 385 LEU A CA 1
ATOM 3120 C C . LEU A 1 385 ? 23.574 -6.769 -10.797 1.00 90.75 385 LEU A C 1
ATOM 3122 O O . LEU A 1 385 ? 23.548 -6.917 -12.012 1.00 90.75 385 LEU A O 1
ATOM 3126 N N . LYS A 1 386 ? 24.705 -6.444 -10.157 1.00 90.25 386 LYS A N 1
ATOM 3127 C CA . LYS A 1 386 ? 25.992 -6.290 -10.857 1.00 90.25 386 LYS A CA 1
ATOM 3128 C C . LYS A 1 386 ? 26.475 -7.594 -11.487 1.00 90.25 386 LYS A C 1
ATOM 3130 O O . LYS A 1 386 ? 27.097 -7.543 -12.541 1.00 90.25 386 LYS A O 1
ATOM 3135 N N . LYS A 1 387 ? 26.218 -8.740 -10.849 1.00 88.62 387 LYS A N 1
ATOM 3136 C CA . LYS A 1 387 ? 26.514 -10.054 -11.431 1.00 88.62 387 LYS A CA 1
ATOM 3137 C C . LYS A 1 387 ? 25.673 -10.281 -12.689 1.00 88.62 387 LYS A C 1
ATOM 3139 O O . LYS A 1 387 ? 26.249 -10.525 -13.738 1.00 88.62 387 LYS A O 1
ATOM 3144 N N . ALA A 1 388 ? 24.357 -10.082 -12.598 1.00 83.50 388 ALA A N 1
ATOM 3145 C CA . ALA A 1 388 ? 23.456 -10.197 -13.746 1.00 83.50 388 ALA A CA 1
ATOM 3146 C C . ALA A 1 388 ? 23.829 -9.235 -14.885 1.00 83.50 388 ALA A C 1
ATOM 3148 O O . ALA A 1 388 ? 23.810 -9.629 -16.039 1.00 83.50 388 ALA A O 1
ATOM 3149 N N . ALA A 1 389 ? 24.257 -8.009 -14.567 1.00 83.88 389 ALA A N 1
ATOM 3150 C CA . ALA A 1 389 ? 24.734 -7.053 -15.564 1.00 83.88 389 ALA A CA 1
ATOM 3151 C C . ALA A 1 389 ? 25.956 -7.560 -16.347 1.00 83.88 389 ALA A C 1
ATOM 3153 O O . ALA A 1 389 ? 26.082 -7.259 -17.521 1.00 83.88 389 ALA A O 1
ATOM 3154 N N . ARG A 1 390 ? 26.869 -8.312 -15.718 1.00 84.50 390 ARG A N 1
ATOM 3155 C CA . ARG A 1 390 ? 28.043 -8.885 -16.409 1.00 84.50 390 ARG A CA 1
ATOM 3156 C C . ARG A 1 390 ? 27.683 -10.063 -17.309 1.00 84.50 390 ARG A C 1
ATOM 3158 O O . ARG A 1 390 ? 28.440 -10.379 -18.213 1.00 84.50 390 ARG A O 1
ATOM 3165 N N . GLU A 1 391 ? 26.573 -10.718 -17.003 1.00 81.56 391 GLU A N 1
ATOM 3166 C CA . GLU A 1 391 ? 26.014 -11.846 -17.752 1.00 81.56 391 GLU A CA 1
ATOM 3167 C C . GLU A 1 391 ? 25.009 -11.366 -18.824 1.00 81.56 391 GLU A C 1
ATOM 3169 O O . GLU A 1 391 ? 24.431 -12.186 -19.527 1.00 81.56 391 GLU A O 1
ATOM 3174 N N . SER A 1 392 ? 24.796 -10.048 -18.927 1.00 74.00 392 SER A N 1
ATOM 3175 C CA . SER A 1 392 ? 23.891 -9.377 -19.863 1.00 74.00 392 SER A CA 1
ATOM 3176 C C . SER A 1 392 ? 24.581 -9.039 -21.182 1.00 74.00 392 SER A C 1
ATOM 3178 O O . SER A 1 392 ? 25.769 -8.712 -21.198 1.00 74.00 392 SER A O 1
ATOM 3180 N N . ASP A 1 393 ? 23.797 -8.962 -22.257 1.00 70.44 393 ASP A N 1
ATOM 3181 C CA . ASP A 1 393 ? 24.216 -8.397 -23.546 1.00 70.44 393 ASP A CA 1
ATOM 3182 C C . ASP A 1 393 ? 24.446 -6.869 -23.479 1.00 70.44 393 ASP A C 1
ATOM 3184 O O . ASP A 1 393 ? 25.041 -6.264 -24.375 1.00 70.44 393 ASP A O 1
ATOM 3188 N N . HIS A 1 394 ? 23.974 -6.218 -22.409 1.00 74.12 394 HIS A N 1
ATOM 3189 C CA . HIS A 1 394 ? 23.856 -4.765 -22.274 1.00 74.12 394 HIS A CA 1
ATOM 3190 C C . HIS A 1 394 ? 24.292 -4.240 -20.881 1.00 74.12 394 HIS A C 1
ATOM 3192 O O . HIS A 1 394 ? 23.543 -3.505 -20.222 1.00 74.12 394 HIS A O 1
ATOM 3198 N N . PRO A 1 395 ? 25.525 -4.541 -20.417 1.00 79.44 395 PRO A N 1
ATOM 3199 C CA . PRO A 1 395 ? 26.007 -4.192 -19.073 1.00 79.44 395 PRO A CA 1
ATOM 3200 C C . PRO A 1 395 ? 25.921 -2.692 -18.753 1.00 79.44 395 PRO A C 1
ATOM 3202 O O . PRO A 1 395 ? 25.580 -2.314 -17.625 1.00 79.44 395 PRO A O 1
ATOM 3205 N N . ASP A 1 396 ? 26.192 -1.832 -19.738 1.00 81.56 396 ASP A N 1
ATOM 3206 C CA . ASP A 1 396 ? 26.219 -0.375 -19.573 1.00 81.56 396 ASP A CA 1
ATOM 3207 C C . ASP A 1 396 ? 24.844 0.201 -19.228 1.00 81.56 396 ASP A C 1
ATOM 3209 O O . ASP A 1 396 ? 24.736 1.103 -18.393 1.00 81.56 396 ASP A O 1
ATOM 3213 N N . TYR A 1 397 ? 23.773 -0.363 -19.794 1.00 81.00 397 TYR A N 1
ATOM 3214 C CA . TYR A 1 397 ? 22.406 0.054 -19.484 1.00 81.00 397 TYR A CA 1
ATOM 3215 C C . TYR A 1 397 ? 22.051 -0.244 -18.028 1.00 81.00 397 TYR A C 1
ATOM 3217 O O . TYR A 1 397 ? 21.454 0.595 -17.348 1.00 81.00 397 TYR A O 1
ATOM 3225 N N . VAL A 1 398 ? 22.462 -1.406 -17.513 1.00 84.19 398 VAL A N 1
ATOM 3226 C CA . VAL A 1 398 ? 22.232 -1.764 -16.109 1.00 84.19 398 VAL A CA 1
ATOM 3227 C C . VAL A 1 398 ? 23.064 -0.881 -15.176 1.00 84.19 398 VAL A C 1
ATOM 3229 O O . VAL A 1 398 ? 22.546 -0.426 -14.156 1.00 84.19 398 VAL A O 1
ATOM 3232 N N . GLN A 1 399 ? 24.321 -0.571 -15.520 1.00 84.88 399 GLN A N 1
ATOM 3233 C CA . GLN A 1 399 ? 25.138 0.358 -14.726 1.00 84.88 399 GLN A CA 1
ATOM 3234 C C . GLN A 1 399 ? 24.552 1.772 -14.708 1.00 84.88 399 GLN A C 1
ATOM 3236 O O . GLN A 1 399 ? 24.454 2.376 -13.636 1.00 84.88 399 GLN A O 1
ATOM 3241 N N . LYS A 1 400 ? 24.100 2.278 -15.863 1.00 86.44 400 LYS A N 1
ATOM 3242 C CA . LYS A 1 400 ? 23.408 3.569 -15.958 1.00 86.44 400 LYS A CA 1
ATOM 3243 C C . LYS A 1 400 ? 22.156 3.579 -15.084 1.00 86.44 400 LYS A C 1
ATOM 3245 O O . LYS A 1 400 ? 21.976 4.496 -14.286 1.00 86.44 400 LYS A O 1
ATOM 3250 N N . TRP 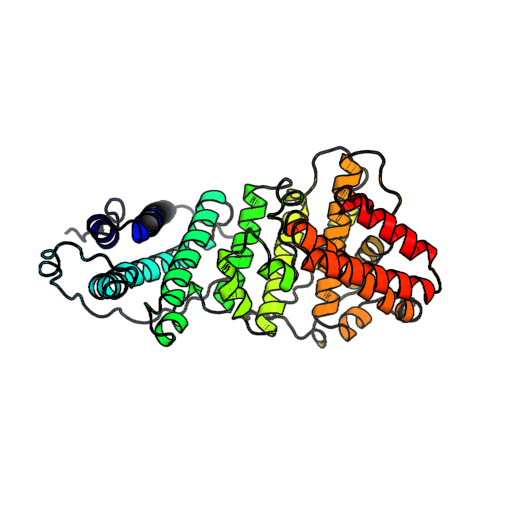A 1 401 ? 21.346 2.523 -15.156 1.00 89.38 401 TRP A N 1
ATOM 3251 C CA . TRP A 1 401 ? 20.149 2.374 -14.332 1.00 89.38 401 TRP A CA 1
ATOM 3252 C C . TRP A 1 401 ? 20.467 2.382 -12.829 1.00 89.38 401 TRP A C 1
ATOM 3254 O O . TRP A 1 401 ? 19.835 3.124 -12.077 1.00 89.38 401 TRP A O 1
ATOM 3264 N N . ILE A 1 402 ? 21.486 1.631 -12.384 1.00 89.12 402 ILE A N 1
ATOM 3265 C CA . ILE A 1 402 ? 21.953 1.640 -10.985 1.00 89.12 402 ILE A CA 1
ATOM 3266 C C . ILE A 1 402 ? 22.346 3.062 -10.570 1.00 89.12 402 ILE A C 1
ATOM 3268 O O . ILE A 1 402 ? 21.944 3.527 -9.502 1.00 89.12 402 ILE A O 1
ATOM 3272 N N . GLY A 1 403 ? 23.122 3.756 -11.409 1.00 88.31 403 GLY A N 1
ATOM 3273 C CA . GLY A 1 403 ? 23.532 5.139 -11.176 1.00 88.31 403 GLY A CA 1
ATOM 3274 C C . GLY A 1 403 ? 22.331 6.065 -10.989 1.00 88.31 403 GLY A C 1
ATOM 3275 O O . GLY A 1 403 ? 22.274 6.810 -10.008 1.00 88.31 403 GLY A O 1
ATOM 3276 N N . THR A 1 404 ? 21.339 5.978 -11.874 1.00 88.94 404 THR A N 1
ATOM 3277 C CA . THR A 1 404 ? 20.118 6.784 -11.787 1.00 88.94 404 THR A CA 1
ATOM 3278 C C . THR A 1 404 ? 19.319 6.479 -10.520 1.00 88.94 404 THR A C 1
ATOM 3280 O O . THR A 1 404 ? 19.021 7.393 -9.751 1.00 88.94 404 THR A O 1
ATOM 3283 N N . ILE A 1 405 ? 19.037 5.207 -10.229 1.00 90.50 405 ILE A N 1
ATOM 3284 C CA . ILE A 1 405 ? 18.267 4.800 -9.043 1.00 90.50 405 ILE A CA 1
ATOM 3285 C C . ILE A 1 405 ? 18.961 5.202 -7.742 1.00 90.50 405 ILE A C 1
ATOM 3287 O O . ILE A 1 405 ? 18.303 5.693 -6.823 1.00 90.50 405 ILE A O 1
ATOM 3291 N N . ASN A 1 406 ? 20.285 5.076 -7.667 1.00 89.38 406 ASN A N 1
ATOM 3292 C CA . ASN A 1 406 ? 21.033 5.496 -6.486 1.00 89.38 406 ASN A CA 1
ATOM 3293 C C . ASN A 1 406 ? 20.915 6.995 -6.255 1.00 89.38 406 ASN A C 1
ATOM 3295 O O . ASN A 1 406 ? 20.607 7.420 -5.147 1.00 89.38 406 ASN A O 1
ATOM 3299 N N . ASN A 1 407 ? 21.079 7.798 -7.301 1.00 87.62 407 ASN A N 1
ATOM 3300 C CA . ASN A 1 407 ? 20.908 9.242 -7.191 1.00 87.62 407 ASN A CA 1
ATOM 3301 C C . ASN A 1 407 ? 19.471 9.647 -6.822 1.00 87.62 407 ASN A C 1
ATOM 3303 O O . ASN A 1 407 ? 19.273 10.642 -6.123 1.00 87.62 407 ASN A O 1
ATOM 3307 N N . LEU A 1 408 ? 18.463 8.898 -7.282 1.00 87.38 408 LEU A N 1
ATOM 3308 C CA . LEU A 1 408 ? 17.066 9.183 -6.968 1.00 87.38 408 LEU A CA 1
ATOM 3309 C C . LEU A 1 408 ? 16.695 8.777 -5.535 1.00 87.38 408 LEU A C 1
ATOM 3311 O O . LEU A 1 408 ? 15.974 9.533 -4.879 1.00 87.38 408 LEU A O 1
ATOM 3315 N N . PHE A 1 409 ? 17.160 7.626 -5.039 1.00 86.69 409 PHE A N 1
ATOM 3316 C CA . PHE A 1 409 ? 16.626 6.996 -3.821 1.00 86.69 409 PHE A CA 1
ATOM 3317 C C . PHE A 1 409 ? 17.632 6.784 -2.683 1.00 86.69 409 PHE A C 1
ATOM 3319 O O . PHE A 1 409 ? 17.197 6.634 -1.540 1.00 86.69 409 PHE A O 1
ATOM 3326 N N . GLN A 1 410 ? 18.946 6.798 -2.927 1.00 78.75 410 GLN A N 1
ATOM 3327 C CA . GLN A 1 410 ? 19.925 6.771 -1.839 1.00 78.75 410 GLN A CA 1
ATOM 3328 C C . GLN A 1 410 ? 20.092 8.182 -1.261 1.00 78.75 410 GLN A C 1
ATOM 3330 O O . GLN A 1 410 ? 20.337 9.150 -1.981 1.00 78.75 410 GLN A O 1
ATOM 3335 N N . ALA A 1 411 ? 20.020 8.315 0.067 1.00 58.50 411 ALA A N 1
ATOM 3336 C CA . ALA A 1 411 ? 20.697 9.432 0.726 1.00 58.50 411 ALA A CA 1
ATOM 3337 C C . ALA A 1 411 ? 22.196 9.341 0.383 1.00 58.50 411 ALA A C 1
ATOM 3339 O O . ALA A 1 411 ? 22.664 8.240 0.111 1.00 58.50 411 ALA A O 1
ATOM 3340 N N . LYS A 1 412 ? 22.958 10.444 0.377 1.00 48.81 412 LYS A N 1
ATOM 3341 C CA . LYS A 1 412 ? 24.416 10.435 0.128 1.00 48.81 412 LYS A CA 1
ATOM 3342 C C . LYS A 1 412 ? 25.147 9.551 1.157 1.00 48.81 412 LYS A C 1
ATOM 3344 O O . LYS A 1 412 ? 25.717 10.040 2.125 1.00 48.81 412 LYS A O 1
ATOM 3349 N N . TRP A 1 413 ? 25.121 8.244 0.945 1.00 43.22 413 TRP A N 1
ATOM 3350 C CA . TRP A 1 413 ? 25.888 7.245 1.653 1.00 43.22 413 TRP A CA 1
ATOM 3351 C C . TRP A 1 413 ? 27.258 7.259 1.009 1.00 43.22 413 TRP A C 1
ATOM 3353 O O . TRP A 1 413 ? 27.475 6.702 -0.065 1.00 43.22 413 TRP A O 1
ATOM 3363 N N . ARG A 1 414 ? 28.186 7.955 1.657 1.00 30.45 414 ARG A N 1
ATOM 3364 C CA . ARG A 1 414 ? 29.593 7.721 1.389 1.00 30.45 414 ARG A CA 1
ATOM 3365 C C . ARG A 1 414 ? 29.903 6.331 1.944 1.00 30.45 414 ARG A C 1
ATOM 3367 O O . ARG A 1 414 ? 29.924 6.148 3.156 1.00 30.45 414 ARG A O 1
ATOM 3374 N N . PHE A 1 415 ? 30.054 5.348 1.060 1.00 35.41 415 PHE A N 1
ATOM 3375 C CA . PHE A 1 415 ? 30.822 4.155 1.390 1.00 35.41 415 PHE A CA 1
ATOM 3376 C C . PHE A 1 415 ? 32.258 4.634 1.612 1.00 35.41 415 PHE A C 1
ATOM 3378 O O . PHE A 1 415 ? 32.942 4.959 0.645 1.00 35.41 415 PHE A O 1
ATOM 3385 N N . TRP A 1 416 ? 32.652 4.754 2.873 1.00 33.28 416 TRP A N 1
ATOM 3386 C CA . TRP A 1 416 ? 34.047 4.660 3.272 1.00 33.28 416 TRP A CA 1
ATOM 3387 C C . TRP A 1 416 ? 34.168 3.396 4.106 1.00 33.28 416 TRP A C 1
ATOM 3389 O O . TRP A 1 416 ? 33.288 3.199 4.981 1.00 33.28 416 TRP A O 1
#

Secondary structure (DSSP, 8-state):
-------TTS---HHHHHHHHT--HHHHHHHHHHHHHHHHHHHHHHHHHT-TT---------S---PPPP-PPP-----TTSS-------SS--HHHHHHIIIIIHHHHHHHHHHIIIIITT-TTS-HHHHHHHHHHHHHHHHHHHHTT-S-HHHHHT-GGGSHHHHHHHHHHHHHHHHHHHTHHHHHSTT---SSHHHHHT-STTGGGHHHHHHS-HHHHHHHHHHHHHHHHHTHHHHPPSS--S-THHHHHHHHHHHTS--BPTTSSSBPPGGG----HHHHHHHHHHHHHHH---PPPSSHHHHHHHHHHHHHHHHHHHHHHHH-HHHHHHTS-GGGTTTHHHHHHHHHHHHHHHHHHHHHHHTTT--HHHHHHHHHHHHHHHHHHHTSS-HHHHHHHHHHHHHHH-------

pLDDT: mean 72.99, std 19.98, range [22.48, 95.44]

Radius of gyration: 25.29 Å; chains: 1; bounding box: 83×41×79 Å

Sequence (416 aa):
MYADAIDWSKNIDPRITRLKELGREELNGVTTHLKLLDQYVQAQAEATTGAVTREPQTLVEPVFQVTPAQASPQRSSSLVGLFTKKSSKNPELDEELREIIITAVIPVWKDLQEKFIKLACHSPEKEPDIKLNFLKSLFVLGDYFYSNNLVRSKIMDEVEIFKPNIVVNLIDFHVKLSIQSKGNKLFESSEWVTPQIDLLIDNPSLRHFRRSIQALSGDNRVYLVYCTLRSVLGKYDSLLPRGDFPNPERMGGFIQRFLRINFIEPGKDRLINPYNAGINSDYSTAFYAIMNCFDLQGDIPPTHSGKRIQRLQALLSYCIVDFMDSYDRVVARSFLPARFRSEIMSVSYERQRKLFYLGYLLNLRQNGFKGSEQKSHVKHGLRMLKKAARESDHPDYVQKWIGTINNLFQAKWRFW